Protein AF-0000000075628952 (afdb_homodimer)

Secondary structure (DSSP, 8-state):
----------HHHHHHHHHHHTT--EEEE--TTTT--EEEEEEGGG--HHHHHHIIIIIBS--EEEEEHHHHHHHT---HHHHHHTSTTTHHHHT---TTSPPP-EEEEEEETTSSSS-SHHHHHHHHHHHHHHHHHHHTT-HHHHHHHHHHHEEEEEEEEEEEE--TTT--SHHHHHHHHHHHTT--S-EEEEEBB-SSSBPPHHHHHHHHHHHT--EEEHHHHHHHHHHSGGGG--/----------HHHHHHHHHHHTT--EEEE--TTTT--EEEEEEGGG--HHHHHHIIIIIBS--EEEEEHHHHHHHT---HHHHHHTSTTTHHHHT---TT-PPP-EEEEEEETTSSSS-SHHHHHHHHHHHHHHHHHHHTT-HHHHHHHHHHHEEEEEEEEEEEE--TTT--SHHHHHHHHHHHTT--S-EEEEEBB-SSSBPPHHHHHHHHHHHT--EEEHHHHHHHHHHSGGGG--

Organism: Aeropyrum pernix (strain ATCC 700893 / DSM 11879 / JCM 9820 / NBRC 100138 / K1) (NCBI:txid272557)

Sequence (476 aa):
MEGRYKPSLEGSIARAVDSLRNGMPVMIYDGDRREGEVDLVYYAGSVTWREVYTLRTLAGGLICFVTSERVGRLLGLPFAQELLLSQESLAPLASKTPGYGDPPAFSIWVNHVSVKTGISDEDRGITISGLHRVVEKAYSGLVGEARRMLREEFMSPGHVPILLARSLDRRRGHTELTVALGRLAGLPPSFVIAEMLGERWSLGLREAEAIARERRIPLLRGEEIVEACSRGEVCRGGMEGRYKPSLEGSIARAVDSLRNGMPVMIYDGDRREGEVDLVYYAGSVTWREVYTLRTLAGGLICFVTSERVGRLLGLPFAQELLLSQESLAPLASKTPGYGDPPAFSIWVNHVSVKTGISDEDRGITISGLHRVVEKAYSGLVGEARRMLREEFMSPGHVPILLARSLDRRRGHTELTVALGRLAGLPPSFVIAEMLGERWSLGLREAEAIARERRIPLLRGEEIVEACSRGEVCRGG

Foldseek 3Di:
DPPPCLPPDDD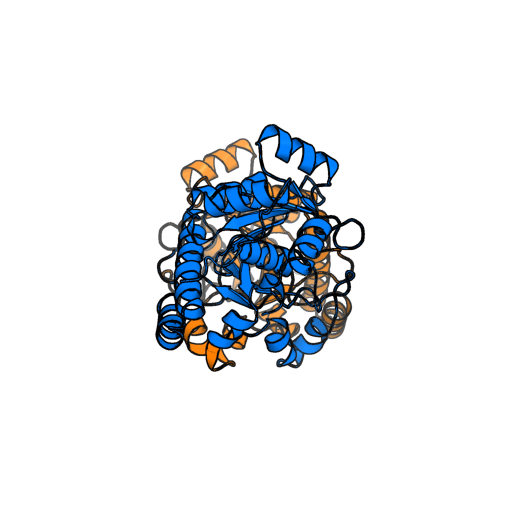LLNVQLVQQVVFHWAKEQADDLAPLFIKIKHFLQNFALVVLVCCCPQANFAKAKFAAPVLCVLLVWDAVLVVQCVDPVRVVVSVDDDPRGAHFQWTAAKWFPPADQQAHSHRVSVRLNLLSVLQVCSVVPVSVVSNVSCVVTMDPDHRYIYGHADACVRDQDPSNLQQLSCQSSVHHGIMIMGIHPDPPGGDHPVVVVVVCVVVVHRYYYSVVSVVVSVVDPRRPPD/DPPPCLPPDDDLLNVQLVQQVVFHWAKEQADDLAPLFIKIKHFLQNFALVVLVCCCPQANFQKAKFAAPVLCVLQVWDAVLVVQCVDPVRVVVSVDDDPRGAHFQWTAAKWFPPADQQAHSHRVSVRLNLLSVLQVCSVVPVSVVSNVSCVVTMDPDHRYTYGHADACVRPQDPSNLQQLSCQSSVHHGIMIMGIHPDPPGGDHPVVVVVVCVVVVHRYYYSVVSVVVSVVDPRRPPD

Radius of gyration: 22.41 Å; Cα contacts (8 Å, |Δi|>4): 1053; chains: 2; bounding box: 40×82×51 Å

InterPro domains:
  IPR000422 3,4-dihydroxy-2-butanone 4-phosphate synthase, RibB [PF00926] (15-227)
  IPR017945 DHBP synthase RibB-like alpha/beta domain superfamily [SSF55821] (12-227)

Structure (mmCIF, N/CA/C/O backbone):
data_AF-0000000075628952-model_v1
#
loop_
_entity.id
_entity.type
_entity.pdbx_description
1 polymer '3,4-dihydroxy-2-butanone 4-phosphate synthase'
#
loop_
_atom_site.group_PDB
_atom_site.id
_atom_site.type_symbol
_atom_site.label_atom_id
_atom_site.label_alt_id
_atom_site.label_comp_id
_atom_site.label_asym_id
_atom_site.label_entity_id
_atom_site.label_seq_id
_atom_site.pdbx_PDB_ins_code
_atom_site.Cartn_x
_atom_site.Cartn_y
_atom_site.Cartn_z
_atom_site.occupancy
_atom_site.B_iso_or_equiv
_atom_site.auth_seq_id
_atom_site.auth_comp_id
_atom_site.auth_asym_id
_atom_site.auth_atom_id
_atom_site.pdbx_PDB_model_num
ATOM 1 N N . MET A 1 1 ? 12.172 -44.406 -15.75 1 25 1 MET A N 1
ATOM 2 C CA . MET A 1 1 ? 12.266 -42.969 -15.867 1 25 1 MET A CA 1
ATOM 3 C C . MET A 1 1 ? 10.992 -42.375 -16.469 1 25 1 MET A C 1
ATOM 5 O O . MET A 1 1 ? 10.898 -42.219 -17.688 1 25 1 MET A O 1
ATOM 9 N N . GLU A 1 2 ? 9.781 -42.844 -16.062 1 29.91 2 GLU A N 1
ATOM 10 C CA . GLU A 1 2 ? 8.422 -42.781 -16.594 1 29.91 2 GLU A CA 1
ATOM 11 C C . GLU A 1 2 ? 7.941 -41.344 -16.734 1 29.91 2 GLU A C 1
ATOM 13 O O . GLU A 1 2 ? 8.094 -40.531 -15.82 1 29.91 2 GLU A O 1
ATOM 18 N N . GLY A 1 3 ? 8.008 -40.812 -17.922 1 31.83 3 GLY A N 1
ATOM 19 C CA . GLY A 1 3 ? 7.758 -39.469 -18.359 1 31.83 3 GLY A CA 1
ATOM 20 C C . GLY A 1 3 ? 6.496 -38.875 -17.75 1 31.83 3 GLY A C 1
ATOM 21 O O . GLY A 1 3 ? 5.398 -39.375 -17.969 1 31.83 3 GLY A O 1
ATOM 22 N N . ARG A 1 4 ? 6.531 -38.375 -16.562 1 35.91 4 ARG A N 1
ATOM 23 C CA . ARG A 1 4 ? 5.367 -37.875 -15.844 1 35.91 4 ARG A CA 1
ATOM 24 C C . ARG A 1 4 ? 4.453 -37.094 -16.797 1 35.91 4 ARG A C 1
ATOM 26 O O . ARG A 1 4 ? 4.914 -36.219 -17.531 1 35.91 4 ARG A O 1
ATOM 33 N N . TYR A 1 5 ? 3.412 -37.625 -17.297 1 32.59 5 TYR A N 1
ATOM 34 C CA . TYR A 1 5 ? 2.318 -37.094 -18.109 1 32.59 5 TYR A CA 1
ATOM 35 C C . TYR A 1 5 ? 1.89 -35.719 -17.656 1 32.59 5 TYR A C 1
ATOM 37 O O . TYR A 1 5 ? 1.389 -35.562 -16.531 1 32.59 5 TYR A O 1
ATOM 45 N N . LYS A 1 6 ? 2.695 -34.625 -17.844 1 43.56 6 LYS A N 1
ATOM 46 C CA . LYS A 1 6 ? 2.201 -33.25 -17.672 1 43.56 6 LYS A CA 1
ATOM 47 C C . LYS A 1 6 ? 0.907 -33.031 -18.438 1 43.56 6 LYS A C 1
ATOM 49 O O . LYS A 1 6 ? 0.882 -33.156 -19.672 1 43.56 6 LYS A O 1
ATOM 54 N N . PRO A 1 7 ? -0.324 -33.188 -17.953 1 45.66 7 PRO A N 1
ATOM 55 C CA . PRO A 1 7 ? -1.544 -33 -18.734 1 45.66 7 PRO A CA 1
ATOM 56 C C . PRO A 1 7 ? -1.45 -31.781 -19.672 1 45.66 7 PRO A C 1
ATOM 58 O O . PRO A 1 7 ? -0.767 -30.812 -19.375 1 45.66 7 PRO A O 1
ATOM 61 N N . SER A 1 8 ? -1.549 -32.031 -21 1 53.97 8 SER A N 1
ATOM 62 C CA . SER A 1 8 ? -1.49 -31.062 -22.109 1 53.97 8 SER A CA 1
ATOM 63 C C . SER A 1 8 ? -2.43 -29.891 -21.859 1 53.97 8 SER A C 1
ATOM 65 O O . SER A 1 8 ? -3.648 -30.062 -21.781 1 53.97 8 SER A O 1
ATOM 67 N N . LEU A 1 9 ? -2.045 -28.891 -21 1 64.06 9 LEU A N 1
ATOM 68 C CA . LEU A 1 9 ? -2.84 -27.672 -20.938 1 64.06 9 LEU A CA 1
ATOM 69 C C . LEU A 1 9 ? -3.229 -27.188 -22.328 1 64.06 9 LEU A C 1
ATOM 71 O O . LEU A 1 9 ? -2.439 -27.297 -23.266 1 64.06 9 LEU A O 1
ATOM 75 N N . GLU A 1 10 ? -4.59 -27.156 -22.641 1 71.81 10 GLU A N 1
ATOM 76 C CA . GLU A 1 10 ? -5.027 -26.656 -23.938 1 71.81 10 GLU A CA 1
ATOM 77 C C . GLU A 1 10 ? -5.777 -25.344 -23.797 1 71.81 10 GLU A C 1
ATOM 79 O O . GLU A 1 10 ? -6.109 -24.922 -22.688 1 71.81 10 GLU A O 1
ATOM 84 N N . GLY A 1 11 ? -5.75 -24.531 -24.75 1 85.75 11 GLY A N 1
ATOM 85 C CA . GLY A 1 11 ? -6.598 -23.344 -24.812 1 85.75 11 GLY A CA 1
ATOM 86 C C . GLY A 1 11 ? -6.055 -22.172 -24.031 1 85.75 11 GLY A C 1
ATOM 87 O O . GLY A 1 11 ? -4.863 -21.859 -24.109 1 85.75 11 GLY A O 1
ATOM 88 N N . SER A 1 12 ? -6.84 -21.516 -23.438 1 90.62 12 SER A N 1
ATOM 89 C CA . SER A 1 12 ? -6.555 -20.281 -22.734 1 90.62 12 SER A CA 1
ATOM 90 C C . SER A 1 12 ? -5.586 -20.5 -21.578 1 90.62 12 SER A C 1
ATOM 92 O O . SER A 1 12 ? -4.695 -19.672 -21.328 1 90.62 12 SER A O 1
ATOM 94 N N . ILE A 1 13 ? -5.648 -21.672 -20.969 1 95.19 13 ILE A N 1
ATOM 95 C CA . ILE A 1 13 ? -4.777 -21.984 -19.844 1 95.19 13 ILE A CA 1
ATOM 96 C C . ILE A 1 13 ? -3.346 -22.188 -20.344 1 95.19 13 ILE A C 1
ATOM 98 O O . ILE A 1 13 ? -2.395 -21.688 -19.734 1 95.19 13 ILE A O 1
ATOM 102 N N . ALA A 1 14 ? -3.215 -22.922 -21.422 1 95.5 14 ALA A N 1
ATOM 103 C CA . ALA A 1 14 ? -1.889 -23.172 -21.984 1 95.5 14 ALA A CA 1
ATOM 104 C C . ALA A 1 14 ? -1.191 -21.859 -22.359 1 95.5 14 ALA A C 1
ATOM 106 O O . ALA A 1 14 ? 0.005 -21.703 -22.109 1 95.5 14 ALA A O 1
ATOM 107 N N . ARG A 1 15 ? -1.918 -21 -22.953 1 96.19 15 ARG A N 1
ATOM 108 C CA . ARG A 1 15 ? -1.373 -19.703 -23.328 1 96.19 15 ARG A CA 1
ATOM 109 C C . ARG A 1 15 ? -0.93 -18.906 -22.109 1 96.19 15 ARG A C 1
ATOM 111 O O . ARG A 1 15 ? 0.118 -18.266 -22.125 1 96.19 15 ARG A O 1
ATOM 118 N N . ALA A 1 16 ? -1.704 -18.922 -21.109 1 97.88 16 ALA A N 1
ATOM 119 C CA . ALA A 1 16 ? -1.392 -18.219 -19.875 1 97.88 16 ALA A CA 1
ATOM 120 C C . ALA A 1 16 ? -0.152 -18.797 -19.203 1 97.88 16 ALA A C 1
ATOM 122 O O . ALA A 1 16 ? 0.715 -18.047 -18.734 1 97.88 16 ALA A O 1
ATOM 123 N N . VAL A 1 17 ? -0.07 -20.094 -19.156 1 97.06 17 VAL A N 1
ATOM 124 C CA . VAL A 1 17 ? 1.068 -20.781 -18.562 1 97.06 17 VAL A CA 1
ATOM 125 C C . VAL A 1 17 ? 2.344 -20.422 -19.328 1 97.06 17 VAL A C 1
ATOM 127 O O . VAL A 1 17 ? 3.373 -20.125 -18.719 1 97.06 17 VAL A O 1
ATOM 130 N N . ASP A 1 18 ? 2.229 -20.453 -20.625 1 97.25 18 ASP A N 1
ATOM 131 C CA . ASP A 1 18 ? 3.371 -20.094 -21.469 1 97.25 18 ASP A CA 1
ATOM 132 C C . ASP A 1 18 ? 3.795 -18.641 -21.219 1 97.25 18 ASP A C 1
ATOM 134 O O . ASP A 1 18 ? 4.988 -18.328 -21.188 1 97.25 18 ASP A O 1
ATOM 138 N N . SER A 1 19 ? 2.881 -17.797 -21.078 1 98 19 SER A N 1
ATOM 139 C CA . SER A 1 19 ? 3.16 -16.391 -20.797 1 98 19 SER A CA 1
ATOM 140 C C . SER A 1 19 ? 3.939 -16.234 -19.5 1 98 19 SER A C 1
ATOM 142 O O . SER A 1 19 ? 5 -15.602 -19.484 1 98 19 SER A O 1
ATOM 144 N N . LEU A 1 20 ? 3.488 -16.844 -18.438 1 98 20 LEU A N 1
ATOM 145 C CA . LEU A 1 20 ? 4.152 -16.734 -17.141 1 98 20 LEU A CA 1
ATOM 146 C C . LEU A 1 20 ? 5.562 -17.328 -17.203 1 98 20 LEU A C 1
ATOM 148 O O . LEU A 1 20 ? 6.504 -16.734 -16.672 1 98 20 LEU A O 1
ATOM 152 N N . ARG A 1 21 ? 5.707 -18.422 -17.891 1 97.56 21 ARG A N 1
ATOM 153 C CA . ARG A 1 21 ? 7.008 -19.078 -18 1 97.56 21 ARG A CA 1
ATOM 154 C C . ARG A 1 21 ? 8.008 -18.188 -18.734 1 97.56 21 ARG A C 1
ATOM 156 O O . ARG A 1 21 ? 9.211 -18.266 -18.484 1 97.56 21 ARG A O 1
ATOM 163 N N . ASN A 1 22 ? 7.461 -17.375 -19.609 1 97.5 22 ASN A N 1
ATOM 164 C CA . ASN A 1 22 ? 8.328 -16.531 -20.422 1 97.5 22 ASN A CA 1
ATOM 165 C C . ASN A 1 22 ? 8.461 -15.125 -19.828 1 97.5 22 ASN A C 1
ATOM 167 O O . ASN A 1 22 ? 8.961 -14.211 -20.5 1 97.5 22 ASN A O 1
ATOM 171 N N . GLY A 1 23 ? 7.953 -14.891 -18.641 1 97.19 23 GLY A N 1
ATOM 172 C CA . GLY A 1 23 ? 8.109 -13.617 -17.938 1 97.19 23 GLY A CA 1
ATOM 173 C C . GLY A 1 23 ? 7.113 -12.57 -18.406 1 97.19 23 GLY A C 1
ATOM 174 O O . GLY A 1 23 ? 7.301 -11.375 -18.141 1 97.19 23 GLY A O 1
ATOM 175 N N . MET A 1 24 ? 6.117 -13.023 -19.125 1 98.38 24 MET A N 1
ATOM 176 C CA . MET A 1 24 ? 5.078 -12.125 -19.625 1 98.38 24 MET A CA 1
ATOM 177 C C . MET A 1 24 ? 3.848 -12.164 -18.719 1 98.38 24 MET A C 1
ATOM 179 O O . MET A 1 24 ? 3.67 -13.109 -17.938 1 98.38 24 MET A O 1
ATOM 183 N N . PRO A 1 25 ? 3.004 -11.164 -18.766 1 98.75 25 PRO A N 1
ATOM 184 C CA . PRO A 1 25 ? 1.896 -11.07 -17.812 1 98.75 25 PRO A CA 1
ATOM 185 C C . PRO A 1 25 ? 0.682 -11.898 -18.234 1 98.75 25 PRO A C 1
ATOM 187 O O . PRO A 1 25 ? 0.562 -12.258 -19.406 1 98.75 25 PRO A O 1
ATOM 190 N N . VAL A 1 26 ? -0.126 -12.156 -17.281 1 98.75 26 VAL A N 1
ATOM 191 C CA . VAL A 1 26 ? -1.459 -12.734 -17.422 1 98.75 26 VAL A CA 1
ATOM 192 C C . VAL A 1 26 ? -2.473 -11.898 -16.641 1 98.75 26 VAL A C 1
ATOM 194 O O . VAL A 1 26 ? -2.143 -11.312 -15.609 1 98.75 26 VAL A O 1
ATOM 197 N N . MET A 1 27 ? -3.666 -11.789 -17.203 1 98.62 27 MET A N 1
ATOM 198 C CA . MET A 1 27 ? -4.777 -11.18 -16.484 1 98.62 27 MET A CA 1
ATOM 199 C C . MET A 1 27 ? -5.734 -12.242 -15.953 1 98.62 27 MET A C 1
ATOM 201 O O . MET A 1 27 ? -6.031 -13.219 -16.656 1 98.62 27 MET A O 1
ATOM 205 N N . ILE A 1 28 ? -6.18 -12.086 -14.734 1 98 28 ILE A N 1
ATOM 206 C CA . ILE A 1 28 ? -7.133 -13.008 -14.141 1 98 28 ILE A CA 1
ATOM 207 C C . ILE A 1 28 ? -8.375 -12.25 -13.68 1 98 28 ILE A C 1
ATOM 209 O O . ILE A 1 28 ? -8.273 -11.312 -12.883 1 98 28 ILE A O 1
ATOM 213 N N . TYR A 1 29 ? -9.469 -12.602 -14.188 1 96.31 29 TYR A N 1
ATOM 214 C CA . TYR A 1 29 ? -10.773 -12.141 -13.719 1 96.31 29 TYR A CA 1
ATOM 215 C C . TYR A 1 29 ? -11.359 -13.109 -12.695 1 96.31 29 TYR A C 1
ATOM 217 O O . TYR A 1 29 ? -11.57 -14.281 -13 1 96.31 29 TYR A O 1
ATOM 225 N N . ASP A 1 30 ? -11.656 -12.633 -11.5 1 88.88 30 ASP A N 1
ATOM 226 C CA . ASP A 1 30 ? -11.992 -13.547 -10.414 1 88.88 30 ASP A CA 1
ATOM 227 C C . ASP A 1 30 ? -13.477 -13.914 -10.438 1 88.88 30 ASP A C 1
ATOM 229 O O . ASP A 1 30 ? -13.93 -14.758 -9.664 1 88.88 30 ASP A O 1
ATOM 233 N N . GLY A 1 31 ? -14.258 -13.227 -11.25 1 82.44 31 GLY A N 1
ATOM 234 C CA . GLY A 1 31 ? -15.633 -13.672 -11.422 1 82.44 31 GLY A CA 1
ATOM 235 C C . GLY A 1 31 ? -16.656 -12.625 -11.016 1 82.44 31 GLY A C 1
ATOM 236 O O . GLY A 1 31 ? -16.359 -11.75 -10.211 1 82.44 31 GLY A O 1
ATOM 237 N N . ASP A 1 32 ? -17.797 -12.844 -11.5 1 75.06 32 ASP A N 1
ATOM 238 C CA . ASP A 1 32 ? -18.891 -11.891 -11.297 1 75.06 32 ASP A CA 1
ATOM 239 C C . ASP A 1 32 ? -19.406 -11.945 -9.859 1 75.06 32 ASP A C 1
ATOM 241 O O . ASP A 1 32 ? -19.969 -10.961 -9.367 1 75.06 32 ASP A O 1
ATOM 245 N N . ARG A 1 33 ? -19.25 -13.023 -9.25 1 69.75 33 ARG A N 1
ATOM 246 C CA . ARG A 1 33 ? -19.859 -13.211 -7.941 1 69.75 33 ARG A CA 1
ATOM 247 C C . ARG A 1 33 ? -18.859 -12.953 -6.824 1 69.75 33 ARG A C 1
ATOM 249 O O . ARG A 1 33 ? -19.156 -13.164 -5.648 1 69.75 33 ARG A O 1
ATOM 256 N N . ARG A 1 34 ? -17.828 -12.484 -7.125 1 74.56 34 ARG A N 1
ATOM 257 C CA . ARG A 1 34 ? -16.812 -12.203 -6.109 1 74.56 34 ARG A CA 1
ATOM 258 C C . ARG A 1 34 ? -16.469 -10.719 -6.086 1 74.56 34 ARG A C 1
ATOM 260 O O . ARG A 1 34 ? -17.328 -9.875 -5.828 1 74.56 34 ARG A O 1
ATOM 267 N N . GLU A 1 35 ? -15.172 -10.422 -6.484 1 75.56 35 GLU A N 1
ATOM 268 C CA . GLU A 1 35 ? -14.844 -9 -6.52 1 75.56 35 GLU A CA 1
ATOM 269 C C . GLU A 1 35 ? -15.25 -8.367 -7.852 1 75.56 35 GLU A C 1
ATOM 271 O O . GLU A 1 35 ? -15.484 -7.16 -7.926 1 75.56 35 GLU A O 1
ATOM 276 N N . GLY A 1 36 ? -15.438 -9.234 -8.938 1 84.06 36 GLY A N 1
ATOM 277 C CA . GLY A 1 36 ? -15.711 -8.711 -10.266 1 84.06 36 GLY A CA 1
ATOM 278 C C . GLY A 1 36 ? -14.602 -7.812 -10.789 1 84.06 36 GLY A C 1
ATOM 279 O O . GLY A 1 36 ? -14.875 -6.766 -11.383 1 84.06 36 GLY A O 1
ATOM 280 N N . GLU A 1 37 ? -13.336 -8.188 -10.453 1 90.12 37 GLU A N 1
ATOM 281 C CA . GLU A 1 37 ? -12.148 -7.395 -10.758 1 90.12 37 GLU A CA 1
ATOM 282 C C . GLU A 1 37 ? -11.117 -8.219 -11.516 1 90.12 37 GLU A C 1
ATOM 284 O O . GLU A 1 37 ? -11.227 -9.445 -11.602 1 90.12 37 GLU A O 1
ATOM 289 N N . VAL A 1 38 ? -10.195 -7.523 -12.156 1 97.31 38 VAL A N 1
ATOM 290 C CA . VAL A 1 38 ? -9.117 -8.141 -12.906 1 97.31 38 VAL A CA 1
ATOM 291 C C . VAL A 1 38 ? -7.77 -7.758 -12.297 1 97.31 38 VAL A C 1
ATOM 293 O O . VAL A 1 38 ? -7.539 -6.586 -11.984 1 97.31 38 VAL A O 1
ATOM 296 N N . ASP A 1 39 ? -6.957 -8.758 -12.055 1 98.44 39 ASP A N 1
ATOM 297 C CA . ASP A 1 39 ? -5.586 -8.484 -11.641 1 98.44 39 ASP A CA 1
ATOM 298 C C . ASP A 1 39 ? -4.602 -8.766 -12.773 1 98.44 39 ASP A C 1
ATOM 300 O O . ASP A 1 39 ? -4.793 -9.703 -13.547 1 98.44 39 ASP A O 1
ATOM 304 N N . LEU A 1 40 ? -3.598 -7.906 -12.844 1 98.81 40 LEU A N 1
ATOM 305 C CA . LEU A 1 40 ? -2.422 -8.172 -13.664 1 98.81 40 LEU A CA 1
ATOM 306 C C . LEU A 1 40 ? -1.383 -8.969 -12.883 1 98.81 40 LEU A C 1
ATOM 308 O O . LEU A 1 40 ? -1.058 -8.625 -11.742 1 98.81 40 LEU A O 1
ATOM 312 N N . VAL A 1 41 ? -0.855 -10.102 -13.5 1 98.88 41 VAL A N 1
ATOM 313 C CA . VAL A 1 41 ? -0.021 -11.055 -12.789 1 98.88 41 VAL A CA 1
ATOM 314 C C . VAL A 1 41 ? 1.297 -11.25 -13.531 1 98.88 41 VAL A C 1
ATOM 316 O O . VAL A 1 41 ? 1.307 -11.422 -14.75 1 98.88 41 VAL A O 1
ATOM 319 N N . TYR A 1 42 ? 2.381 -11.18 -12.836 1 98.94 42 TYR A N 1
ATOM 320 C CA . TYR A 1 42 ? 3.689 -11.594 -13.328 1 98.94 42 TYR A CA 1
ATOM 321 C C . TYR A 1 42 ? 4.281 -12.68 -12.438 1 98.94 42 TYR A C 1
ATOM 323 O O . TYR A 1 42 ? 3.998 -12.734 -11.234 1 98.94 42 TYR A O 1
ATOM 331 N N . TYR A 1 43 ? 5.086 -13.602 -13.086 1 98.88 43 TYR A N 1
ATOM 332 C CA . TYR A 1 43 ? 6.012 -14.406 -12.297 1 98.88 43 TYR A CA 1
ATOM 333 C C . TYR A 1 43 ? 7.109 -13.539 -11.688 1 98.88 43 TYR A C 1
ATOM 335 O O . TYR A 1 43 ? 7.742 -12.75 -12.391 1 98.88 43 TYR A O 1
ATOM 343 N N . ALA A 1 44 ? 7.32 -13.656 -10.398 1 98.88 44 ALA A N 1
ATOM 344 C CA . ALA A 1 44 ? 8.219 -12.742 -9.695 1 98.88 44 ALA A CA 1
ATOM 345 C C . ALA A 1 44 ? 9.664 -12.938 -10.148 1 98.88 44 ALA A C 1
ATOM 347 O O . ALA A 1 44 ? 10.477 -12.016 -10.078 1 98.88 44 ALA A O 1
ATOM 348 N N . GLY A 1 45 ? 10.008 -14.086 -10.594 1 98.31 45 GLY A N 1
ATOM 349 C CA . GLY A 1 45 ? 11.367 -14.391 -11.031 1 98.31 45 GLY A CA 1
ATOM 350 C C . GLY A 1 45 ? 11.797 -13.562 -12.234 1 98.31 45 GLY A C 1
ATOM 351 O O . GLY A 1 45 ? 12.992 -13.469 -12.523 1 98.31 45 GLY A O 1
ATOM 352 N N . SER A 1 46 ? 10.859 -12.945 -12.906 1 97.56 46 SER A N 1
ATOM 353 C CA . SER A 1 46 ? 11.164 -12.172 -14.102 1 97.56 46 SER A CA 1
ATOM 354 C C . SER A 1 46 ? 10.992 -10.68 -13.859 1 97.56 46 SER A C 1
ATOM 356 O O . SER A 1 46 ? 11.133 -9.867 -14.781 1 97.56 46 SER A O 1
ATOM 358 N N . VAL A 1 47 ? 10.734 -10.289 -12.648 1 98.38 47 VAL A N 1
ATOM 359 C CA . VAL A 1 47 ? 10.305 -8.922 -12.375 1 98.38 47 VAL A CA 1
ATOM 360 C C . VAL A 1 47 ? 11.523 -8.031 -12.141 1 98.38 47 VAL A C 1
ATOM 362 O O . VAL A 1 47 ? 12.414 -8.383 -11.367 1 98.38 47 VAL A O 1
ATOM 365 N N . THR A 1 48 ? 11.625 -6.996 -12.82 1 98.5 48 THR A N 1
ATOM 366 C CA . THR A 1 48 ? 12.5 -5.852 -12.617 1 98.5 48 THR A CA 1
ATOM 367 C C . THR A 1 48 ? 11.688 -4.574 -12.438 1 98.5 48 THR A C 1
ATOM 369 O O . THR A 1 48 ? 10.469 -4.625 -12.266 1 98.5 48 THR A O 1
ATOM 372 N N . TRP A 1 49 ? 12.391 -3.43 -12.492 1 98.75 49 TRP A N 1
ATOM 373 C CA . TRP A 1 49 ? 11.695 -2.154 -12.367 1 98.75 49 TRP A CA 1
ATOM 374 C C . TRP A 1 49 ? 10.703 -1.955 -13.508 1 98.75 49 TRP A C 1
ATOM 376 O O . TRP A 1 49 ? 9.695 -1.266 -13.344 1 98.75 49 TRP A O 1
ATOM 386 N N . ARG A 1 50 ? 10.945 -2.641 -14.648 1 98.75 50 ARG A N 1
ATOM 387 C CA . ARG A 1 50 ? 10.109 -2.465 -15.828 1 98.75 50 ARG A CA 1
ATOM 388 C C . ARG A 1 50 ? 8.711 -3.045 -15.609 1 98.75 50 ARG A C 1
ATOM 390 O O . ARG A 1 50 ? 7.711 -2.404 -15.93 1 98.75 50 ARG A O 1
ATOM 397 N N . GLU A 1 51 ? 8.656 -4.289 -15.078 1 98.81 51 GLU A N 1
ATOM 398 C CA . GLU A 1 51 ? 7.363 -4.898 -14.789 1 98.81 51 GLU A CA 1
ATOM 399 C C . GLU A 1 51 ? 6.645 -4.152 -13.672 1 98.81 51 GLU A C 1
ATOM 401 O O . GLU A 1 51 ? 5.418 -4.016 -13.695 1 98.81 51 GLU A O 1
ATOM 406 N N . VAL A 1 52 ? 7.43 -3.662 -12.672 1 98.94 52 VAL A N 1
ATOM 407 C CA . VAL A 1 52 ? 6.836 -2.885 -11.586 1 98.94 52 VAL A CA 1
ATOM 408 C C . VAL A 1 52 ? 6.227 -1.601 -12.148 1 98.94 52 VAL A C 1
ATOM 410 O O . VAL A 1 52 ? 5.125 -1.205 -11.758 1 98.94 52 VAL A O 1
ATOM 413 N N . TYR A 1 53 ? 6.941 -0.969 -13.102 1 98.81 53 TYR A N 1
ATOM 414 C CA . TYR A 1 53 ? 6.41 0.227 -13.75 1 98.81 53 TYR A CA 1
ATOM 415 C C . TYR A 1 53 ? 5.117 -0.083 -14.492 1 98.81 53 TYR A C 1
ATOM 417 O O . TYR A 1 53 ? 4.172 0.709 -14.461 1 98.81 53 TYR A O 1
ATOM 425 N N . THR A 1 54 ? 5.059 -1.225 -15.133 1 98.69 54 THR A N 1
ATOM 426 C CA . THR A 1 54 ? 3.852 -1.646 -15.836 1 98.69 54 THR A CA 1
ATOM 427 C C . THR A 1 54 ? 2.713 -1.897 -14.859 1 98.69 54 THR A C 1
ATOM 429 O O . THR A 1 54 ? 1.58 -1.471 -15.086 1 98.69 54 THR A O 1
ATOM 432 N N . LEU A 1 55 ? 3.006 -2.561 -13.781 1 98.88 55 LEU A N 1
ATOM 433 C CA . LEU A 1 55 ? 2 -2.803 -12.75 1 98.88 55 LEU A CA 1
ATOM 434 C C . LEU A 1 55 ? 1.462 -1.488 -12.195 1 98.88 55 LEU A C 1
ATOM 436 O O . LEU A 1 55 ? 0.253 -1.339 -12 1 98.88 55 LEU A O 1
ATOM 440 N N . ARG A 1 56 ? 2.35 -0.576 -11.969 1 98.5 56 ARG A N 1
ATOM 441 C CA . ARG A 1 56 ? 1.988 0.709 -11.375 1 98.5 56 ARG A CA 1
ATOM 442 C C . ARG A 1 56 ? 1.125 1.528 -12.328 1 98.5 56 ARG A C 1
ATOM 444 O O . ARG A 1 56 ? 0.165 2.174 -11.906 1 98.5 56 ARG A O 1
ATOM 451 N N . THR A 1 57 ? 1.44 1.473 -13.648 1 98 57 THR A N 1
ATOM 452 C CA . THR A 1 57 ? 0.835 2.422 -14.57 1 98 57 THR A CA 1
ATOM 453 C C . THR A 1 57 ? -0.318 1.774 -15.336 1 98 57 THR A C 1
ATOM 455 O O . THR A 1 57 ? -1.319 2.43 -15.633 1 98 57 THR A O 1
ATOM 458 N N . LEU A 1 58 ? -0.161 0.504 -15.688 1 97.88 58 LEU A N 1
ATOM 459 C CA . LEU A 1 58 ? -1.212 -0.173 -16.438 1 97.88 58 LEU A CA 1
ATOM 460 C C . LEU A 1 58 ? -2.277 -0.73 -15.5 1 97.88 58 LEU A C 1
ATOM 462 O O . LEU A 1 58 ? -3.473 -0.644 -15.789 1 97.88 58 LEU A O 1
ATOM 466 N N . ALA A 1 59 ? -1.873 -1.333 -14.375 1 98.38 59 ALA A N 1
ATOM 467 C CA . ALA A 1 59 ? -2.85 -1.852 -13.422 1 98.38 59 ALA A CA 1
ATOM 468 C C . ALA A 1 59 ? -3.336 -0.751 -12.484 1 98.38 59 ALA A C 1
ATOM 470 O O . ALA A 1 59 ? -4.461 -0.262 -12.617 1 98.38 59 ALA A O 1
ATOM 471 N N . GLY A 1 60 ? -2.338 -0.249 -11.711 1 97.94 60 GLY A N 1
ATOM 472 C CA . GLY A 1 60 ? -2.666 0.934 -10.93 1 97.94 60 GLY A CA 1
ATOM 473 C C . GLY A 1 60 ? -3.059 0.615 -9.5 1 97.94 60 GLY A C 1
ATOM 474 O O . GLY A 1 60 ? -3.184 1.518 -8.672 1 97.94 60 GLY A O 1
ATOM 475 N N . GLY A 1 61 ? -3.275 -0.644 -9.18 1 98.38 61 GLY A N 1
ATOM 476 C CA . GLY A 1 61 ? -3.621 -1.03 -7.82 1 98.38 61 GLY A CA 1
ATOM 477 C C . GLY A 1 61 ? -2.41 -1.248 -6.934 1 98.38 61 GLY A C 1
ATOM 478 O O . GLY A 1 61 ? -1.309 -0.799 -7.258 1 98.38 61 GLY A O 1
ATOM 479 N N . LEU A 1 62 ? -2.658 -1.824 -5.789 1 98.75 62 LEU A N 1
ATOM 480 C CA . LEU A 1 62 ? -1.58 -2.16 -4.867 1 98.75 62 LEU A CA 1
ATOM 481 C C . LEU A 1 62 ? -0.738 -3.311 -5.406 1 98.75 62 LEU A C 1
ATOM 483 O O . LEU A 1 62 ? -1.271 -4.367 -5.746 1 98.75 62 LEU A O 1
ATOM 487 N N . ILE A 1 63 ? 0.524 -3.08 -5.559 1 98.94 63 ILE A N 1
ATOM 488 C CA . ILE A 1 63 ? 1.429 -4.121 -6.031 1 98.94 63 ILE A CA 1
ATOM 489 C C . ILE A 1 63 ? 1.776 -5.062 -4.879 1 98.94 63 ILE A C 1
ATOM 491 O O . ILE A 1 63 ? 2.393 -4.648 -3.896 1 98.94 63 ILE A O 1
ATOM 495 N N . CYS A 1 64 ? 1.418 -6.316 -5.035 1 98.94 64 CYS A N 1
ATOM 496 C CA . CYS A 1 64 ? 1.565 -7.285 -3.957 1 98.94 64 CYS A CA 1
ATOM 497 C C . CYS A 1 64 ? 2.402 -8.477 -4.406 1 98.94 64 CYS A C 1
ATOM 499 O O . CYS A 1 64 ? 2.256 -8.953 -5.531 1 98.94 64 CYS A O 1
ATOM 501 N N . PHE A 1 65 ? 3.291 -8.945 -3.549 1 99 65 PHE A N 1
ATOM 502 C CA . PHE A 1 65 ? 3.984 -10.211 -3.744 1 99 65 PHE A CA 1
ATOM 503 C C . PHE A 1 65 ? 3.137 -11.375 -3.246 1 99 65 PHE A C 1
ATOM 505 O O . PHE A 1 65 ? 2.602 -11.336 -2.137 1 99 65 PHE A O 1
ATOM 512 N N . VAL A 1 66 ? 3.055 -12.422 -4.047 1 98.94 66 VAL A N 1
ATOM 513 C CA . VAL A 1 66 ? 2.178 -13.547 -3.732 1 98.94 66 VAL A CA 1
ATOM 514 C C . VAL A 1 66 ? 3.008 -14.812 -3.547 1 98.94 66 VAL A C 1
ATOM 516 O O . VAL A 1 66 ? 3.832 -15.156 -4.398 1 98.94 66 VAL A O 1
ATOM 519 N N . THR A 1 67 ? 2.77 -15.469 -2.486 1 98.88 67 THR A N 1
ATOM 520 C CA . THR A 1 67 ? 3.273 -16.812 -2.26 1 98.88 67 THR A CA 1
ATOM 521 C C . THR A 1 67 ? 2.211 -17.688 -1.593 1 98.88 67 THR A C 1
ATOM 523 O O . THR A 1 67 ? 1.03 -17.328 -1.579 1 98.88 67 THR A O 1
ATOM 526 N N . SER A 1 68 ? 2.559 -18.875 -1.151 1 98.69 68 SER A N 1
ATOM 527 C CA . SER A 1 68 ? 1.583 -19.781 -0.56 1 98.69 68 SER A CA 1
ATOM 528 C C . SER A 1 68 ? 1.628 -19.719 0.963 1 98.69 68 SER A C 1
ATOM 530 O O . SER A 1 68 ? 2.656 -19.375 1.547 1 98.69 68 SER A O 1
ATOM 532 N N . GLU A 1 69 ? 0.533 -20.047 1.522 1 98.25 69 GLU A N 1
ATOM 533 C CA . GLU A 1 69 ? 0.467 -20.172 2.975 1 98.25 69 GLU A CA 1
ATOM 534 C C . GLU A 1 69 ? 1.516 -21.156 3.488 1 98.25 69 GLU A C 1
ATOM 536 O O . GLU A 1 69 ? 2.096 -20.953 4.559 1 98.25 69 GLU A O 1
ATOM 541 N N . ARG A 1 70 ? 1.741 -22.234 2.762 1 97.88 70 ARG A N 1
ATOM 542 C CA . ARG A 1 70 ? 2.756 -23.203 3.133 1 97.88 70 ARG A CA 1
ATOM 543 C C . ARG A 1 70 ? 4.137 -22.562 3.215 1 97.88 70 ARG A C 1
ATOM 545 O O . ARG A 1 70 ? 4.852 -22.734 4.203 1 97.88 70 ARG A O 1
ATOM 552 N N . VAL A 1 71 ? 4.484 -21.828 2.188 1 98.62 71 VAL A N 1
ATOM 553 C CA . VAL A 1 71 ? 5.777 -21.156 2.186 1 98.62 71 VAL A CA 1
ATOM 554 C C . VAL A 1 71 ? 5.824 -20.125 3.316 1 98.62 71 VAL A C 1
ATOM 556 O O . VAL A 1 71 ? 6.844 -19.984 3.992 1 98.62 71 VAL A O 1
ATOM 559 N N . GLY A 1 72 ? 4.738 -19.391 3.51 1 98.56 72 GLY A N 1
ATOM 560 C CA . GLY A 1 72 ? 4.656 -18.469 4.629 1 98.56 72 GLY A CA 1
ATOM 561 C C . GLY A 1 72 ? 4.957 -19.125 5.965 1 98.56 72 GLY A C 1
ATOM 562 O O . GLY A 1 72 ? 5.719 -18.578 6.77 1 98.56 72 GLY A O 1
ATOM 563 N N . ARG A 1 73 ? 4.418 -20.281 6.156 1 97.81 73 ARG A N 1
ATOM 564 C CA . ARG A 1 73 ? 4.648 -21.016 7.395 1 97.81 73 ARG A CA 1
ATOM 565 C C . ARG A 1 73 ? 6.117 -21.406 7.531 1 97.81 73 ARG A C 1
ATOM 567 O O . ARG A 1 73 ? 6.695 -21.281 8.617 1 97.81 73 ARG A O 1
ATOM 574 N N . LEU A 1 74 ? 6.668 -21.875 6.438 1 98.31 74 LEU A N 1
ATOM 575 C CA . LEU A 1 74 ? 8.078 -22.25 6.465 1 98.31 74 LEU A CA 1
ATOM 576 C C . LEU A 1 74 ? 8.953 -21.062 6.832 1 98.31 74 LEU A C 1
ATOM 578 O O . LEU A 1 74 ? 9.992 -21.234 7.48 1 98.31 74 LEU A O 1
ATOM 582 N N . LEU A 1 75 ? 8.523 -19.891 6.48 1 98.5 75 LEU A N 1
ATOM 583 C CA . LEU A 1 75 ? 9.336 -18.688 6.66 1 98.5 75 LEU A CA 1
ATOM 584 C C . LEU A 1 75 ? 8.969 -17.969 7.957 1 98.5 75 LEU A C 1
ATOM 586 O O . LEU A 1 75 ? 9.586 -16.969 8.32 1 98.5 75 LEU A O 1
ATOM 590 N N . GLY A 1 76 ? 7.91 -18.422 8.625 1 97.56 76 GLY A N 1
ATOM 591 C CA . GLY A 1 76 ? 7.465 -17.781 9.859 1 97.56 76 GLY A CA 1
ATOM 592 C C . GLY A 1 76 ? 6.66 -16.516 9.617 1 97.56 76 GLY A C 1
ATOM 593 O O . GLY A 1 76 ? 6.699 -15.586 10.422 1 97.56 76 GLY A O 1
ATOM 594 N N . LEU A 1 77 ? 5.988 -16.469 8.531 1 98.44 77 LEU A N 1
ATOM 595 C CA . LEU A 1 77 ? 5.164 -15.312 8.18 1 98.44 77 LEU A CA 1
ATOM 596 C C . LEU A 1 77 ? 3.699 -15.57 8.523 1 98.44 77 LEU A C 1
ATOM 598 O O . LEU A 1 77 ? 3.057 -16.438 7.926 1 98.44 77 LEU A O 1
ATOM 602 N N . PRO A 1 78 ? 3.146 -14.844 9.453 1 97.62 78 PRO A N 1
ATOM 603 C CA . PRO A 1 78 ? 1.722 -14.984 9.766 1 97.62 78 PRO A CA 1
ATOM 604 C C . PRO A 1 78 ? 0.832 -14.164 8.828 1 97.62 78 PRO A C 1
ATOM 606 O O . PRO A 1 78 ? 1.321 -13.273 8.133 1 97.62 78 PRO A O 1
ATOM 609 N N . PHE A 1 79 ? -0.455 -14.555 8.859 1 97.31 79 PHE A N 1
ATOM 610 C CA . PHE A 1 79 ? -1.409 -13.602 8.32 1 97.31 79 PHE A CA 1
ATOM 611 C C . PHE A 1 79 ? -1.452 -12.328 9.164 1 97.31 79 PHE A C 1
ATOM 613 O O . PHE A 1 79 ? -1.401 -12.398 10.391 1 97.31 79 PHE A O 1
ATOM 620 N N . ALA A 1 80 ? -1.538 -11.18 8.5 1 97.69 80 ALA A N 1
ATOM 621 C CA . ALA A 1 80 ? -1.626 -9.906 9.203 1 97.69 80 ALA A CA 1
ATOM 622 C C . ALA A 1 80 ? -2.795 -9.898 10.18 1 97.69 80 ALA A C 1
ATOM 624 O O . ALA A 1 80 ? -2.697 -9.336 11.273 1 97.69 80 ALA A O 1
ATOM 625 N N . GLN A 1 81 ? -3.857 -10.508 9.789 1 96.31 81 GLN A N 1
ATOM 626 C CA . GLN A 1 81 ? -5.043 -10.562 10.633 1 96.31 81 GLN A CA 1
ATOM 627 C C . GLN A 1 81 ? -4.719 -11.172 11.992 1 96.31 81 GLN A C 1
ATOM 629 O O . GLN A 1 81 ? -5.215 -10.711 13.023 1 96.31 81 GLN A O 1
ATOM 634 N N . GLU A 1 82 ? -3.904 -12.188 11.977 1 95.12 82 GLU A N 1
ATOM 635 C CA . GLU A 1 82 ? -3.516 -12.844 13.227 1 95.12 82 GLU A CA 1
ATOM 636 C C . GLU A 1 82 ? -2.715 -11.898 14.117 1 95.12 82 GLU A C 1
ATOM 638 O O . GLU A 1 82 ? -2.914 -11.867 15.336 1 95.12 82 GLU A O 1
ATOM 643 N N . LEU A 1 83 ? -1.851 -11.203 13.508 1 95.19 83 LEU A N 1
ATOM 644 C CA . LEU A 1 83 ? -1.052 -10.234 14.25 1 95.19 83 LEU A CA 1
ATOM 645 C C . LEU A 1 83 ? -1.938 -9.164 14.875 1 95.19 83 LEU A C 1
ATOM 647 O O . LEU A 1 83 ? -1.759 -8.812 16.047 1 95.19 83 LEU A O 1
ATOM 651 N N . LEU A 1 84 ? -2.863 -8.68 14.141 1 96.88 84 LEU A N 1
ATOM 652 C CA . LEU A 1 84 ? -3.75 -7.605 14.586 1 96.88 84 LEU A CA 1
ATOM 653 C C . LEU A 1 84 ? -4.699 -8.102 15.672 1 96.88 84 LEU A C 1
ATOM 655 O O . LEU A 1 84 ? -4.996 -7.367 16.625 1 96.88 84 LEU A O 1
ATOM 659 N N . LEU A 1 85 ? -5.152 -9.336 15.602 1 95.62 85 LEU A N 1
ATOM 660 C CA . LEU A 1 85 ? -6.07 -9.93 16.562 1 95.62 85 LEU A CA 1
ATOM 661 C C . LEU A 1 85 ? -5.41 -10.062 17.938 1 95.62 85 LEU A C 1
ATOM 663 O O . LEU A 1 85 ? -6.09 -10.055 18.969 1 95.62 85 LEU A O 1
ATOM 667 N N . SER A 1 86 ? -4.105 -10.164 17.906 1 93.5 86 SER A N 1
ATOM 668 C CA . SER A 1 86 ? -3.387 -10.367 19.156 1 93.5 86 SER A CA 1
ATOM 669 C C . SER A 1 86 ? -3.281 -9.07 19.953 1 93.5 86 SER A C 1
ATOM 671 O O . SER A 1 86 ? -2.912 -9.086 21.125 1 93.5 86 SER A O 1
ATOM 673 N N . GLN A 1 87 ? -3.588 -7.938 19.328 1 93.94 87 GLN A N 1
ATOM 674 C CA . GLN A 1 87 ? -3.605 -6.637 20 1 93.94 87 GLN A CA 1
ATOM 675 C C . GLN A 1 87 ? -5.027 -6.238 20.391 1 93.94 87 GLN A C 1
ATOM 677 O O . GLN A 1 87 ? -5.875 -6.016 19.531 1 93.94 87 GLN A O 1
ATOM 682 N N . GLU A 1 88 ? -5.262 -6.027 21.625 1 93.56 88 GLU A N 1
ATOM 683 C CA . GLU A 1 88 ? -6.602 -5.781 22.141 1 93.56 88 GLU A CA 1
ATOM 684 C C . GLU A 1 88 ? -7.246 -4.578 21.453 1 93.56 88 GLU A C 1
ATOM 686 O O . GLU A 1 88 ? -8.422 -4.633 21.078 1 93.56 88 GLU A O 1
ATOM 691 N N . SER A 1 89 ? -6.477 -3.551 21.328 1 92.62 89 SER A N 1
ATOM 692 C CA . SER A 1 89 ? -7.02 -2.307 20.781 1 92.62 89 SER A CA 1
ATOM 693 C C . SER A 1 89 ? -7.367 -2.447 19.312 1 92.62 89 SER A C 1
ATOM 695 O O . SER A 1 89 ? -8.164 -1.671 18.766 1 92.62 89 SER A O 1
ATOM 697 N N . LEU A 1 90 ? -6.793 -3.463 18.609 1 97.12 90 LEU A N 1
ATOM 698 C CA . LEU A 1 90 ? -6.961 -3.604 17.172 1 97.12 90 LEU A CA 1
ATOM 699 C C . LEU A 1 90 ? -7.887 -4.773 16.844 1 97.12 90 LEU A C 1
ATOM 701 O O . LEU A 1 90 ? -8.367 -4.891 15.719 1 97.12 90 LEU A O 1
ATOM 705 N N . ALA A 1 91 ? -8.203 -5.613 17.828 1 97.31 91 ALA A N 1
ATOM 706 C CA . ALA A 1 91 ? -8.961 -6.848 17.641 1 97.31 91 ALA A CA 1
ATOM 707 C C . ALA A 1 91 ? -10.305 -6.57 16.984 1 97.31 91 ALA A C 1
ATOM 709 O O . ALA A 1 91 ? -10.727 -7.301 16.078 1 97.31 91 ALA A O 1
ATOM 710 N N . PRO A 1 92 ? -10.984 -5.5 17.391 1 97.06 92 PRO A N 1
ATOM 711 C CA . PRO A 1 92 ? -12.281 -5.238 16.766 1 97.06 92 PRO A CA 1
ATOM 712 C C . PRO A 1 92 ? -12.172 -4.938 15.266 1 97.06 92 PRO A C 1
ATOM 714 O O . PRO A 1 92 ? -13.078 -5.262 14.5 1 97.06 92 PRO A O 1
ATOM 717 N N . LEU A 1 93 ? -11.109 -4.309 14.844 1 97.62 93 LEU A N 1
ATOM 718 C CA . LEU A 1 93 ? -10.891 -4.008 13.438 1 97.62 93 LEU A CA 1
ATOM 719 C C . LEU A 1 93 ? -10.57 -5.273 12.648 1 97.62 93 LEU A C 1
ATOM 721 O O . LEU A 1 93 ? -11.023 -5.438 11.516 1 97.62 93 LEU A O 1
ATOM 725 N N . ALA A 1 94 ? -9.844 -6.176 13.266 1 97.06 94 ALA A N 1
ATOM 726 C CA . ALA A 1 94 ? -9.289 -7.348 12.586 1 97.06 94 ALA A CA 1
ATOM 727 C C . ALA A 1 94 ? -10.297 -8.5 12.578 1 97.06 94 ALA A C 1
ATOM 729 O O . ALA A 1 94 ? -10.102 -9.492 11.867 1 97.06 94 ALA A O 1
ATOM 730 N N . SER A 1 95 ? -11.391 -8.406 13.305 1 95.44 95 SER A N 1
ATOM 731 C CA . SER A 1 95 ? -12.367 -9.477 13.438 1 95.44 95 SER A CA 1
ATOM 732 C C . SER A 1 95 ? -13.438 -9.391 12.359 1 95.44 95 SER A C 1
ATOM 734 O O . SER A 1 95 ? -14.305 -10.258 12.266 1 95.44 95 SER A O 1
ATOM 736 N N . LYS A 1 96 ? -13.352 -8.438 11.586 1 93.56 96 LYS A N 1
ATOM 737 C CA . LYS A 1 96 ? -14.367 -8.242 10.562 1 93.56 96 LYS A CA 1
ATOM 738 C C . LYS A 1 96 ? -13.953 -8.898 9.25 1 93.56 96 LYS A C 1
ATOM 740 O O . LYS A 1 96 ? -12.766 -9.016 8.953 1 93.56 96 LYS A O 1
ATOM 745 N N . THR A 1 97 ? -14.984 -9.258 8.523 1 85.38 97 THR A N 1
ATOM 746 C CA . THR A 1 97 ? -14.758 -9.852 7.211 1 85.38 97 THR A CA 1
ATOM 747 C C . THR A 1 97 ? -15.258 -8.93 6.105 1 85.38 97 THR A C 1
ATOM 749 O O . THR A 1 97 ? -16.344 -8.344 6.215 1 85.38 97 THR A O 1
ATOM 752 N N . PRO A 1 98 ? -14.422 -8.828 5.117 1 82.88 98 PRO A N 1
ATOM 753 C CA . PRO A 1 98 ? -14.875 -8.016 3.984 1 82.88 98 PRO A CA 1
ATOM 754 C C . PRO A 1 98 ? -16.188 -8.523 3.393 1 82.88 98 PRO A C 1
ATOM 756 O O . PRO A 1 98 ? -16.609 -9.648 3.668 1 82.88 98 PRO A O 1
ATOM 759 N N . GLY A 1 99 ? -16.812 -7.668 2.688 1 77.62 99 GLY A N 1
ATOM 760 C CA . GLY A 1 9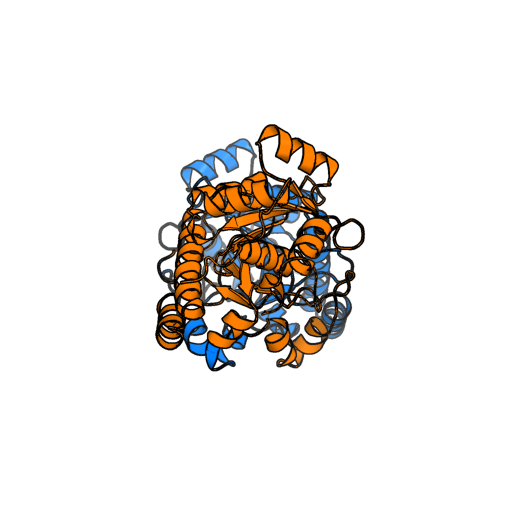9 ? -18.125 -7.957 2.107 1 77.62 99 GLY A CA 1
ATOM 761 C C . GLY A 1 99 ? -18.109 -9.188 1.215 1 77.62 99 GLY A C 1
ATOM 762 O O . GLY A 1 99 ? -19.141 -9.859 1.072 1 77.62 99 GLY A O 1
ATOM 763 N N . TYR A 1 100 ? -16.984 -9.445 0.656 1 73.75 100 TYR A N 1
ATOM 764 C CA . TYR A 1 100 ? -16.922 -10.586 -0.247 1 73.75 100 TYR A CA 1
ATOM 765 C C . TYR A 1 100 ? -16.734 -11.883 0.529 1 73.75 100 TYR A C 1
ATOM 767 O O . TYR A 1 100 ? -16.703 -12.969 -0.059 1 73.75 100 TYR A O 1
ATOM 775 N N . GLY A 1 101 ? -16.547 -11.828 1.84 1 79.25 101 GLY A N 1
ATOM 776 C CA . GLY A 1 101 ? -16.719 -12.977 2.719 1 79.25 101 GLY A CA 1
ATOM 777 C C . GLY A 1 101 ? -15.406 -13.664 3.057 1 79.25 101 GLY A C 1
ATOM 778 O O . GLY A 1 101 ? -15.352 -14.469 3.988 1 79.25 101 GLY A O 1
ATOM 779 N N . ASP A 1 102 ? -14.32 -13.469 2.301 1 84.81 102 ASP A N 1
ATOM 780 C CA . ASP A 1 102 ? -13.047 -14.141 2.523 1 84.81 102 ASP A CA 1
ATOM 781 C C . ASP A 1 102 ? -12.148 -13.32 3.441 1 84.81 102 ASP A C 1
ATOM 783 O O . ASP A 1 102 ? -12.141 -12.086 3.371 1 84.81 102 ASP A O 1
ATOM 787 N N . PRO A 1 103 ? -11.453 -14.062 4.281 1 88.31 103 PRO A N 1
ATOM 788 C CA . PRO A 1 103 ? -10.453 -13.32 5.059 1 88.31 103 PRO A CA 1
ATOM 789 C C . PRO A 1 103 ? -9.344 -12.742 4.191 1 88.31 103 PRO A C 1
ATOM 791 O O . PRO A 1 103 ? -9 -13.312 3.152 1 88.31 103 PRO A O 1
ATOM 794 N N . PRO A 1 104 ? -8.773 -11.695 4.625 1 91.88 104 PRO A N 1
ATOM 795 C CA . PRO A 1 104 ? -7.695 -11.094 3.838 1 91.88 104 PRO A CA 1
ATOM 796 C C . PRO A 1 104 ? -6.457 -11.977 3.75 1 91.88 104 PRO A C 1
ATOM 798 O O . PRO A 1 104 ? -6.188 -12.766 4.66 1 91.88 104 PRO A O 1
ATOM 801 N N . ALA A 1 105 ? -5.73 -11.812 2.701 1 96.5 105 ALA A N 1
ATOM 802 C CA . ALA A 1 105 ? -4.578 -12.68 2.438 1 96.5 105 ALA A CA 1
ATOM 803 C C . ALA A 1 105 ? -3.277 -12 2.854 1 96.5 105 ALA A C 1
ATOM 805 O O . ALA A 1 105 ? -2.203 -12.594 2.768 1 96.5 105 ALA A O 1
ATOM 806 N N . PHE A 1 106 ? -3.316 -10.805 3.41 1 98.44 106 PHE A N 1
ATOM 807 C CA . PHE A 1 106 ? -2.119 -10.047 3.75 1 98.44 106 PHE A CA 1
ATOM 808 C C . PHE A 1 106 ? -1.334 -10.742 4.855 1 98.44 106 PHE A C 1
ATOM 810 O O . PHE A 1 106 ? -1.918 -11.25 5.816 1 98.44 106 PHE A O 1
ATOM 817 N N . SER A 1 107 ? -0.092 -10.75 4.703 1 98.62 107 SER A N 1
ATOM 818 C CA . SER A 1 107 ? 0.823 -11.07 5.793 1 98.62 107 SER A CA 1
ATOM 819 C C . SER A 1 107 ? 1.493 -9.812 6.336 1 98.62 107 SER A C 1
ATOM 821 O O . SER A 1 107 ? 0.855 -9.008 7.02 1 98.62 107 SER A O 1
ATOM 823 N N . ILE A 1 108 ? 2.752 -9.57 5.895 1 98.69 108 ILE A N 1
ATOM 824 C CA . ILE A 1 108 ? 3.467 -8.375 6.324 1 98.69 108 ILE A CA 1
ATOM 825 C C . ILE A 1 108 ? 3.916 -7.57 5.105 1 98.69 108 ILE A C 1
ATOM 827 O O . ILE A 1 108 ? 3.805 -8.039 3.971 1 98.69 108 ILE A O 1
ATOM 831 N N . TRP A 1 109 ? 4.309 -6.367 5.328 1 98.75 109 TRP A N 1
ATOM 832 C CA . TRP A 1 109 ? 4.848 -5.461 4.316 1 98.75 109 TRP A CA 1
ATOM 833 C C . TRP A 1 109 ? 6.359 -5.312 4.469 1 98.75 109 TRP A C 1
ATOM 835 O O . TRP A 1 109 ? 6.855 -5.047 5.566 1 98.75 109 TRP A O 1
ATOM 845 N N . VAL A 1 110 ? 7.117 -5.395 3.34 1 98.75 110 VAL A N 1
ATOM 846 C CA . VAL A 1 110 ? 8.562 -5.445 3.518 1 98.75 110 VAL A CA 1
ATOM 847 C C . VAL A 1 110 ? 9.242 -4.531 2.5 1 98.75 110 VAL A C 1
ATOM 849 O O . VAL A 1 110 ? 8.633 -4.148 1.499 1 98.75 110 VAL A O 1
ATOM 852 N N . ASN A 1 111 ? 10.422 -4.145 2.785 1 98.25 111 ASN A N 1
ATOM 853 C CA . ASN A 1 111 ? 11.438 -3.607 1.885 1 98.25 111 ASN A CA 1
ATOM 854 C C . ASN A 1 111 ? 12.719 -4.434 1.933 1 98.25 111 ASN A C 1
ATOM 856 O O . ASN A 1 111 ? 13.078 -4.969 2.982 1 98.25 111 ASN A O 1
ATOM 860 N N . HIS A 1 112 ? 13.359 -4.559 0.779 1 98.56 112 HIS A N 1
ATOM 861 C CA . HIS A 1 112 ? 14.75 -4.98 0.853 1 98.56 112 HIS A CA 1
ATOM 862 C C . HIS A 1 112 ? 15.609 -3.941 1.571 1 98.56 112 HIS A C 1
ATOM 864 O O . HIS A 1 112 ? 15.406 -2.738 1.396 1 98.56 112 HIS A O 1
ATOM 870 N N . VAL A 1 113 ? 16.594 -4.352 2.291 1 97.31 113 VAL A N 1
ATOM 871 C CA . VAL A 1 113 ? 17.359 -3.457 3.146 1 97.31 113 VAL A CA 1
ATOM 872 C C . VAL A 1 113 ? 18.203 -2.52 2.285 1 97.31 113 VAL A C 1
ATOM 874 O O . VAL A 1 113 ? 18.609 -1.441 2.734 1 97.31 113 VAL A O 1
ATOM 877 N N . SER A 1 114 ? 18.453 -2.881 1.063 1 96.69 114 SER A N 1
ATOM 878 C CA . SER A 1 114 ? 19.375 -2.121 0.225 1 96.69 114 SER A CA 1
ATOM 879 C C . SER A 1 114 ? 18.656 -0.974 -0.481 1 96.69 114 SER A C 1
ATOM 881 O O . SER A 1 114 ? 19.297 -0.146 -1.136 1 96.69 114 SER A O 1
ATOM 883 N N . VAL A 1 115 ? 17.344 -0.917 -0.353 1 95.94 115 VAL A N 1
ATOM 884 C CA . VAL A 1 115 ? 16.609 0.073 -1.141 1 95.94 115 VAL A CA 1
ATOM 885 C C . VAL A 1 115 ? 16.562 1.399 -0.386 1 95.94 115 VAL A C 1
ATOM 887 O O . VAL A 1 115 ? 16.922 1.465 0.792 1 95.94 115 VAL A O 1
ATOM 890 N N . LYS A 1 116 ? 16.203 2.404 -1.045 1 90.69 116 LYS A N 1
ATOM 891 C CA . LYS A 1 116 ? 16.078 3.723 -0.429 1 90.69 116 LYS A CA 1
ATOM 892 C C . LYS A 1 116 ? 14.781 3.834 0.365 1 90.69 116 LYS A C 1
ATOM 894 O O . LYS A 1 116 ? 14.656 3.26 1.448 1 90.69 116 LYS A O 1
ATOM 899 N N . THR A 1 117 ? 13.68 4.344 -0.195 1 90.38 117 THR A N 1
ATOM 900 C CA . THR A 1 117 ? 12.43 4.488 0.544 1 90.38 117 THR A CA 1
ATOM 901 C C . THR A 1 117 ? 11.539 3.27 0.339 1 90.38 117 THR A C 1
ATOM 903 O O . THR A 1 117 ? 10.625 3.025 1.126 1 90.38 117 THR A O 1
ATOM 906 N N . GLY A 1 118 ? 11.797 2.602 -0.769 1 96.12 118 GLY A N 1
ATOM 907 C CA . GLY A 1 118 ? 11.109 1.334 -0.964 1 96.12 118 GLY A CA 1
ATOM 908 C C . GLY A 1 118 ? 9.953 1.426 -1.941 1 96.12 118 GLY A C 1
ATOM 909 O O . GLY A 1 118 ? 9.391 0.405 -2.342 1 96.12 118 GLY A O 1
ATOM 910 N N . ILE A 1 119 ? 9.586 2.643 -2.406 1 97.75 119 ILE A N 1
ATOM 911 C CA . ILE A 1 119 ? 8.32 2.766 -3.121 1 97.75 119 ILE A CA 1
ATOM 912 C C . ILE A 1 119 ? 8.586 2.928 -4.617 1 97.75 119 ILE A C 1
ATOM 914 O O . ILE A 1 119 ? 7.691 2.715 -5.438 1 97.75 119 ILE A O 1
ATOM 918 N N . SER A 1 120 ? 9.836 3.305 -5.086 1 98 120 SER A N 1
ATOM 919 C CA . SER A 1 120 ? 10.102 3.484 -6.508 1 98 120 SER A CA 1
ATOM 920 C C . SER A 1 120 ? 9.992 2.164 -7.262 1 98 120 SER A C 1
ATOM 922 O O . SER A 1 120 ? 10.031 1.091 -6.656 1 98 120 SER A O 1
ATOM 924 N N . ASP A 1 121 ? 9.875 2.238 -8.609 1 98.75 121 ASP A N 1
ATOM 925 C CA . ASP A 1 121 ? 9.844 1.016 -9.414 1 98.75 121 ASP A CA 1
ATOM 926 C C . ASP A 1 121 ? 11.094 0.17 -9.172 1 98.75 121 ASP A C 1
ATOM 928 O O . ASP A 1 121 ? 11 -1.052 -9.023 1 98.75 121 ASP A O 1
ATOM 932 N N . GLU A 1 122 ? 12.195 0.811 -9.094 1 98.69 122 GLU A N 1
ATOM 933 C CA . GLU A 1 122 ? 13.461 0.119 -8.859 1 98.69 122 GLU A CA 1
ATOM 934 C C . GLU A 1 122 ? 13.484 -0.537 -7.48 1 98.69 122 GLU A C 1
ATOM 936 O O . GLU A 1 122 ? 13.859 -1.705 -7.352 1 98.69 122 GLU A O 1
ATOM 941 N N . ASP A 1 123 ? 13.156 0.228 -6.457 1 98.19 123 ASP A N 1
ATOM 942 C CA . ASP A 1 123 ? 13.172 -0.288 -5.094 1 98.19 123 ASP A CA 1
ATOM 943 C C . ASP A 1 123 ? 12.234 -1.487 -4.953 1 98.19 123 ASP A C 1
ATOM 945 O O . ASP A 1 123 ? 12.609 -2.506 -4.367 1 98.19 123 ASP A O 1
ATOM 949 N N . ARG A 1 124 ? 11.023 -1.395 -5.508 1 98.88 124 ARG A N 1
ATOM 950 C CA . ARG A 1 124 ? 10.078 -2.502 -5.418 1 98.88 124 ARG A CA 1
ATOM 951 C C . ARG A 1 124 ? 10.547 -3.691 -6.25 1 98.88 124 ARG A C 1
ATOM 953 O O . ARG A 1 124 ? 10.336 -4.844 -5.863 1 98.88 124 ARG A O 1
ATOM 960 N N . GLY A 1 125 ? 11.164 -3.385 -7.41 1 98.94 125 GLY A N 1
ATOM 961 C CA . GLY A 1 125 ? 11.734 -4.469 -8.195 1 98.94 125 GLY A CA 1
ATOM 962 C C . GLY A 1 125 ? 12.773 -5.27 -7.438 1 98.94 125 GLY A C 1
ATOM 963 O O . GLY A 1 125 ? 12.758 -6.504 -7.461 1 98.94 125 GLY A O 1
ATOM 964 N N . ILE A 1 126 ? 13.633 -4.578 -6.723 1 98.88 126 ILE A N 1
ATOM 965 C CA . ILE A 1 126 ? 14.68 -5.207 -5.922 1 98.88 126 ILE A CA 1
ATOM 966 C C . ILE A 1 126 ? 14.055 -6.027 -4.801 1 98.88 126 ILE A C 1
ATOM 968 O O . ILE A 1 126 ? 14.445 -7.168 -4.559 1 98.88 126 ILE A O 1
ATOM 972 N N . THR A 1 127 ? 13.078 -5.473 -4.152 1 98.94 127 THR A N 1
ATOM 973 C CA . THR A 1 127 ? 12.398 -6.156 -3.059 1 98.94 127 THR A CA 1
ATOM 974 C C . THR A 1 127 ? 11.719 -7.426 -3.559 1 98.94 127 THR A C 1
ATOM 976 O O . THR A 1 127 ? 11.867 -8.492 -2.963 1 98.94 127 THR A O 1
ATOM 979 N N . ILE A 1 128 ? 11.062 -7.316 -4.695 1 98.94 128 ILE A N 1
ATOM 980 C CA . ILE A 1 128 ? 10.305 -8.43 -5.258 1 98.94 128 ILE A CA 1
ATOM 981 C C . ILE A 1 128 ? 11.266 -9.523 -5.715 1 98.94 128 ILE A C 1
ATOM 983 O O . ILE A 1 128 ? 11.047 -10.703 -5.438 1 98.94 128 ILE A O 1
ATOM 987 N N . SER A 1 129 ? 12.312 -9.133 -6.402 1 98.81 129 SER A N 1
ATOM 988 C CA . SER A 1 129 ? 13.305 -10.109 -6.855 1 98.81 129 SER A CA 1
ATOM 989 C C . SER A 1 129 ? 13.961 -10.82 -5.676 1 98.81 129 SER A C 1
ATOM 991 O O . SER A 1 129 ? 14.227 -12.016 -5.742 1 98.81 129 SER A O 1
ATOM 993 N N . GLY A 1 130 ? 14.234 -10.094 -4.637 1 98.88 130 GLY A N 1
ATOM 994 C CA . GLY A 1 130 ? 14.766 -10.703 -3.428 1 98.88 130 GLY A CA 1
ATOM 995 C C . GLY A 1 130 ? 13.805 -11.695 -2.791 1 98.88 130 GLY A C 1
ATOM 996 O O . GLY A 1 130 ? 14.211 -12.781 -2.381 1 98.88 130 GLY A O 1
ATOM 997 N N . LEU A 1 131 ? 12.547 -11.328 -2.682 1 98.94 131 LEU A N 1
ATOM 998 C CA . LEU A 1 131 ? 11.531 -12.219 -2.133 1 98.94 131 LEU A CA 1
ATOM 999 C C . LEU A 1 131 ? 11.438 -13.5 -2.953 1 98.94 131 LEU A C 1
ATOM 1001 O O . LEU A 1 131 ? 11.266 -14.586 -2.396 1 98.94 131 LEU A O 1
ATOM 1005 N N . HIS A 1 132 ? 11.531 -13.344 -4.285 1 98.94 132 HIS A N 1
ATOM 1006 C CA . HIS A 1 132 ? 11.516 -14.516 -5.152 1 98.94 132 HIS A CA 1
ATOM 1007 C C . HIS A 1 132 ? 12.617 -15.5 -4.77 1 98.94 132 HIS A C 1
ATOM 1009 O O . HIS A 1 132 ? 12.375 -16.703 -4.684 1 98.94 132 HIS A O 1
ATOM 1015 N N . ARG A 1 133 ? 13.828 -14.984 -4.559 1 98.88 133 ARG A N 1
ATOM 1016 C CA . ARG A 1 133 ? 14.945 -15.852 -4.199 1 98.88 133 ARG A CA 1
ATOM 1017 C C . ARG A 1 133 ? 14.688 -16.547 -2.871 1 98.88 133 ARG A C 1
ATOM 1019 O O . ARG A 1 133 ? 15.016 -17.734 -2.715 1 98.88 133 ARG A O 1
ATOM 1026 N N . VAL A 1 134 ? 14.125 -15.859 -1.932 1 98.94 134 VAL A N 1
ATOM 1027 C CA . VAL A 1 134 ? 13.789 -16.438 -0.632 1 98.94 134 VAL A CA 1
ATOM 1028 C C . VAL A 1 134 ? 12.773 -17.562 -0.81 1 98.94 134 VAL A C 1
ATOM 1030 O O . VAL A 1 134 ? 12.945 -18.656 -0.261 1 98.94 134 VAL A O 1
ATOM 1033 N N . VAL A 1 135 ? 11.758 -17.312 -1.59 1 98.88 135 VAL A N 1
ATOM 1034 C CA . VAL A 1 135 ? 10.68 -18.281 -1.777 1 98.88 135 VAL A CA 1
ATOM 1035 C C . VAL A 1 135 ? 11.203 -19.5 -2.527 1 98.88 135 VAL A C 1
ATOM 1037 O O . VAL A 1 135 ? 10.836 -20.641 -2.211 1 98.88 135 VAL A O 1
ATOM 1040 N N . GLU A 1 136 ? 12.047 -19.266 -3.506 1 98.62 136 GLU A N 1
ATOM 1041 C CA . GLU A 1 136 ? 12.625 -20.391 -4.25 1 98.62 136 GLU A CA 1
ATOM 1042 C C . GLU A 1 136 ? 13.406 -21.312 -3.332 1 98.62 136 GLU A C 1
ATOM 1044 O O . GLU A 1 136 ? 13.312 -22.547 -3.453 1 98.62 136 GLU A O 1
ATOM 1049 N N . LYS A 1 137 ? 14.172 -20.734 -2.451 1 98.75 137 LYS A N 1
ATOM 1050 C CA . LYS A 1 137 ? 14.953 -21.531 -1.505 1 98.75 137 LYS A CA 1
ATOM 1051 C C . LYS A 1 137 ? 14.039 -22.297 -0.561 1 98.75 137 LYS A C 1
ATOM 1053 O O . LYS A 1 137 ? 14.258 -23.484 -0.306 1 98.75 137 LYS A O 1
ATOM 1058 N N . ALA A 1 138 ? 13.039 -21.641 -0.007 1 98.69 138 ALA A N 1
ATOM 1059 C CA . ALA A 1 138 ? 12.102 -22.312 0.894 1 98.69 138 ALA A CA 1
ATOM 1060 C C . ALA A 1 138 ? 11.367 -23.438 0.177 1 98.69 138 ALA A C 1
ATOM 1062 O O . ALA A 1 138 ? 11.211 -24.531 0.726 1 98.69 138 ALA A O 1
ATOM 1063 N N . TYR A 1 139 ? 10.961 -23.141 -1.017 1 97.62 139 TYR A N 1
ATOM 1064 C CA . TYR A 1 139 ? 10.18 -24.078 -1.812 1 97.62 139 TYR A CA 1
ATOM 1065 C C . TYR A 1 139 ? 11.023 -25.297 -2.182 1 97.62 139 TYR A C 1
ATOM 1067 O O . TYR A 1 139 ? 10.5 -26.406 -2.285 1 97.62 139 TYR A O 1
ATOM 1075 N N . SER A 1 140 ? 12.328 -25.156 -2.314 1 97.44 140 SER A N 1
ATOM 1076 C CA . SER A 1 140 ? 13.234 -26.234 -2.684 1 97.44 140 SER A CA 1
ATOM 1077 C C . SER A 1 140 ? 13.719 -27 -1.455 1 97.44 140 SER A C 1
ATOM 1079 O O . SER A 1 140 ? 14.578 -27.875 -1.559 1 97.44 140 SER A O 1
ATOM 1081 N N . GLY A 1 141 ? 13.281 -26.609 -0.345 1 97.88 141 GLY A N 1
ATOM 1082 C CA . GLY A 1 141 ? 13.586 -27.359 0.864 1 97.88 141 GLY A CA 1
ATOM 1083 C C . GLY A 1 141 ? 14.727 -26.75 1.66 1 97.88 141 GLY A C 1
ATOM 1084 O O . GLY A 1 141 ? 15.086 -27.266 2.723 1 97.88 141 GLY A O 1
ATOM 1085 N N . LEU A 1 142 ? 15.32 -25.719 1.164 1 98.56 142 LEU A N 1
ATOM 1086 C CA . LEU A 1 142 ? 16.391 -25.031 1.879 1 98.56 142 LEU A CA 1
ATOM 1087 C C . LEU A 1 142 ? 15.836 -23.984 2.83 1 98.56 142 LEU A C 1
ATOM 1089 O O . LEU A 1 142 ? 16.219 -22.812 2.756 1 98.56 142 LEU A O 1
ATOM 1093 N N . VAL A 1 143 ? 15.062 -24.422 3.785 1 98.56 143 VAL A N 1
ATOM 1094 C CA . VAL A 1 143 ? 14.242 -23.562 4.637 1 98.56 143 VAL A CA 1
ATOM 1095 C C . VAL A 1 143 ? 15.133 -22.719 5.539 1 98.56 143 VAL A C 1
ATOM 1097 O O . VAL A 1 143 ? 14.891 -21.516 5.715 1 98.56 143 VAL A O 1
ATOM 1100 N N . GLY A 1 144 ? 16.109 -23.312 6.129 1 98.38 144 GLY A N 1
ATOM 1101 C CA . GLY A 1 144 ? 17.031 -22.578 6.977 1 98.38 144 GLY A CA 1
ATOM 1102 C C . GLY A 1 144 ? 17.688 -21.406 6.266 1 98.38 144 GLY A C 1
ATOM 1103 O O . GLY A 1 144 ? 17.781 -20.312 6.816 1 98.38 144 GLY A O 1
ATOM 1104 N N . GLU A 1 145 ? 18.172 -21.656 5.086 1 98.62 145 GLU A N 1
ATOM 1105 C CA . GLU A 1 145 ? 18.797 -20.625 4.277 1 98.62 145 GLU A CA 1
ATOM 1106 C C . GLU A 1 145 ? 17.797 -19.531 3.893 1 98.62 145 GLU A C 1
ATOM 1108 O O . GLU A 1 145 ? 18.125 -18.344 3.9 1 98.62 145 GLU A O 1
ATOM 1113 N N . ALA A 1 146 ? 16.609 -19.969 3.543 1 98.81 146 ALA A N 1
ATOM 1114 C CA . ALA A 1 146 ? 15.555 -19.031 3.184 1 98.81 146 ALA A CA 1
ATOM 1115 C C . ALA A 1 146 ? 15.234 -18.094 4.348 1 98.81 146 ALA A C 1
ATOM 1117 O O . ALA A 1 146 ? 15.125 -16.875 4.164 1 98.81 146 ALA A O 1
ATOM 1118 N N . ARG A 1 147 ? 15.141 -18.641 5.535 1 98.56 147 ARG A N 1
ATOM 1119 C CA . ARG A 1 147 ? 14.844 -17.859 6.723 1 98.56 147 ARG A CA 1
ATOM 1120 C C . ARG A 1 147 ? 15.969 -16.859 7.008 1 98.56 147 ARG A C 1
ATOM 1122 O O . ARG A 1 147 ? 15.703 -15.703 7.363 1 98.56 147 ARG A O 1
ATOM 1129 N N . ARG A 1 148 ? 17.172 -17.328 6.855 1 98.5 148 ARG A N 1
ATOM 1130 C CA . ARG A 1 148 ? 18.312 -16.453 7.078 1 98.5 148 ARG A CA 1
ATOM 1131 C C . ARG A 1 148 ? 18.328 -15.297 6.082 1 98.5 148 ARG A C 1
ATOM 1133 O O . ARG A 1 148 ? 18.562 -14.141 6.453 1 98.5 148 ARG A O 1
ATOM 1140 N N . MET A 1 149 ? 18.094 -15.633 4.859 1 98.69 149 MET A N 1
ATOM 1141 C CA . MET A 1 149 ? 18.078 -14.617 3.807 1 98.69 149 MET A CA 1
ATOM 1142 C C . MET A 1 149 ? 16.984 -13.594 4.062 1 98.69 149 MET A C 1
ATOM 1144 O O . MET A 1 149 ? 17.203 -12.391 3.916 1 98.69 149 MET A O 1
ATOM 1148 N N . LEU A 1 150 ? 15.805 -14.078 4.438 1 98.75 150 LEU A N 1
ATOM 1149 C CA . LEU A 1 150 ? 14.711 -13.164 4.766 1 98.75 150 LEU A CA 1
ATOM 1150 C C . LEU A 1 150 ? 15.109 -12.234 5.902 1 98.75 150 LEU A C 1
ATOM 1152 O O . LEU A 1 150 ? 14.938 -11.016 5.801 1 98.75 150 LEU A O 1
ATOM 1156 N N . ARG A 1 151 ? 15.656 -12.758 6.934 1 97.75 151 ARG A N 1
ATOM 1157 C CA . ARG A 1 151 ? 16.031 -12.008 8.125 1 97.75 151 ARG A CA 1
ATOM 1158 C C . ARG A 1 151 ? 17.125 -10.984 7.805 1 97.75 151 ARG A C 1
ATOM 1160 O O . ARG A 1 151 ? 17.109 -9.875 8.336 1 97.75 151 ARG A O 1
ATOM 1167 N N . GLU A 1 152 ? 17.969 -11.305 6.996 1 98.12 152 GLU A N 1
ATOM 1168 C CA . GLU A 1 152 ? 19.141 -10.461 6.746 1 98.12 152 GLU A CA 1
ATOM 1169 C C . GLU A 1 152 ? 18.844 -9.422 5.664 1 98.12 152 GLU A C 1
ATOM 1171 O O . GLU A 1 152 ? 19.344 -8.297 5.723 1 98.12 152 GLU A O 1
ATOM 1176 N N . GLU A 1 153 ? 18.016 -9.766 4.738 1 98.44 153 GLU A N 1
ATOM 1177 C CA . GLU A 1 153 ? 17.938 -8.953 3.531 1 98.44 153 GLU A CA 1
ATOM 1178 C C . GLU A 1 153 ? 16.688 -8.094 3.518 1 98.44 153 GLU A C 1
ATOM 1180 O O . GLU A 1 153 ? 16.516 -7.238 2.643 1 98.44 153 GLU A O 1
ATOM 1185 N N . PHE A 1 154 ? 15.805 -8.297 4.465 1 98.62 154 PHE A N 1
ATOM 1186 C CA . PHE A 1 154 ? 14.547 -7.559 4.402 1 98.62 154 PHE A CA 1
ATOM 1187 C C . PHE A 1 154 ? 14.266 -6.855 5.727 1 98.62 154 PHE A C 1
ATOM 1189 O O . PHE A 1 154 ? 14.812 -7.238 6.766 1 98.62 154 PHE A O 1
ATOM 1196 N N . MET A 1 155 ? 13.477 -5.816 5.66 1 98.06 155 MET A N 1
ATOM 1197 C CA . MET A 1 155 ? 12.953 -5.109 6.824 1 98.06 155 MET A CA 1
ATOM 1198 C C . MET A 1 155 ? 11.445 -4.918 6.711 1 98.06 155 MET A C 1
ATOM 1200 O O . MET A 1 155 ? 10.883 -4.98 5.613 1 98.06 155 MET A O 1
ATOM 1204 N N . SER A 1 156 ? 10.82 -4.77 7.812 1 98.06 156 SER A N 1
ATOM 1205 C CA . SER A 1 156 ? 9.383 -4.555 7.949 1 98.06 156 SER A CA 1
ATOM 1206 C C . SER A 1 156 ? 9.07 -3.555 9.055 1 98.06 156 SER A C 1
ATOM 1208 O O . SER A 1 156 ? 9.734 -3.555 10.102 1 98.06 156 SER A O 1
ATOM 1210 N N . PRO A 1 157 ? 8.062 -2.645 8.852 1 97.5 157 PRO A N 1
ATOM 1211 C CA . PRO A 1 157 ? 7.148 -2.527 7.711 1 97.5 157 PRO A CA 1
ATOM 1212 C C . PRO A 1 157 ? 7.828 -1.942 6.477 1 97.5 157 PRO A C 1
ATOM 1214 O O . PRO A 1 157 ? 8.93 -1.397 6.574 1 97.5 157 PRO A O 1
ATOM 1217 N N . GLY A 1 158 ? 7.262 -2.166 5.332 1 97.62 158 GLY A N 1
ATOM 1218 C CA . GLY A 1 158 ? 7.77 -1.649 4.07 1 97.62 158 GLY A CA 1
ATOM 1219 C C . GLY A 1 158 ? 6.684 -1.426 3.035 1 97.62 158 GLY A C 1
ATOM 1220 O O . GLY A 1 158 ? 5.535 -1.156 3.385 1 97.62 158 GLY A O 1
ATOM 1221 N N . HIS A 1 159 ? 7.062 -1.514 1.772 1 98.62 159 HIS A N 1
ATOM 1222 C CA . HIS A 1 159 ? 6.168 -1.006 0.737 1 98.62 159 HIS A CA 1
ATOM 1223 C C . HIS A 1 159 ? 5.633 -2.139 -0.13 1 98.62 159 HIS A C 1
ATOM 1225 O O . HIS A 1 159 ? 4.766 -1.918 -0.982 1 98.62 159 HIS A O 1
ATOM 1231 N N . VAL A 1 160 ? 6.133 -3.342 0.1 1 98.88 160 VAL A N 1
ATOM 1232 C CA . VAL A 1 160 ? 5.637 -4.48 -0.662 1 98.88 160 VAL A CA 1
ATOM 1233 C C . VAL A 1 160 ? 4.898 -5.441 0.267 1 98.88 160 VAL A C 1
ATOM 1235 O O . VAL A 1 160 ? 5.52 -6.137 1.073 1 98.88 160 VAL A O 1
ATOM 1238 N N . PRO A 1 161 ? 3.594 -5.512 0.138 1 98.88 161 PRO A N 1
ATOM 1239 C CA . PRO A 1 161 ? 2.859 -6.516 0.911 1 98.88 161 PRO A CA 1
ATOM 1240 C C . PRO A 1 161 ? 3.074 -7.934 0.389 1 98.88 161 PRO A C 1
ATOM 1242 O O . PRO A 1 161 ? 3.135 -8.148 -0.824 1 98.88 161 PRO A O 1
ATOM 1245 N N . ILE A 1 162 ? 3.213 -8.844 1.321 1 98.94 162 ILE A N 1
ATOM 1246 C CA . ILE A 1 162 ? 3.227 -10.273 1.003 1 98.94 162 ILE A CA 1
ATOM 1247 C C . ILE A 1 162 ? 1.837 -10.859 1.227 1 98.94 162 ILE A C 1
ATOM 124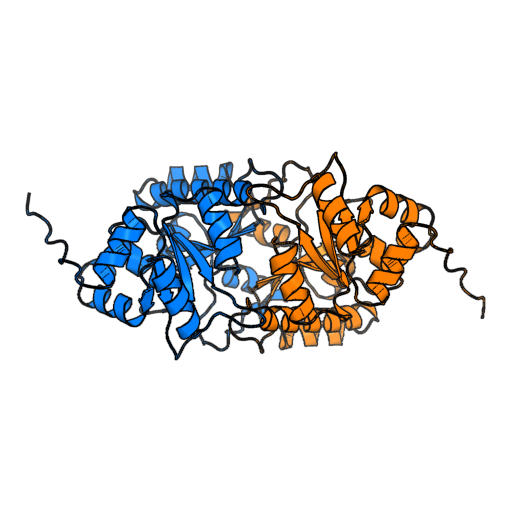9 O O . ILE A 1 162 ? 1.233 -10.664 2.283 1 98.94 162 ILE A O 1
ATOM 1253 N N . LEU A 1 163 ? 1.336 -11.508 0.234 1 98.88 163 LEU A N 1
ATOM 1254 C CA . LEU A 1 163 ? 0.069 -12.227 0.333 1 98.88 163 LEU A CA 1
ATOM 1255 C C . LEU A 1 163 ? 0.301 -13.734 0.408 1 98.88 163 LEU A C 1
ATOM 1257 O O . LEU A 1 163 ? 1.158 -14.266 -0.298 1 98.88 163 LEU A O 1
ATOM 1261 N N . LEU A 1 164 ? -0.486 -14.398 1.251 1 98.81 164 LEU A N 1
ATOM 1262 C CA . LEU A 1 164 ? -0.383 -15.836 1.423 1 98.81 164 LEU A CA 1
ATOM 1263 C C . LEU A 1 164 ? -1.624 -16.547 0.883 1 98.81 164 LEU A C 1
ATOM 1265 O O . LEU A 1 164 ? -2.736 -16.297 1.354 1 98.81 164 LEU A O 1
ATOM 1269 N N . ALA A 1 165 ? -1.415 -17.391 -0.07 1 98.56 165 ALA A N 1
ATOM 1270 C CA . ALA A 1 165 ? -2.514 -18.109 -0.7 1 98.56 165 ALA A CA 1
ATOM 1271 C C . ALA A 1 165 ? -2.928 -19.328 0.14 1 98.56 165 ALA A C 1
ATOM 1273 O O . ALA A 1 165 ? -2.104 -20.188 0.445 1 98.56 165 ALA A O 1
ATOM 1274 N N . ARG A 1 166 ? -4.145 -19.328 0.434 1 96.69 166 ARG A N 1
ATOM 1275 C CA . ARG A 1 166 ? -4.75 -20.562 0.951 1 96.69 166 ARG A CA 1
ATOM 1276 C C . ARG A 1 166 ? -5.086 -21.516 -0.181 1 96.69 166 ARG A C 1
ATOM 1278 O O . ARG A 1 166 ? -4.816 -21.234 -1.349 1 96.69 166 ARG A O 1
ATOM 1285 N N . SER A 1 167 ? -5.582 -22.688 0.147 1 93.62 167 SER A N 1
ATOM 1286 C CA . SER A 1 167 ? -6.039 -23.594 -0.896 1 93.62 167 SER A CA 1
ATOM 1287 C C . SER A 1 167 ? -7.297 -23.062 -1.58 1 93.62 167 SER A C 1
ATOM 1289 O O . SER A 1 167 ? -8.031 -22.266 -1.005 1 93.62 167 SER A O 1
ATOM 1291 N N . LEU A 1 168 ? -7.551 -23.516 -2.787 1 93.44 168 LEU A N 1
ATOM 1292 C CA . LEU A 1 168 ? -8.711 -23.078 -3.557 1 93.44 168 LEU A CA 1
ATOM 1293 C C . LEU A 1 168 ? -10.008 -23.484 -2.869 1 93.44 168 LEU A C 1
ATOM 1295 O O . LEU A 1 168 ? -11.062 -22.891 -3.115 1 93.44 168 LEU A O 1
ATOM 1299 N N . ASP A 1 169 ? -9.93 -24.453 -1.98 1 91.75 169 ASP A N 1
ATOM 1300 C CA . ASP A 1 169 ? -11.117 -24.875 -1.256 1 91.75 169 ASP A CA 1
ATOM 1301 C C . ASP A 1 169 ? -11.477 -23.906 -0.142 1 91.75 169 ASP A C 1
ATOM 1303 O O . ASP A 1 169 ? -12.633 -23.812 0.274 1 91.75 169 ASP A O 1
ATOM 1307 N N . ARG A 1 170 ? -10.5 -23.188 0.271 1 91.56 170 ARG A N 1
ATOM 1308 C CA . ARG A 1 170 ? -10.695 -22.266 1.394 1 91.56 170 ARG A CA 1
ATOM 1309 C C . ARG A 1 170 ? -10.953 -20.844 0.903 1 91.56 170 ARG A C 1
ATOM 1311 O O . ARG A 1 170 ? -11.664 -20.078 1.562 1 91.56 170 ARG A O 1
ATOM 1318 N N . ARG A 1 171 ? -10.398 -20.531 -0.181 1 90.5 171 ARG A N 1
ATOM 1319 C CA . ARG A 1 171 ? -10.484 -19.188 -0.723 1 90.5 171 ARG A CA 1
ATOM 1320 C C . ARG A 1 171 ? -10.172 -19.172 -2.217 1 90.5 171 ARG A C 1
ATOM 1322 O O . ARG A 1 171 ? -9.25 -19.859 -2.668 1 90.5 171 ARG A O 1
ATOM 1329 N N . ARG A 1 172 ? -10.938 -18.438 -2.965 1 91.44 172 ARG A N 1
ATOM 1330 C CA . ARG A 1 172 ? -10.734 -18.391 -4.41 1 91.44 172 ARG A CA 1
ATOM 1331 C C . ARG A 1 172 ? -10.523 -16.953 -4.883 1 91.44 172 ARG A C 1
ATOM 1333 O O . ARG A 1 172 ? -11.125 -16.516 -5.871 1 91.44 172 ARG A O 1
ATOM 1340 N N . GLY A 1 173 ? -9.727 -16.203 -4.109 1 94.12 173 GLY A N 1
ATOM 1341 C CA . GLY A 1 173 ? -9.336 -14.875 -4.543 1 94.12 173 GLY A CA 1
ATOM 1342 C C . GLY A 1 173 ? -8.172 -14.883 -5.512 1 94.12 173 GLY A C 1
ATOM 1343 O O . GLY A 1 173 ? -7.66 -15.945 -5.871 1 94.12 173 GLY A O 1
ATOM 1344 N N . HIS A 1 174 ? -7.777 -13.727 -5.949 1 96.75 174 HIS A N 1
ATOM 1345 C CA . HIS A 1 174 ? -6.691 -13.602 -6.914 1 96.75 174 HIS A CA 1
ATOM 1346 C C . HIS A 1 174 ? -5.414 -14.242 -6.387 1 96.75 174 HIS A C 1
ATOM 1348 O O . HIS A 1 174 ? -4.648 -14.828 -7.156 1 96.75 174 HIS A O 1
ATOM 1354 N N . THR A 1 175 ? -5.195 -14.094 -5.098 1 97.88 175 THR A N 1
ATOM 1355 C CA . THR A 1 175 ? -4.012 -14.672 -4.477 1 97.88 175 THR A CA 1
ATOM 1356 C C . THR A 1 175 ? -3.965 -16.188 -4.707 1 97.88 175 THR A C 1
ATOM 1358 O O . THR A 1 175 ? -2.971 -16.703 -5.211 1 97.88 175 THR A O 1
ATOM 1361 N N . GLU A 1 176 ? -5.055 -16.875 -4.449 1 96.88 176 GLU A N 1
ATOM 1362 C CA . GLU A 1 176 ? -5.145 -18.328 -4.578 1 96.88 176 GLU A CA 1
ATOM 1363 C C . GLU A 1 176 ? -5.152 -18.75 -6.047 1 96.88 176 GLU A C 1
ATOM 1365 O O . GLU A 1 176 ? -4.504 -19.719 -6.422 1 96.88 176 GLU A O 1
ATOM 1370 N N . LEU A 1 177 ? -5.879 -17.969 -6.84 1 96.88 177 LEU A N 1
ATOM 1371 C CA . LEU A 1 177 ? -5.961 -18.281 -8.266 1 96.88 177 LEU A CA 1
ATOM 1372 C C . LEU A 1 177 ? -4.59 -18.156 -8.922 1 96.88 177 LEU A C 1
ATOM 1374 O O . LEU A 1 177 ? -4.234 -18.984 -9.773 1 96.88 177 LEU A O 1
ATOM 1378 N N . THR A 1 178 ? -3.818 -17.188 -8.539 1 98.31 178 THR A N 1
ATOM 1379 C CA . THR A 1 178 ? -2.484 -16.969 -9.086 1 98.31 178 THR A CA 1
ATOM 1380 C C . THR A 1 178 ? -1.561 -18.141 -8.742 1 98.31 178 THR A C 1
ATOM 1382 O O . THR A 1 178 ? -0.859 -18.656 -9.617 1 98.31 178 THR A O 1
ATOM 1385 N N . VAL A 1 179 ? -1.558 -18.562 -7.5 1 98.38 179 VAL A N 1
ATOM 1386 C CA . VAL A 1 179 ? -0.702 -19.656 -7.074 1 98.38 179 VAL A CA 1
ATOM 1387 C C . VAL A 1 179 ? -1.131 -20.953 -7.77 1 98.38 179 VAL A C 1
ATOM 1389 O O . VAL A 1 179 ? -0.289 -21.766 -8.172 1 98.38 179 VAL A O 1
ATOM 1392 N N . ALA A 1 180 ? -2.441 -21.141 -7.93 1 96.94 180 ALA A N 1
ATOM 1393 C CA . ALA A 1 180 ? -2.951 -22.312 -8.641 1 96.94 180 ALA A CA 1
ATOM 1394 C C . ALA A 1 180 ? -2.465 -22.328 -10.094 1 96.94 180 ALA A C 1
ATOM 1396 O O . ALA A 1 180 ? -2.021 -23.375 -10.586 1 96.94 180 ALA A O 1
ATOM 1397 N N . LEU A 1 181 ? -2.559 -21.188 -10.727 1 96.94 181 LEU A N 1
ATOM 1398 C CA . LEU A 1 181 ? -2.072 -21.078 -12.094 1 96.94 181 LEU A CA 1
ATOM 1399 C C . LEU A 1 181 ? -0.576 -21.359 -12.164 1 96.94 181 LEU A C 1
ATOM 1401 O O . LEU A 1 181 ? -0.108 -22.016 -13.109 1 96.94 181 LEU A O 1
ATOM 1405 N N . GLY A 1 182 ? 0.196 -20.859 -11.242 1 96.88 182 GLY A N 1
ATOM 1406 C CA . GLY A 1 182 ? 1.621 -21.141 -11.156 1 96.88 182 GLY A CA 1
ATOM 1407 C C . GLY A 1 182 ? 1.935 -22.625 -11.039 1 96.88 182 GLY A C 1
ATOM 1408 O O . GLY A 1 182 ? 2.893 -23.109 -11.641 1 96.88 182 GLY A O 1
ATOM 1409 N N . ARG A 1 183 ? 1.146 -23.25 -10.258 1 95.25 183 ARG A N 1
ATOM 1410 C CA . ARG A 1 183 ? 1.319 -24.703 -10.117 1 95.25 183 ARG A CA 1
ATOM 1411 C C . ARG A 1 183 ? 1.141 -25.406 -11.453 1 95.25 183 ARG A C 1
ATOM 1413 O O . ARG A 1 183 ? 1.918 -26.297 -11.797 1 95.25 183 ARG A O 1
ATOM 1420 N N . LEU A 1 184 ? 0.097 -25 -12.148 1 93.81 184 LEU A N 1
ATOM 1421 C CA . LEU A 1 184 ? -0.132 -25.547 -13.477 1 93.81 184 LEU A CA 1
ATOM 1422 C C . LEU A 1 184 ? 1.056 -25.281 -14.391 1 93.81 184 LEU A C 1
ATOM 1424 O O . LEU A 1 184 ? 1.352 -26.062 -15.289 1 93.81 184 LEU A O 1
ATOM 1428 N N . ALA A 1 185 ? 1.732 -24.203 -14.125 1 94.75 185 ALA A N 1
ATOM 1429 C CA . ALA A 1 185 ? 2.865 -23.781 -14.953 1 94.75 185 ALA A CA 1
ATOM 1430 C C . ALA A 1 185 ? 4.156 -24.438 -14.484 1 94.75 185 ALA A C 1
ATOM 1432 O O . ALA A 1 185 ? 5.207 -24.297 -15.109 1 94.75 185 ALA A O 1
ATOM 1433 N N . GLY A 1 186 ? 4.109 -25.156 -13.336 1 94.5 186 GLY A N 1
ATOM 1434 C CA . GLY A 1 186 ? 5.305 -25.766 -12.781 1 94.5 186 GLY A CA 1
ATOM 1435 C C . GLY A 1 186 ? 6.262 -24.766 -12.172 1 94.5 186 GLY A C 1
ATOM 1436 O O . GLY A 1 186 ? 7.477 -24.969 -12.172 1 94.5 186 GLY A O 1
ATOM 1437 N N . LEU A 1 187 ? 5.73 -23.703 -11.75 1 96.69 187 LEU A N 1
ATOM 1438 C CA . LEU A 1 187 ? 6.535 -22.625 -11.164 1 96.69 187 LEU A CA 1
ATOM 1439 C C . LEU A 1 187 ? 6.391 -22.609 -9.641 1 96.69 187 LEU A C 1
ATOM 1441 O O . LEU A 1 187 ? 5.324 -22.938 -9.117 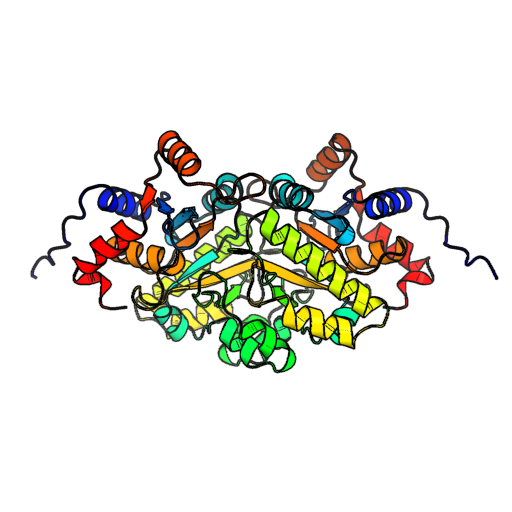1 96.69 187 LEU A O 1
ATOM 1445 N N . PRO A 1 188 ? 7.496 -22.266 -8.891 1 97.75 188 PRO A N 1
ATOM 1446 C CA . PRO A 1 188 ? 7.305 -22.016 -7.461 1 97.75 188 PRO A CA 1
ATOM 1447 C C . PRO A 1 188 ? 6.277 -20.922 -7.188 1 97.75 188 PRO A C 1
ATOM 1449 O O . PRO A 1 188 ? 6.004 -20.094 -8.055 1 97.75 188 PRO A O 1
ATOM 1452 N N . PRO A 1 189 ? 5.66 -20.938 -6.062 1 98.75 189 PRO A N 1
ATOM 1453 C CA . PRO A 1 189 ? 4.637 -19.938 -5.738 1 98.75 189 PRO A CA 1
ATOM 1454 C C . PRO A 1 189 ? 5.227 -18.562 -5.449 1 98.75 189 PRO A C 1
ATOM 1456 O O . PRO A 1 189 ? 5.281 -18.125 -4.293 1 98.75 189 PRO A O 1
ATOM 1459 N N . SER A 1 190 ? 5.641 -17.859 -6.418 1 98.88 190 SER A N 1
ATOM 1460 C CA . SER A 1 190 ? 6.297 -16.562 -6.363 1 98.88 190 SER A CA 1
ATOM 1461 C C . SER A 1 190 ? 5.824 -15.656 -7.496 1 98.88 190 SER A C 1
ATOM 1463 O O . SER A 1 190 ? 6.336 -15.734 -8.617 1 98.88 190 SER A O 1
ATOM 1465 N N . PHE A 1 191 ? 4.887 -14.766 -7.18 1 98.94 191 PHE A N 1
ATOM 1466 C CA . PHE A 1 191 ? 4.242 -13.93 -8.188 1 98.94 191 PHE A CA 1
ATOM 1467 C C . PHE A 1 191 ? 4.062 -12.508 -7.672 1 98.94 191 PHE A C 1
ATOM 1469 O O . PHE A 1 191 ? 4.246 -12.242 -6.48 1 98.94 191 PHE A O 1
ATOM 1476 N N . VAL A 1 192 ? 3.824 -11.625 -8.523 1 98.94 192 VAL A N 1
ATOM 1477 C CA . VAL A 1 192 ? 3.414 -10.266 -8.18 1 98.94 192 VAL A CA 1
ATOM 1478 C C . VAL A 1 192 ? 2.117 -9.922 -8.906 1 98.94 192 VAL A C 1
ATOM 1480 O O . VAL A 1 192 ? 1.943 -10.266 -10.078 1 98.94 192 VAL A O 1
ATOM 1483 N N . ILE A 1 193 ? 1.181 -9.273 -8.156 1 98.94 193 ILE A N 1
ATOM 1484 C CA . ILE A 1 193 ? -0.117 -8.945 -8.734 1 98.94 193 ILE A CA 1
ATOM 1485 C C . ILE A 1 193 ? -0.48 -7.504 -8.406 1 98.94 193 ILE A C 1
ATOM 1487 O O . ILE A 1 193 ? 0.026 -6.934 -7.438 1 98.94 193 ILE A O 1
ATOM 1491 N N . ALA A 1 194 ? -1.31 -6.957 -9.18 1 98.81 194 ALA A N 1
ATOM 1492 C CA . ALA A 1 194 ? -1.988 -5.695 -8.883 1 98.81 194 ALA A CA 1
ATOM 1493 C C . ALA A 1 194 ? -3.35 -5.633 -9.578 1 98.81 194 ALA A C 1
ATOM 1495 O O . ALA A 1 194 ? -3.48 -6.02 -10.742 1 98.81 194 ALA A O 1
ATOM 1496 N N . GLU A 1 195 ? -4.309 -5.176 -8.844 1 98.19 195 GLU A N 1
ATOM 1497 C CA . GLU A 1 195 ? -5.629 -4.973 -9.43 1 98.19 195 GLU A CA 1
ATOM 1498 C C . GLU A 1 195 ? -5.594 -3.9 -10.516 1 98.19 195 GLU A C 1
ATOM 1500 O O . GLU A 1 195 ? -4.922 -2.877 -10.359 1 98.19 195 GLU A O 1
ATOM 1505 N N . MET A 1 196 ? -6.258 -4.141 -11.578 1 98.31 196 MET A N 1
ATOM 1506 C CA . MET A 1 196 ? -6.371 -3.148 -12.641 1 98.31 196 MET A CA 1
ATOM 1507 C C . MET A 1 196 ? -7.48 -2.148 -12.328 1 98.31 196 MET A C 1
ATOM 1509 O O . MET A 1 196 ? -8.633 -2.535 -12.109 1 98.31 196 MET A O 1
ATOM 1513 N N . LEU A 1 197 ? -7.094 -0.926 -12.375 1 98.25 197 LEU A N 1
ATOM 1514 C CA . LEU A 1 197 ? -8.016 0.134 -11.977 1 98.25 197 LEU A CA 1
ATOM 1515 C C . LEU A 1 197 ? -8.312 1.065 -13.141 1 98.25 197 LEU A C 1
ATOM 1517 O O . LEU A 1 197 ? -7.426 1.364 -13.945 1 98.25 197 LEU A O 1
ATOM 1521 N N . GLY A 1 198 ? -9.594 1.454 -13.266 1 96.75 198 GLY A N 1
ATOM 1522 C CA . GLY A 1 198 ? -9.953 2.619 -14.062 1 96.75 198 GLY A CA 1
ATOM 1523 C C . GLY A 1 198 ? -10.023 3.896 -13.242 1 96.75 198 GLY A C 1
ATOM 1524 O O . GLY A 1 198 ? -9.492 3.957 -12.133 1 96.75 198 GLY A O 1
ATOM 1525 N N . GLU A 1 199 ? -10.609 4.902 -13.922 1 97.06 199 GLU A N 1
ATOM 1526 C CA . GLU A 1 199 ? -10.906 6.113 -13.164 1 97.06 199 GLU A CA 1
ATOM 1527 C C . GLU A 1 199 ? -12.078 5.895 -12.211 1 97.06 199 GLU A C 1
ATOM 1529 O O . GLU A 1 199 ? -13.141 5.418 -12.625 1 97.06 199 GLU A O 1
ATOM 1534 N N . ARG A 1 200 ? -11.844 6.129 -10.938 1 97.69 200 ARG A N 1
ATOM 1535 C CA . ARG A 1 200 ? -12.844 6.082 -9.867 1 97.69 200 ARG A CA 1
ATOM 1536 C C . ARG A 1 200 ? -13.078 4.652 -9.406 1 97.69 200 ARG A C 1
ATOM 1538 O O . ARG A 1 200 ? -13.055 4.375 -8.203 1 97.69 200 ARG A O 1
ATOM 1545 N N . TRP A 1 201 ? -13.227 3.717 -10.359 1 96.62 201 TRP A N 1
ATOM 1546 C CA . TRP A 1 201 ? -13.57 2.342 -10.023 1 96.62 201 TRP A CA 1
ATOM 1547 C C . TRP A 1 201 ? -12.562 1.363 -10.609 1 96.62 201 TRP A C 1
ATOM 1549 O O . TRP A 1 201 ? -11.773 1.727 -11.484 1 96.62 201 TRP A O 1
ATOM 1559 N N . SER A 1 202 ? -12.609 0.127 -10.133 1 95.25 202 SER A N 1
ATOM 1560 C CA . SER A 1 202 ? -11.836 -0.95 -10.742 1 95.25 202 SER A CA 1
ATOM 1561 C C . SER A 1 202 ? -12.234 -1.16 -12.195 1 95.25 202 SER A C 1
ATOM 1563 O O . SER A 1 202 ? -13.375 -0.893 -12.578 1 95.25 202 SER A O 1
ATOM 1565 N N . LEU A 1 203 ? -11.297 -1.595 -12.875 1 93.94 203 LEU A N 1
ATOM 1566 C CA . LEU A 1 203 ? -11.539 -1.859 -14.289 1 93.94 203 LEU A CA 1
ATOM 1567 C C . LEU A 1 203 ? -12.57 -2.969 -14.469 1 93.94 203 LEU A C 1
ATOM 1569 O O . LEU A 1 203 ? -12.477 -4.016 -13.82 1 93.94 203 LEU A O 1
ATOM 1573 N N . GLY A 1 204 ? -13.547 -2.756 -15.352 1 88.31 204 GLY A N 1
ATOM 1574 C CA . GLY A 1 204 ? -14.516 -3.797 -15.664 1 88.31 204 GLY A CA 1
ATOM 1575 C C . GLY A 1 204 ? -13.977 -4.836 -16.625 1 88.31 204 GLY A C 1
ATOM 1576 O O . GLY A 1 204 ? -12.922 -4.641 -17.234 1 88.31 204 GLY A O 1
ATOM 1577 N N . LEU A 1 205 ? -14.719 -5.867 -16.766 1 93 205 LEU A N 1
ATOM 1578 C CA . LEU A 1 205 ? -14.297 -6.977 -17.609 1 93 205 LEU A CA 1
ATOM 1579 C C . LEU A 1 205 ? -14.18 -6.535 -19.062 1 93 205 LEU A C 1
ATOM 1581 O O . LEU A 1 205 ? -13.234 -6.906 -19.766 1 93 205 LEU A O 1
ATOM 1585 N N . ARG A 1 206 ? -15.102 -5.762 -19.531 1 93.88 206 ARG A N 1
ATOM 1586 C CA . ARG A 1 206 ? -15.102 -5.332 -20.922 1 93.88 206 ARG A CA 1
ATOM 1587 C C . ARG A 1 206 ? -13.852 -4.516 -21.25 1 93.88 206 ARG A C 1
ATOM 1589 O O . ARG A 1 206 ? -13.211 -4.734 -22.266 1 93.88 206 ARG A O 1
ATOM 1596 N N . GLU A 1 207 ? -13.57 -3.594 -20.438 1 95.62 207 GLU A N 1
ATOM 1597 C CA . GLU A 1 207 ? -12.383 -2.771 -20.641 1 95.62 207 GLU A CA 1
ATOM 1598 C C . GLU A 1 207 ? -11.109 -3.602 -20.516 1 95.62 207 GLU A C 1
ATOM 1600 O O . GLU A 1 207 ? -10.148 -3.379 -21.25 1 95.62 207 GLU A O 1
ATOM 1605 N N . ALA A 1 208 ? -11.07 -4.523 -19.578 1 96.62 208 ALA A N 1
ATOM 1606 C CA . ALA A 1 208 ? -9.922 -5.406 -19.406 1 96.62 208 ALA A CA 1
ATOM 1607 C C . ALA A 1 208 ? -9.703 -6.262 -20.656 1 96.62 208 ALA A C 1
ATOM 1609 O O . ALA A 1 208 ? -8.562 -6.496 -21.062 1 96.62 208 ALA A O 1
ATOM 1610 N N . GLU A 1 209 ? -10.805 -6.707 -21.203 1 96.69 209 GLU A N 1
ATOM 1611 C CA . GLU A 1 209 ? -10.719 -7.496 -22.422 1 96.69 209 GLU A CA 1
ATOM 1612 C C . GLU A 1 209 ? -10.125 -6.676 -23.562 1 96.69 209 GLU A C 1
ATOM 1614 O O . GLU A 1 209 ? -9.352 -7.195 -24.375 1 96.69 209 GLU A O 1
ATOM 1619 N N . ALA A 1 210 ? -10.5 -5.461 -23.656 1 97.5 210 ALA A N 1
ATOM 1620 C CA . ALA A 1 210 ? -9.961 -4.578 -24.703 1 97.5 210 ALA A CA 1
ATOM 1621 C C . ALA A 1 210 ? -8.453 -4.41 -24.531 1 97.5 210 ALA A C 1
ATOM 1623 O O . ALA A 1 210 ? -7.703 -4.484 -25.516 1 97.5 210 ALA A O 1
ATOM 1624 N N . ILE A 1 211 ? -8.008 -4.25 -23.328 1 97.88 211 ILE A N 1
ATOM 1625 C CA . ILE A 1 211 ? -6.59 -4.109 -23.047 1 97.88 211 ILE A CA 1
ATOM 1626 C C . ILE A 1 211 ? -5.863 -5.41 -23.375 1 97.88 211 ILE A C 1
ATOM 1628 O O . ILE A 1 211 ? -4.789 -5.395 -23.969 1 97.88 211 ILE A O 1
ATOM 1632 N N . ALA A 1 212 ? -6.449 -6.496 -22.922 1 97.75 212 ALA A N 1
ATOM 1633 C CA . ALA A 1 212 ? -5.879 -7.816 -23.188 1 97.75 212 ALA A CA 1
ATOM 1634 C C . ALA A 1 212 ? -5.645 -8.039 -24.672 1 97.75 212 ALA A C 1
ATOM 1636 O O . ALA A 1 212 ? -4.59 -8.531 -25.078 1 97.75 2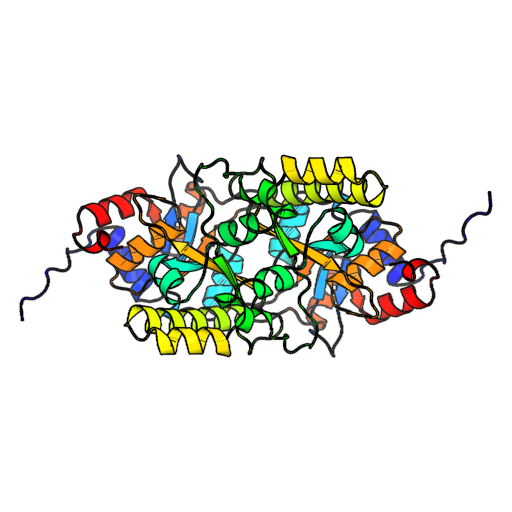12 ALA A O 1
ATOM 1637 N N . ARG A 1 213 ? -6.625 -7.66 -25.438 1 97.12 213 ARG A N 1
ATOM 1638 C CA . ARG A 1 213 ? -6.527 -7.812 -26.891 1 97.12 213 ARG A CA 1
ATOM 1639 C C . ARG A 1 213 ? -5.457 -6.891 -27.469 1 97.12 213 ARG A C 1
ATOM 1641 O O . ARG A 1 213 ? -4.617 -7.328 -28.266 1 97.12 213 ARG A O 1
ATOM 1648 N N . GLU A 1 214 ? -5.5 -5.668 -27.078 1 97.81 214 GLU A N 1
ATOM 1649 C CA . GLU A 1 214 ? -4.582 -4.66 -27.609 1 97.81 214 GLU A CA 1
ATOM 1650 C C . GLU A 1 214 ? -3.133 -5.012 -27.281 1 97.81 214 GLU A C 1
ATOM 1652 O O . GLU A 1 214 ? -2.244 -4.836 -28.109 1 97.81 214 GLU A O 1
ATOM 1657 N N . ARG A 1 215 ? -2.912 -5.562 -26.125 1 97.81 215 ARG A N 1
ATOM 1658 C CA . ARG A 1 215 ? -1.548 -5.793 -25.656 1 97.81 215 ARG A CA 1
ATOM 1659 C C . ARG A 1 215 ? -1.171 -7.266 -25.781 1 97.81 215 ARG A C 1
ATOM 1661 O O . ARG A 1 215 ? -0.056 -7.656 -25.422 1 97.81 215 ARG A O 1
ATOM 1668 N N . ARG A 1 216 ? -2.096 -8.117 -26.188 1 97.12 216 ARG A N 1
ATOM 1669 C CA . ARG A 1 216 ? -1.89 -9.547 -26.375 1 97.12 216 ARG A CA 1
ATOM 1670 C C . ARG A 1 216 ? -1.535 -10.227 -25.062 1 97.12 216 ARG A C 1
ATOM 1672 O O . ARG A 1 216 ? -0.576 -11 -24.984 1 97.12 216 ARG A O 1
ATOM 1679 N N . ILE A 1 217 ? -2.254 -9.898 -24.031 1 98.44 217 ILE A N 1
ATOM 1680 C CA . ILE A 1 217 ? -2.113 -10.516 -22.703 1 98.44 217 ILE A CA 1
ATOM 1681 C C . ILE A 1 217 ? -3.219 -11.547 -22.5 1 98.44 217 ILE A C 1
ATOM 1683 O O . ILE A 1 217 ? -4.402 -11.227 -22.609 1 98.44 217 ILE A O 1
ATOM 1687 N N . PRO A 1 218 ? -2.826 -12.789 -22.203 1 98.31 218 PRO A N 1
ATOM 1688 C CA . PRO A 1 218 ? -3.889 -13.75 -21.906 1 98.31 218 PRO A CA 1
ATOM 1689 C C . PRO A 1 218 ? -4.746 -13.32 -20.719 1 98.31 218 PRO A C 1
ATOM 1691 O O . PRO A 1 218 ? -4.219 -12.844 -19.703 1 98.31 218 PRO A O 1
ATOM 1694 N N . LEU A 1 219 ? -6.066 -13.453 -20.906 1 97.94 219 LEU A N 1
ATOM 1695 C CA . LEU A 1 219 ? -7.027 -13.18 -19.844 1 97.94 219 LEU A CA 1
ATOM 1696 C C . LEU A 1 219 ? -7.816 -14.43 -19.5 1 97.94 219 LEU A C 1
ATOM 1698 O O . LEU A 1 219 ? -8.469 -15.023 -20.359 1 97.94 219 LEU A O 1
ATOM 1702 N N . LEU A 1 220 ? -7.684 -14.828 -18.219 1 96.94 220 LEU A N 1
ATOM 1703 C CA . LEU A 1 220 ? -8.383 -16.016 -17.734 1 96.94 220 LEU A CA 1
ATOM 1704 C C . LEU A 1 220 ? -9.492 -15.625 -16.766 1 96.94 220 LEU A C 1
ATOM 1706 O O . LEU A 1 220 ? -9.359 -14.656 -16.016 1 96.94 220 LEU A O 1
ATOM 1710 N N . ARG A 1 221 ? -10.516 -16.438 -16.781 1 94.56 221 ARG A N 1
ATOM 1711 C CA . ARG A 1 221 ? -11.492 -16.391 -15.695 1 94.56 221 ARG A CA 1
ATOM 1712 C C . ARG A 1 221 ? -11.109 -17.359 -14.57 1 94.56 221 ARG A C 1
ATOM 1714 O O . ARG A 1 221 ? -10.602 -18.453 -14.828 1 94.56 221 ARG A O 1
ATOM 1721 N N . GLY A 1 222 ? -11.375 -16.938 -13.375 1 94.31 222 GLY A N 1
ATOM 1722 C CA . GLY A 1 222 ? -11.055 -17.781 -12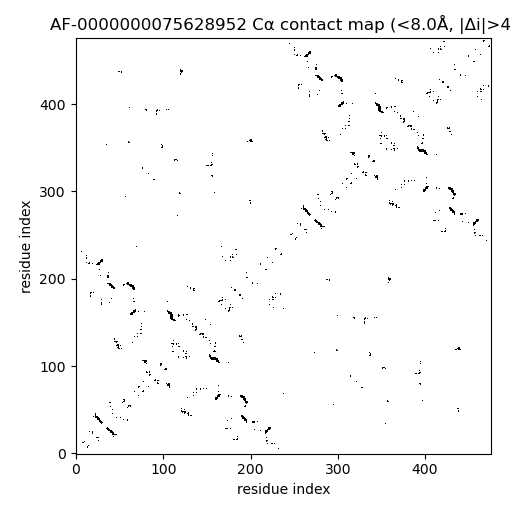.227 1 94.31 222 GLY A CA 1
ATOM 1723 C C . GLY A 1 222 ? -11.578 -19.188 -12.352 1 94.31 222 GLY A C 1
ATOM 1724 O O . GLY A 1 222 ? -10.898 -20.141 -11.977 1 94.31 222 GLY A O 1
ATOM 1725 N N . GLU A 1 223 ? -12.703 -19.359 -12.914 1 92.25 223 GLU A N 1
ATOM 1726 C CA . GLU A 1 223 ? -13.336 -20.672 -13.062 1 92.25 223 GLU A CA 1
ATOM 1727 C C . GLU A 1 223 ? -12.5 -21.594 -13.953 1 92.25 223 GLU A C 1
ATOM 1729 O O . GLU A 1 223 ? -12.469 -22.797 -13.742 1 92.25 223 GLU A O 1
ATOM 1734 N N . GLU A 1 224 ? -11.867 -21 -14.953 1 92.56 224 GLU A N 1
ATOM 1735 C CA . GLU A 1 224 ? -11.008 -21.781 -15.836 1 92.56 224 GLU A CA 1
ATOM 1736 C C . GLU A 1 224 ? -9.82 -22.375 -15.086 1 92.56 224 GLU A C 1
ATOM 1738 O O . GLU A 1 224 ? -9.43 -23.516 -15.328 1 92.56 224 GLU A O 1
ATOM 1743 N N . ILE A 1 225 ? -9.344 -21.594 -14.195 1 94.88 225 ILE A N 1
ATOM 1744 C CA . ILE A 1 225 ? -8.195 -22.031 -13.414 1 94.88 225 ILE A CA 1
ATOM 1745 C C . ILE A 1 225 ? -8.617 -23.141 -12.445 1 94.88 225 ILE A C 1
ATOM 1747 O O . ILE A 1 225 ? -7.945 -24.172 -12.336 1 94.88 225 ILE A O 1
ATOM 1751 N N . VAL A 1 226 ? -9.734 -22.922 -11.797 1 93.25 226 VAL A N 1
ATOM 1752 C CA . VAL A 1 226 ? -10.25 -23.906 -10.852 1 93.25 226 VAL A CA 1
ATOM 1753 C C . VAL A 1 226 ? -10.523 -25.219 -11.562 1 93.25 226 VAL A C 1
ATOM 1755 O O . VAL A 1 226 ? -10.164 -26.297 -11.07 1 93.25 226 VAL A O 1
ATOM 1758 N N . GLU A 1 227 ? -11.078 -25.156 -12.695 1 91.5 227 GLU A N 1
ATOM 1759 C CA . GLU A 1 227 ? -11.391 -26.344 -13.477 1 91.5 227 GLU A CA 1
ATOM 1760 C C . GLU A 1 227 ? -10.117 -27.078 -13.906 1 91.5 227 GLU A C 1
ATOM 1762 O O . GLU A 1 227 ? -10.047 -28.297 -13.836 1 91.5 227 GLU A O 1
ATOM 1767 N N . ALA A 1 228 ? -9.203 -26.297 -14.375 1 92.12 228 ALA A N 1
ATOM 1768 C CA . ALA A 1 228 ? -7.945 -26.891 -14.805 1 92.12 228 ALA A CA 1
ATOM 1769 C C . ALA A 1 228 ? -7.254 -27.609 -13.648 1 92.12 228 ALA A C 1
ATOM 1771 O O . ALA A 1 228 ? -6.652 -28.672 -13.828 1 92.12 228 ALA A O 1
ATOM 1772 N N . CYS A 1 229 ? -7.316 -27.062 -12.5 1 90.06 229 CYS A N 1
ATOM 1773 C CA . CYS A 1 229 ? -6.695 -27.641 -11.312 1 90.06 229 CYS A CA 1
ATOM 1774 C C . CYS A 1 229 ? -7.43 -28.891 -10.875 1 90.06 229 CYS A C 1
ATOM 1776 O O . CYS A 1 229 ? -6.816 -29.828 -10.352 1 90.06 229 CYS A O 1
ATOM 1778 N N . SER A 1 230 ? -8.695 -28.891 -10.961 1 84.75 230 SER A N 1
ATOM 1779 C CA . SER A 1 230 ? -9.492 -30.047 -10.578 1 84.75 230 SER A CA 1
ATOM 1780 C C . SER A 1 230 ? -9.195 -31.25 -11.469 1 84.75 230 SER A C 1
ATOM 1782 O O . SER A 1 230 ? -9.281 -32.406 -11.031 1 84.75 230 SER A O 1
ATOM 1784 N N . ARG A 1 231 ? -8.961 -31 -12.656 1 74.38 231 ARG A N 1
ATOM 1785 C CA . ARG A 1 231 ? -8.664 -32.062 -13.602 1 74.38 231 ARG A CA 1
ATOM 1786 C C . ARG A 1 231 ? -7.25 -32.594 -13.406 1 74.38 231 ARG A C 1
ATOM 1788 O O . ARG A 1 231 ? -6.961 -33.75 -13.742 1 74.38 231 ARG A O 1
ATOM 1795 N N . GLY A 1 232 ? -6.41 -31.625 -12.992 1 60.84 232 GLY A N 1
ATOM 1796 C CA . GLY A 1 232 ? -5.012 -32 -12.883 1 60.84 232 GLY A CA 1
ATOM 1797 C C . GLY A 1 232 ? -4.641 -32.531 -11.508 1 60.84 232 GLY A C 1
ATOM 1798 O O . GLY A 1 232 ? -5.242 -32.156 -10.508 1 60.84 232 GLY A O 1
ATOM 1799 N N . GLU A 1 233 ? -4.133 -33.688 -11.258 1 50.5 233 GLU A N 1
ATOM 1800 C CA . GLU A 1 233 ? -3.576 -34.25 -10.016 1 50.5 233 GLU A CA 1
ATOM 1801 C C . GLU A 1 233 ? -2.686 -33.219 -9.328 1 50.5 233 GLU A C 1
ATOM 1803 O O . GLU A 1 233 ? -2.453 -33.281 -8.117 1 50.5 233 GLU A O 1
ATOM 1808 N N . VAL A 1 234 ? -2.277 -32.188 -10.102 1 48.59 234 VAL A N 1
ATOM 1809 C CA . VAL A 1 234 ? -1.154 -31.375 -9.633 1 48.59 234 VAL A CA 1
ATOM 1810 C C . VAL A 1 234 ? -1.641 -30.359 -8.609 1 48.59 234 VAL A C 1
ATOM 1812 O O . VAL A 1 234 ? -0.85 -29.828 -7.82 1 48.59 234 VAL A O 1
ATOM 1815 N N . CYS A 1 235 ? -2.928 -29.875 -8.617 1 56.41 235 CYS A N 1
ATOM 1816 C CA . CYS A 1 235 ? -3.301 -28.766 -7.75 1 56.41 235 CYS A CA 1
ATOM 1817 C C . CYS A 1 235 ? -3.713 -29.266 -6.371 1 56.41 235 CYS A C 1
ATOM 1819 O O . CYS A 1 235 ? -4.102 -28.469 -5.512 1 56.41 235 CYS A O 1
ATOM 1821 N N . ARG A 1 236 ? -3.818 -30.547 -6.168 1 46.75 236 ARG A N 1
ATOM 1822 C CA . ARG A 1 236 ? -4.316 -31.047 -4.891 1 46.75 236 ARG A CA 1
ATOM 1823 C C . ARG A 1 236 ? -3.326 -30.75 -3.768 1 46.75 236 ARG A C 1
ATOM 1825 O O . ARG A 1 236 ? -3.693 -30.766 -2.59 1 46.75 236 ARG A O 1
ATOM 1832 N N . GLY A 1 237 ? -1.963 -30.828 -4.004 1 41.72 237 GLY A N 1
ATOM 1833 C CA . GLY A 1 237 ? -1.076 -30.859 -2.854 1 41.72 237 GLY A CA 1
ATOM 1834 C C . GLY A 1 237 ? -0.731 -29.484 -2.336 1 41.72 237 GLY A C 1
ATOM 1835 O O . GLY A 1 237 ? 0.063 -28.766 -2.949 1 41.72 237 GLY A O 1
ATOM 1836 N N . GLY A 1 238 ? -1.712 -28.594 -2.15 1 37.53 238 GLY A N 1
ATOM 1837 C CA . GLY A 1 238 ? -1.273 -27.438 -1.381 1 37.53 238 GLY A CA 1
ATOM 1838 C C . GLY A 1 238 ? -0.625 -27.812 -0.062 1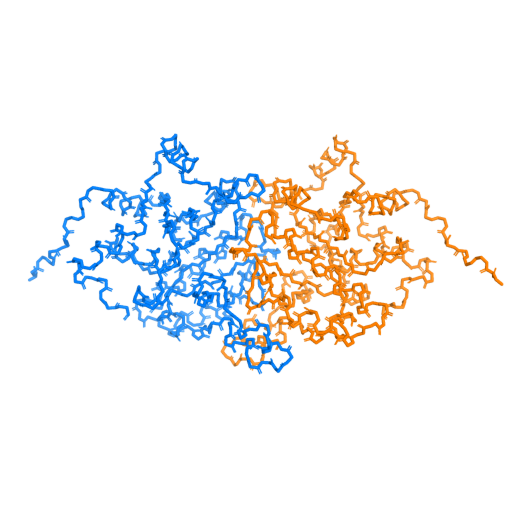 37.53 238 GLY A C 1
ATOM 1839 O O . GLY A 1 238 ? -0.883 -28.891 0.48 1 37.53 238 GLY A O 1
ATOM 1840 N N . MET B 1 1 ? -10.797 39.281 24.844 1 25.45 1 MET B N 1
ATOM 1841 C CA . MET B 1 1 ? -11.18 38.625 23.594 1 25.45 1 MET B CA 1
ATOM 1842 C C . MET B 1 1 ? -10.094 38.781 22.547 1 25.45 1 MET B C 1
ATOM 1844 O O . MET B 1 1 ? -10.188 39.625 21.672 1 25.45 1 MET B O 1
ATOM 1848 N N . GLU B 1 2 ? -8.758 38.812 22.938 1 29.94 2 GLU B N 1
ATOM 1849 C CA . GLU B 1 2 ? -7.461 39.25 22.422 1 29.94 2 GLU B CA 1
ATOM 1850 C C . GLU B 1 2 ? -7.09 38.438 21.172 1 29.94 2 GLU B C 1
ATOM 1852 O O . GLU B 1 2 ? -7.184 37.219 21.156 1 29.94 2 GLU B O 1
ATOM 1857 N N . GLY B 1 3 ? -7.336 39 20.031 1 31.95 3 GLY B N 1
ATOM 1858 C CA . GLY B 1 3 ? -7.199 38.469 18.688 1 31.95 3 GLY B CA 1
ATOM 1859 C C . GLY B 1 3 ? -5.902 37.719 18.469 1 31.95 3 GLY B C 1
ATOM 1860 O O . GLY B 1 3 ? -4.816 38.281 18.609 1 31.95 3 GLY B O 1
ATOM 1861 N N . ARG B 1 4 ? -5.82 36.5 18.875 1 35.97 4 ARG B N 1
ATOM 1862 C CA . ARG B 1 4 ? -4.605 35.688 18.797 1 35.97 4 ARG B CA 1
ATOM 1863 C C . ARG B 1 4 ? -3.838 35.969 17.516 1 35.97 4 ARG B C 1
ATOM 1865 O O . ARG B 1 4 ? -4.414 35.938 16.422 1 35.97 4 ARG B O 1
ATOM 1872 N N . TYR B 1 5 ? -2.846 36.781 17.484 1 32.84 5 TYR B N 1
ATOM 1873 C CA . TYR B 1 5 ? -1.868 37.125 16.453 1 32.84 5 TYR B CA 1
ATOM 1874 C C . TYR B 1 5 ? -1.462 35.875 15.656 1 32.84 5 TYR B C 1
ATOM 1876 O O . TYR B 1 5 ? -0.848 34.969 16.188 1 32.84 5 TYR B O 1
ATOM 1884 N N . LYS B 1 6 ? -2.346 35.312 14.781 1 43.22 6 LYS B N 1
ATOM 1885 C CA . LYS B 1 6 ? -1.908 34.312 13.82 1 43.22 6 LYS B CA 1
ATOM 1886 C C . LYS B 1 6 ? -0.712 34.812 13.016 1 43.22 6 LYS B C 1
ATOM 1888 O O . LYS B 1 6 ? -0.805 35.812 12.312 1 43.22 6 LYS B O 1
ATOM 1893 N N . PRO B 1 7 ? 0.568 34.594 13.328 1 45.25 7 PRO B N 1
ATOM 1894 C CA . PRO B 1 7 ? 1.696 35.125 12.555 1 45.25 7 PRO B CA 1
ATOM 1895 C C . PRO B 1 7 ? 1.46 35.031 11.047 1 45.25 7 PRO B C 1
ATOM 1897 O O . PRO B 1 7 ? 0.77 34.156 10.57 1 45.25 7 PRO B O 1
ATOM 1900 N N . SER B 1 8 ? 1.451 36.219 10.367 1 53.53 8 SER B N 1
ATOM 1901 C CA . SER B 1 8 ? 1.244 36.406 8.938 1 53.53 8 SER B CA 1
ATOM 1902 C C . SER B 1 8 ? 2.152 35.5 8.109 1 53.53 8 SER B C 1
ATOM 1904 O O . SER B 1 8 ? 3.377 35.625 8.18 1 53.53 8 SER B O 1
ATOM 1906 N N . LEU B 1 9 ? 1.812 34.188 7.949 1 64.06 9 LEU B N 1
ATOM 1907 C CA . LEU B 1 9 ? 2.557 33.375 6.992 1 64.06 9 LEU B CA 1
ATOM 1908 C C . LEU B 1 9 ? 2.787 34.156 5.695 1 64.06 9 LEU B C 1
ATOM 1910 O O . LEU B 1 9 ? 1.913 34.906 5.246 1 64.06 9 LEU B O 1
ATOM 1914 N N . GLU B 1 10 ? 4.113 34.438 5.34 1 71.31 10 GLU B N 1
ATOM 1915 C CA . GLU B 1 10 ? 4.398 35.125 4.082 1 71.31 10 GLU B CA 1
ATOM 1916 C C . GLU B 1 10 ? 5.098 34.219 3.092 1 71.31 10 GLU B C 1
ATOM 1918 O O . GLU B 1 10 ? 5.52 33.094 3.457 1 71.31 10 GLU B O 1
ATOM 1923 N N . GLY B 1 11 ? 4.926 34.406 1.864 1 85.56 11 GLY B N 1
ATOM 1924 C CA . GLY B 1 11 ? 5.703 33.719 0.833 1 85.56 11 GLY B CA 1
ATOM 1925 C C . GLY B 1 11 ? 5.188 32.344 0.504 1 85.56 11 GLY B C 1
ATOM 1926 O O . GLY B 1 11 ? 3.98 32.156 0.339 1 85.56 11 GLY B O 1
ATOM 1927 N N . SER B 1 12 ? 5.992 31.5 0.325 1 90.44 12 SER B N 1
ATOM 1928 C CA . SER B 1 12 ? 5.723 30.141 -0.142 1 90.44 12 SER B CA 1
ATOM 1929 C C . SER B 1 12 ? 4.883 29.359 0.868 1 90.44 12 SER B C 1
ATOM 1931 O O . SER B 1 12 ? 3.982 28.609 0.487 1 90.44 12 SER B O 1
ATOM 1933 N N . ILE B 1 13 ? 5.055 29.656 2.141 1 95.12 13 ILE B N 1
ATOM 1934 C CA . ILE B 1 13 ? 4.309 28.969 3.189 1 95.12 13 ILE B CA 1
ATOM 1935 C C . ILE B 1 13 ? 2.85 29.406 3.164 1 95.12 13 ILE B C 1
ATOM 1937 O O . ILE B 1 13 ? 1.94 28.578 3.266 1 95.12 13 ILE B O 1
ATOM 1941 N N . ALA B 1 14 ? 2.648 30.719 3.039 1 95.44 14 ALA B N 1
ATOM 1942 C CA . ALA B 1 14 ? 1.287 31.25 3.002 1 95.44 14 ALA B CA 1
ATOM 1943 C C . ALA B 1 14 ? 0.496 30.641 1.844 1 95.44 14 ALA B C 1
ATOM 1945 O O . ALA B 1 14 ? -0.677 30.297 1.999 1 95.44 14 ALA B O 1
ATOM 1946 N N . ARG B 1 15 ? 1.12 30.562 0.744 1 96.12 15 ARG B N 1
ATOM 1947 C CA . ARG B 1 15 ? 0.48 29.984 -0.435 1 96.12 15 ARG B CA 1
ATOM 1948 C C . ARG B 1 15 ? 0.124 28.531 -0.205 1 96.12 15 ARG B C 1
ATOM 1950 O O . ARG B 1 15 ? -0.95 28.078 -0.608 1 96.12 15 ARG B O 1
ATOM 1957 N N . ALA B 1 16 ? 0.993 27.812 0.368 1 97.88 16 ALA B N 1
ATOM 1958 C CA . ALA B 1 16 ? 0.771 26.391 0.648 1 97.88 16 ALA B CA 1
ATOM 1959 C C . ALA B 1 16 ? -0.368 26.203 1.646 1 97.88 16 ALA B C 1
ATOM 1961 O O . ALA B 1 16 ? -1.218 25.328 1.47 1 97.88 16 ALA B O 1
ATOM 1962 N N . VAL B 1 17 ? -0.386 27.016 2.668 1 97 17 VAL B N 1
ATOM 1963 C CA . VAL B 1 17 ? -1.426 26.953 3.689 1 97 17 VAL B CA 1
ATOM 1964 C C . VAL B 1 17 ? -2.785 27.25 3.059 1 97 17 VAL B C 1
ATOM 1966 O O . VAL B 1 17 ? -3.764 26.547 3.322 1 97 17 VAL B O 1
ATOM 1969 N N . ASP B 1 18 ? -2.799 28.25 2.223 1 97.25 18 ASP B N 1
ATOM 1970 C CA . ASP B 1 18 ? -4.035 28.609 1.527 1 97.25 18 ASP B CA 1
ATOM 1971 C C . ASP B 1 18 ? -4.496 27.453 0.627 1 97.25 18 ASP B C 1
ATOM 1973 O O . ASP B 1 18 ? -5.695 27.172 0.542 1 97.25 18 ASP B O 1
ATOM 1977 N N . SER B 1 19 ? -3.615 26.844 -0.01 1 98 19 SER B N 1
ATOM 1978 C CA . SER B 1 19 ? -3.93 25.703 -0.875 1 98 19 SER B CA 1
ATOM 1979 C C . SER B 1 19 ? -4.582 24.578 -0.089 1 98 19 SER B C 1
ATOM 1981 O O . SER B 1 19 ? -5.664 24.109 -0.45 1 98 19 SER B O 1
ATOM 1983 N N . LEU B 1 20 ? -3.996 24.188 1.013 1 97.94 20 LEU B N 1
ATOM 1984 C CA . LEU B 1 20 ? -4.531 23.109 1.832 1 97.94 20 LEU B CA 1
ATOM 1985 C C . LEU B 1 20 ? -5.914 23.469 2.371 1 97.94 20 LEU B C 1
ATOM 1987 O O . LEU B 1 20 ? -6.824 22.641 2.354 1 97.94 20 LEU B O 1
ATOM 1991 N N . ARG B 1 21 ? -6.07 24.688 2.785 1 97.5 21 ARG B N 1
ATOM 1992 C CA . ARG B 1 21 ? -7.34 25.141 3.346 1 97.5 21 ARG B CA 1
ATOM 1993 C C . ARG B 1 21 ? -8.453 25.078 2.299 1 97.5 21 ARG B C 1
ATOM 1995 O O . ARG B 1 21 ? -9.617 24.875 2.635 1 97.5 21 ARG B O 1
ATOM 2002 N N . ASN B 1 22 ? -8.039 25.234 1.059 1 97.5 22 ASN B N 1
ATOM 2003 C CA . ASN B 1 22 ? -9.016 25.266 -0.02 1 97.5 22 ASN B CA 1
ATOM 2004 C C . ASN B 1 22 ? -9.156 23.906 -0.7 1 97.5 22 ASN B C 1
ATOM 2006 O O . ASN B 1 22 ? -9.75 23.797 -1.773 1 97.5 22 ASN B O 1
ATOM 2010 N N . GLY B 1 23 ? -8.547 22.875 -0.159 1 97.12 23 GLY B N 1
ATOM 2011 C CA . GLY B 1 23 ? -8.688 21.516 -0.663 1 97.12 23 GLY B CA 1
ATOM 2012 C C . GLY B 1 23 ? -7.789 21.234 -1.854 1 97.12 23 GLY B C 1
ATOM 2013 O O . GLY B 1 23 ? -8 20.25 -2.574 1 97.12 23 GLY B O 1
ATOM 2014 N N . MET B 1 24 ? -6.852 22.125 -2.078 1 98.31 24 MET B N 1
ATOM 2015 C CA . MET B 1 24 ? -5.906 21.969 -3.18 1 98.31 24 MET B CA 1
ATOM 2016 C C . MET B 1 24 ? -4.594 21.359 -2.691 1 98.31 24 MET B C 1
ATOM 2018 O O . MET B 1 24 ? -4.301 21.391 -1.494 1 98.31 24 MET B O 1
ATOM 2022 N N . PRO B 1 25 ? -3.805 20.797 -3.561 1 98.75 25 PRO B N 1
ATOM 2023 C CA . PRO B 1 25 ? -2.613 20.062 -3.127 1 98.75 25 PRO B CA 1
ATOM 2024 C C . PRO B 1 25 ? -1.411 20.969 -2.893 1 98.75 25 PRO B C 1
ATOM 2026 O O . PRO B 1 25 ? -1.389 22.109 -3.377 1 98.75 25 PRO B O 1
ATOM 2029 N N . VAL B 1 26 ? -0.505 20.453 -2.156 1 98.75 26 VAL B N 1
ATOM 2030 C CA . VAL B 1 26 ? 0.832 21 -1.947 1 98.75 26 VAL B CA 1
ATOM 2031 C C . VAL B 1 26 ? 1.878 19.906 -2.182 1 98.75 26 VAL B C 1
ATOM 2033 O O . VAL B 1 26 ? 1.623 18.734 -1.929 1 98.75 26 VAL B O 1
ATOM 2036 N N . MET B 1 27 ? 3.004 20.312 -2.74 1 98.62 27 MET B N 1
ATOM 2037 C CA . MET B 1 27 ? 4.152 19.422 -2.852 1 98.62 27 MET B CA 1
ATOM 2038 C C . MET B 1 27 ? 5.207 19.75 -1.799 1 98.62 27 MET B C 1
ATOM 2040 O O . MET B 1 27 ? 5.477 20.922 -1.533 1 98.62 27 MET B O 1
ATOM 2044 N N . ILE B 1 28 ? 5.758 18.734 -1.188 1 98 28 ILE B N 1
ATOM 2045 C CA . ILE B 1 28 ? 6.809 18.938 -0.194 1 98 28 ILE B CA 1
ATOM 2046 C C . ILE B 1 28 ? 8.055 18.141 -0.601 1 98 28 ILE B C 1
ATOM 2048 O O . ILE B 1 28 ? 7.988 16.922 -0.795 1 98 28 ILE B O 1
ATOM 2052 N N . TYR B 1 29 ? 9.109 18.797 -0.767 1 96.25 29 TYR B N 1
ATOM 2053 C CA . TYR B 1 29 ? 10.43 18.219 -0.948 1 96.25 29 TYR B CA 1
ATOM 2054 C C . TYR B 1 29 ? 11.156 18.094 0.384 1 96.25 29 TYR B C 1
ATOM 2056 O O . TYR B 1 29 ? 11.391 19.094 1.062 1 96.25 29 TYR B O 1
ATOM 2064 N N . ASP B 1 30 ? 11.547 16.891 0.77 1 88.69 30 ASP B N 1
ATOM 2065 C CA . ASP B 1 30 ? 12.031 16.672 2.129 1 88.69 30 ASP B CA 1
ATOM 2066 C C . ASP B 1 30 ? 13.516 17 2.24 1 88.69 30 ASP B C 1
ATOM 2068 O O . ASP B 1 30 ? 14.086 16.984 3.336 1 88.69 30 ASP B O 1
ATOM 2072 N N . GLY B 1 31 ? 14.18 17.203 1.124 1 82.38 31 GLY B N 1
ATOM 2073 C CA . GLY B 1 31 ? 15.555 17.688 1.209 1 82.38 31 GLY B CA 1
ATOM 2074 C C . GLY B 1 31 ? 16.562 16.734 0.583 1 82.38 31 GLY B C 1
ATOM 2075 O O . GLY B 1 31 ? 16.312 15.539 0.473 1 82.38 31 GLY B O 1
ATOM 2076 N N . ASP B 1 32 ? 17.656 17.297 0.325 1 74.94 32 ASP B N 1
ATOM 2077 C CA . ASP B 1 32 ? 18.719 16.578 -0.371 1 74.94 32 ASP B CA 1
ATOM 2078 C C . ASP B 1 32 ? 19.375 15.539 0.544 1 74.94 32 ASP B C 1
ATOM 2080 O O . ASP B 1 32 ? 19.922 14.547 0.071 1 74.94 32 ASP B O 1
ATOM 2084 N N . ARG B 1 33 ? 19.328 15.789 1.779 1 69.56 33 ARG B N 1
ATOM 2085 C CA . ARG B 1 33 ? 20.078 14.938 2.707 1 69.56 33 ARG B CA 1
ATOM 2086 C C . ARG B 1 33 ? 19.156 13.883 3.334 1 69.56 33 ARG B C 1
ATOM 2088 O O . ARG B 1 33 ? 19.578 13.141 4.223 1 69.56 33 ARG B O 1
ATOM 2095 N N . ARG B 1 34 ? 18.078 13.766 2.873 1 74.69 34 ARG B N 1
ATOM 2096 C CA . ARG B 1 34 ? 17.156 12.766 3.404 1 74.69 34 ARG B CA 1
ATOM 2097 C C . ARG B 1 34 ? 16.75 11.773 2.324 1 74.69 34 ARG B C 1
ATOM 2099 O O . ARG B 1 34 ? 17.594 11.062 1.771 1 74.69 34 ARG B O 1
ATOM 2106 N N . GLU B 1 35 ? 15.43 11.82 1.965 1 75.44 35 GLU B N 1
ATOM 2107 C CA . GLU B 1 35 ? 15.031 10.906 0.896 1 75.44 35 GLU B CA 1
ATOM 2108 C C . GLU B 1 35 ? 15.273 11.523 -0.477 1 75.44 35 GLU B C 1
ATOM 2110 O O . GLU B 1 35 ? 15.438 10.812 -1.467 1 75.44 35 GLU B O 1
ATOM 2115 N N . GLY B 1 36 ? 15.398 12.922 -0.536 1 83.69 36 GLY B N 1
ATOM 2116 C CA . GLY B 1 36 ? 15.516 13.602 -1.819 1 83.69 36 GLY B CA 1
ATOM 2117 C C . GLY B 1 36 ? 14.328 13.367 -2.729 1 83.69 36 GLY B C 1
ATOM 2118 O O . GLY B 1 36 ? 14.492 13.141 -3.93 1 83.69 36 GLY B O 1
ATOM 2119 N N . GLU B 1 37 ? 13.117 13.289 -2.105 1 89.94 37 GLU B N 1
ATOM 2120 C CA . GLU B 1 37 ? 11.867 12.953 -2.787 1 89.94 37 GLU B CA 1
ATOM 2121 C C . GLU B 1 37 ? 10.805 14.016 -2.545 1 89.94 37 GLU B C 1
ATOM 2123 O O . GLU B 1 37 ? 10.961 14.875 -1.674 1 89.94 37 GLU B O 1
ATOM 2128 N N . VAL B 1 38 ? 9.797 14.016 -3.395 1 97.31 38 VAL B N 1
ATOM 2129 C CA . VAL B 1 38 ? 8.672 14.938 -3.295 1 97.31 38 VAL B CA 1
ATOM 2130 C C . VAL B 1 38 ? 7.383 14.156 -3.059 1 97.31 38 VAL B C 1
ATOM 2132 O O . VAL B 1 38 ? 7.129 13.148 -3.725 1 97.31 38 VAL B O 1
ATOM 2135 N N . ASP B 1 39 ? 6.648 14.586 -2.07 1 98.44 39 ASP B N 1
ATOM 2136 C CA . ASP B 1 39 ? 5.312 14.031 -1.874 1 98.44 39 ASP B CA 1
ATOM 2137 C C . ASP B 1 39 ? 4.234 15.031 -2.289 1 98.44 39 ASP B C 1
ATOM 2139 O O . ASP B 1 39 ? 4.391 16.234 -2.094 1 98.44 39 ASP B O 1
ATOM 2143 N N . LEU B 1 40 ? 3.188 14.477 -2.883 1 98.81 40 LEU B N 1
ATOM 2144 C CA . LEU B 1 40 ? 1.95 15.227 -3.092 1 98.81 40 LEU B CA 1
ATOM 2145 C C . LEU B 1 40 ? 1.03 15.102 -1.883 1 98.81 40 LEU B C 1
ATOM 2147 O O . LEU B 1 40 ? 0.802 13.992 -1.382 1 98.81 40 LEU B O 1
ATOM 2151 N N . VAL B 1 41 ? 0.498 16.281 -1.377 1 98.88 41 VAL B N 1
ATOM 2152 C CA . VAL B 1 41 ? -0.217 16.312 -0.106 1 98.88 41 VAL B CA 1
ATOM 2153 C C . VAL B 1 41 ? -1.591 16.953 -0.304 1 98.88 41 VAL B C 1
ATOM 2155 O O . VAL B 1 41 ? -1.714 17.984 -0.963 1 98.88 41 VAL B O 1
ATOM 2158 N N . TYR B 1 42 ? -2.602 16.312 0.197 1 98.94 42 TYR B N 1
ATOM 2159 C CA . TYR B 1 42 ? -3.932 16.906 0.331 1 98.94 42 TYR B CA 1
ATOM 2160 C C . TYR B 1 42 ? -4.383 16.906 1.787 1 98.94 42 TYR B C 1
ATOM 2162 O O . TYR B 1 42 ? -3.977 16.047 2.57 1 98.94 42 TYR B O 1
ATOM 2170 N N . TYR B 1 43 ? -5.199 17.953 2.152 1 98.88 43 TYR B N 1
ATOM 2171 C CA . TYR B 1 43 ? -6.004 17.844 3.363 1 98.88 43 TYR B CA 1
ATOM 2172 C C . TYR B 1 43 ? -7.074 16.766 3.201 1 98.88 43 TYR B C 1
ATOM 2174 O O . TYR B 1 43 ? -7.809 16.75 2.211 1 98.88 43 TYR B O 1
ATOM 2182 N N . ALA B 1 44 ? -7.156 15.852 4.133 1 98.88 44 ALA B N 1
ATOM 2183 C CA . ALA B 1 44 ? -8.023 14.688 3.979 1 98.88 44 ALA B CA 1
ATOM 2184 C C . ALA B 1 44 ? -9.492 15.094 3.977 1 98.88 44 ALA B C 1
ATOM 2186 O O . ALA B 1 44 ? -10.336 14.406 3.393 1 98.88 44 ALA B O 1
ATOM 2187 N N . GLY B 1 45 ? -9.828 16.156 4.605 1 98.31 45 GLY B N 1
ATOM 2188 C CA . GLY B 1 45 ? -11.203 16.625 4.684 1 98.31 45 GLY B CA 1
ATOM 2189 C C . GLY B 1 45 ? -11.789 16.969 3.33 1 98.31 45 GLY B C 1
ATOM 2190 O O . GLY B 1 45 ? -13.008 17.078 3.186 1 98.31 45 GLY B O 1
ATOM 2191 N N . SER B 1 46 ? -10.945 17.141 2.338 1 97.62 46 SER B N 1
ATOM 2192 C CA . SER B 1 46 ? -11.398 17.531 1.01 1 97.62 46 SER B CA 1
ATOM 2193 C C . SER B 1 46 ? -11.281 16.391 0.015 1 97.62 46 SER B C 1
ATOM 2195 O O . SER B 1 46 ? -11.547 16.547 -1.176 1 97.62 46 SER B O 1
ATOM 2197 N N . VAL B 1 47 ? -10.922 15.219 0.467 1 98.38 47 VAL B N 1
ATOM 2198 C CA . VAL B 1 47 ? -10.531 14.141 -0.44 1 98.38 47 VAL B CA 1
ATOM 2199 C C . VAL B 1 47 ? -11.766 13.336 -0.841 1 98.38 47 VAL B C 1
ATOM 2201 O O . VAL B 1 47 ? -12.555 12.93 0.015 1 98.38 47 VAL B O 1
ATOM 2204 N N . THR B 1 48 ? -11.969 13.188 -2.053 1 98.5 48 THR B N 1
ATOM 2205 C CA . THR B 1 48 ? -12.875 12.242 -2.699 1 98.5 48 THR B CA 1
ATOM 2206 C C . THR B 1 48 ? -12.117 11.312 -3.635 1 98.5 48 THR B C 1
ATOM 2208 O O . THR B 1 48 ? -10.883 11.273 -3.609 1 98.5 48 THR B O 1
ATOM 2211 N N . TRP B 1 49 ? -12.867 10.586 -4.469 1 98.75 49 TRP B N 1
ATOM 2212 C CA . TRP B 1 49 ? -12.227 9.688 -5.426 1 98.75 49 TRP B CA 1
ATOM 2213 C C . TRP B 1 49 ? -11.367 10.469 -6.406 1 98.75 49 TRP B C 1
ATOM 2215 O O . TRP B 1 49 ? -10.375 9.953 -6.93 1 98.75 49 TRP B O 1
ATOM 2225 N N . ARG B 1 50 ? -11.68 11.781 -6.609 1 98.75 50 ARG B N 1
ATOM 2226 C CA . ARG B 1 50 ? -10.969 12.602 -7.582 1 98.75 50 ARG B CA 1
ATOM 2227 C C . ARG B 1 50 ? -9.539 12.867 -7.137 1 98.75 50 ARG B C 1
ATOM 2229 O O . ARG B 1 50 ? -8.602 12.742 -7.926 1 98.75 50 ARG B O 1
ATOM 2236 N N . GLU B 1 51 ? -9.375 13.273 -5.859 1 98.81 51 GLU B N 1
ATOM 2237 C CA . GLU B 1 51 ? -8.031 13.508 -5.332 1 98.81 51 GLU B CA 1
ATOM 2238 C C . GLU B 1 51 ? -7.238 12.211 -5.254 1 98.81 51 GLU B C 1
ATOM 2240 O O . GLU B 1 51 ? -6.031 12.195 -5.5 1 98.81 51 GLU B O 1
ATOM 2245 N N . VAL B 1 52 ? -7.949 11.094 -4.906 1 98.94 52 VAL B N 1
ATOM 2246 C CA . VAL B 1 52 ? -7.285 9.797 -4.863 1 98.94 52 VAL B CA 1
ATOM 2247 C C . VAL B 1 52 ? -6.797 9.422 -6.258 1 98.94 52 VAL B C 1
ATOM 2249 O O . VAL B 1 52 ? -5.684 8.914 -6.418 1 98.94 52 VAL B O 1
ATOM 2252 N N . TYR B 1 53 ? -7.625 9.703 -7.277 1 98.81 53 TYR B N 1
ATOM 2253 C CA . TYR B 1 53 ? -7.219 9.445 -8.656 1 98.81 53 TYR B CA 1
ATOM 2254 C C . TYR B 1 53 ? -5.988 10.266 -9.023 1 98.81 53 TYR B C 1
ATOM 2256 O O . TYR B 1 53 ? -5.082 9.773 -9.695 1 98.81 53 TYR B O 1
ATOM 2264 N N . THR B 1 54 ? -5.941 11.5 -8.578 1 98.69 54 THR B N 1
ATOM 2265 C CA . THR B 1 54 ? -4.793 12.367 -8.828 1 98.69 54 THR B CA 1
ATOM 2266 C C . THR B 1 54 ? -3.551 11.836 -8.117 1 98.69 54 THR B C 1
ATOM 2268 O O . THR B 1 54 ? -2.467 11.781 -8.703 1 98.69 54 THR B O 1
ATOM 2271 N N . LEU B 1 55 ? -3.713 11.422 -6.895 1 98.88 55 LEU B N 1
ATOM 2272 C CA . LEU B 1 55 ? -2.6 10.844 -6.148 1 98.88 55 LEU B CA 1
ATOM 2273 C C . LEU B 1 55 ? -2.07 9.594 -6.844 1 98.88 55 LEU B C 1
ATOM 2275 O O . LEU B 1 55 ? -0.857 9.406 -6.953 1 98.88 55 LEU B O 1
ATOM 2279 N N . ARG B 1 56 ? -2.969 8.789 -7.305 1 98.5 56 ARG B N 1
ATOM 2280 C CA . ARG B 1 56 ? -2.611 7.527 -7.941 1 98.5 56 ARG B CA 1
ATOM 2281 C C . ARG B 1 56 ? -1.887 7.762 -9.266 1 98.5 56 ARG B C 1
ATOM 2283 O O . ARG B 1 56 ? -0.921 7.066 -9.578 1 98.5 56 ARG B O 1
ATOM 2290 N N . THR B 1 57 ? -2.324 8.781 -10.031 1 98.06 57 THR B N 1
ATOM 2291 C CA . THR B 1 57 ? -1.859 8.898 -11.406 1 98.06 57 THR B CA 1
ATOM 2292 C C . THR B 1 57 ? -0.757 9.953 -11.516 1 98.06 57 THR B C 1
ATOM 2294 O O . THR B 1 57 ? 0.178 9.797 -12.305 1 98.06 57 THR B O 1
ATOM 2297 N N . LEU B 1 58 ? -0.891 11.031 -10.758 1 97.88 58 LEU B N 1
ATOM 2298 C CA . LEU B 1 58 ? 0.113 12.086 -10.828 1 97.88 58 LEU B CA 1
ATOM 2299 C C . LEU B 1 58 ? 1.29 11.781 -9.906 1 97.88 58 LEU B C 1
ATOM 2301 O O . LEU B 1 58 ? 2.447 11.992 -10.281 1 97.88 58 LEU B O 1
ATOM 2305 N N . ALA B 1 59 ? 1.036 11.305 -8.688 1 98.38 59 ALA B N 1
ATOM 2306 C CA . ALA B 1 59 ? 2.125 10.961 -7.773 1 98.38 59 ALA B CA 1
ATOM 2307 C C . ALA B 1 59 ? 2.65 9.555 -8.055 1 98.38 59 ALA B C 1
ATOM 2309 O O . ALA B 1 59 ? 3.744 9.391 -8.602 1 98.38 59 ALA B O 1
ATOM 2310 N N . GLY B 1 60 ? 1.704 8.609 -7.859 1 97.94 60 GLY B N 1
ATOM 2311 C CA . GLY B 1 60 ? 2.051 7.262 -8.289 1 97.94 60 GLY B CA 1
ATOM 2312 C C . GLY B 1 60 ? 2.594 6.398 -7.164 1 97.94 60 GLY B C 1
ATOM 2313 O O . GLY B 1 60 ? 2.754 5.188 -7.328 1 97.94 60 GLY B O 1
ATOM 2314 N N . GLY B 1 61 ? 2.902 6.969 -6.02 1 98.38 61 GLY B N 1
ATOM 2315 C CA . GLY B 1 61 ? 3.398 6.199 -4.887 1 98.38 61 GLY B CA 1
ATOM 2316 C C . GLY B 1 61 ? 2.291 5.613 -4.031 1 98.38 61 GLY B C 1
ATOM 2317 O O . GLY B 1 61 ? 1.142 5.523 -4.473 1 98.38 61 GLY B O 1
ATOM 2318 N N . LEU B 1 62 ? 2.68 5.129 -2.887 1 98.75 62 LEU B N 1
ATOM 2319 C CA . LEU B 1 62 ? 1.715 4.598 -1.931 1 98.75 62 LEU B CA 1
ATOM 2320 C C . LEU B 1 62 ? 0.877 5.715 -1.321 1 98.75 62 LEU B C 1
ATOM 2322 O O . LEU B 1 62 ? 1.422 6.688 -0.791 1 98.75 62 LEU B O 1
ATOM 2326 N N . ILE B 1 63 ? -0.405 5.625 -1.463 1 98.94 63 ILE B N 1
ATOM 2327 C CA . ILE B 1 63 ? -1.3 6.621 -0.883 1 98.94 63 ILE B CA 1
ATOM 2328 C C . ILE B 1 63 ? -1.49 6.336 0.605 1 98.94 63 ILE B C 1
ATOM 2330 O O . ILE B 1 63 ? -2.023 5.289 0.982 1 98.94 63 ILE B O 1
ATOM 2334 N N . CYS B 1 64 ? -1.093 7.281 1.422 1 98.94 64 CYS B N 1
ATOM 2335 C CA . CYS B 1 64 ? -1.089 7.086 2.867 1 98.94 64 CYS B CA 1
ATOM 2336 C C . CYS B 1 64 ? -1.912 8.156 3.566 1 98.94 64 CYS B C 1
ATOM 2338 O O . CYS B 1 64 ? -1.858 9.328 3.191 1 98.94 64 CYS B O 1
ATOM 2340 N N . PHE B 1 65 ? -2.682 7.777 4.562 1 99 65 PHE B N 1
ATOM 2341 C CA . PHE B 1 65 ? -3.334 8.719 5.465 1 99 65 PHE B CA 1
ATOM 2342 C C . PHE B 1 65 ? -2.389 9.133 6.586 1 99 65 PHE B C 1
ATOM 2344 O O . PHE B 1 65 ? -1.753 8.281 7.219 1 99 65 PHE B O 1
ATOM 2351 N N . VAL B 1 66 ? -2.338 10.414 6.855 1 98.94 66 VAL B N 1
ATOM 2352 C CA . VAL B 1 66 ? -1.385 10.945 7.824 1 98.94 66 VAL B CA 1
ATOM 2353 C C . VAL B 1 66 ? -2.135 11.586 8.992 1 98.94 66 VAL B C 1
ATOM 2355 O O . VAL B 1 66 ? -3.027 12.414 8.781 1 98.94 66 VAL B O 1
ATOM 2358 N N . THR B 1 67 ? -1.762 11.219 10.148 1 98.94 67 THR B N 1
ATOM 2359 C CA . THR B 1 67 ? -2.178 11.898 11.367 1 98.94 67 THR B CA 1
ATOM 2360 C C . THR B 1 67 ? -1.018 12 12.352 1 98.94 67 THR B C 1
ATOM 2362 O O . THR B 1 67 ? 0.139 11.789 11.984 1 98.94 67 THR B O 1
ATOM 2365 N N . SER B 1 68 ? -1.271 12.43 13.562 1 98.69 68 SER B N 1
ATOM 2366 C CA . SER B 1 68 ? -0.2 12.609 14.539 1 98.69 68 SER B CA 1
ATOM 2367 C C . SER B 1 68 ? -0.096 11.414 15.477 1 98.69 68 SER B C 1
ATOM 2369 O O . SER B 1 68 ? -1.077 10.695 15.688 1 98.69 68 SER B O 1
ATOM 2371 N N . GLU B 1 69 ? 1.067 11.25 15.984 1 98.25 69 GLU B N 1
ATOM 2372 C CA . GLU B 1 69 ? 1.283 10.227 17 1 98.25 69 GLU B CA 1
ATOM 2373 C C . GLU B 1 69 ? 0.337 10.422 18.188 1 98.25 69 GLU B C 1
ATOM 2375 O O . GLU B 1 69 ? -0.144 9.453 18.766 1 98.25 69 GLU B O 1
ATOM 2380 N N . ARG B 1 70 ? 0.088 11.656 18.547 1 97.88 70 ARG B N 1
ATOM 2381 C CA . ARG B 1 70 ? -0.838 11.961 19.641 1 97.88 70 ARG B CA 1
ATOM 2382 C C . ARG B 1 70 ? -2.23 11.414 19.344 1 97.88 70 ARG B C 1
ATOM 2384 O O . ARG B 1 70 ? -2.834 10.742 20.172 1 97.88 70 ARG B O 1
ATOM 2391 N N . VAL B 1 71 ? -2.719 11.711 18.156 1 98.62 71 VAL B N 1
ATOM 2392 C CA . VAL B 1 71 ? -4.035 11.211 17.766 1 98.62 71 VAL B CA 1
ATOM 2393 C C . VAL B 1 71 ? -4.016 9.688 17.719 1 98.62 71 VAL B C 1
ATOM 2395 O O . VAL B 1 71 ? -4.969 9.031 18.156 1 98.62 71 VAL B O 1
ATOM 2398 N N . GLY B 1 72 ? -2.947 9.117 17.172 1 98.56 72 GLY B N 1
ATOM 2399 C CA . GLY B 1 72 ? -2.801 7.672 17.188 1 98.56 72 GLY B CA 1
ATOM 2400 C C . GLY B 1 72 ? -2.938 7.062 18.562 1 98.56 72 GLY B C 1
ATOM 2401 O O . GLY B 1 72 ? -3.637 6.062 18.75 1 98.56 72 GLY B O 1
ATOM 2402 N N . ARG B 1 73 ? -2.324 7.688 19.516 1 97.81 73 ARG B N 1
ATOM 2403 C CA . ARG B 1 73 ? -2.395 7.215 20.891 1 97.81 73 ARG B CA 1
ATOM 2404 C C . ARG B 1 73 ? -3.82 7.293 21.422 1 97.81 73 ARG B C 1
ATOM 2406 O O . ARG B 1 73 ? -4.293 6.367 22.078 1 97.81 73 ARG B O 1
ATOM 2413 N N . LEU B 1 74 ? -4.457 8.406 21.141 1 98.38 74 LEU B N 1
ATOM 2414 C CA . LEU B 1 74 ? -5.836 8.57 21.578 1 98.38 74 LEU B CA 1
ATOM 2415 C C . LEU B 1 74 ? -6.727 7.477 21 1 98.38 74 LEU B C 1
ATOM 2417 O O . LEU B 1 74 ? -7.688 7.043 21.641 1 98.38 74 LEU B O 1
ATOM 2421 N N . LEU B 1 75 ? -6.395 6.996 19.844 1 98.5 75 LEU B N 1
ATOM 2422 C CA . LEU B 1 75 ? -7.234 6.043 19.125 1 98.5 75 LEU B CA 1
ATOM 2423 C C . LEU B 1 75 ? -6.773 4.609 19.375 1 98.5 75 LEU B C 1
ATOM 2425 O O . LEU B 1 75 ? -7.402 3.658 18.906 1 98.5 75 LEU B O 1
ATOM 2429 N N . GLY B 1 76 ? -5.629 4.438 20.031 1 97.56 76 GLY B N 1
ATOM 2430 C CA . GLY B 1 76 ? -5.094 3.111 20.281 1 97.56 76 GLY B CA 1
ATOM 2431 C C . GLY B 1 76 ? -4.375 2.516 19.094 1 97.56 76 GLY B C 1
ATOM 2432 O O . GLY B 1 76 ? -4.379 1.298 18.906 1 97.56 76 GLY B O 1
ATOM 2433 N N . LEU B 1 77 ? -3.82 3.336 18.297 1 98.44 77 LEU B N 1
ATOM 2434 C CA . LEU B 1 77 ? -3.088 2.893 17.109 1 98.44 77 LEU B CA 1
ATOM 2435 C C . LEU B 1 77 ? -1.587 2.863 17.375 1 98.44 77 LEU B C 1
ATOM 2437 O O . LEU B 1 77 ? -0.969 3.908 17.594 1 98.44 77 LEU B O 1
ATOM 2441 N N . PRO B 1 78 ? -0.982 1.714 17.375 1 97.62 78 PRO B N 1
ATOM 2442 C CA . PRO B 1 78 ? 0.472 1.639 17.531 1 97.62 78 PRO B CA 1
ATOM 2443 C C . PRO B 1 78 ? 1.227 1.853 16.219 1 97.62 78 PRO B C 1
ATOM 2445 O O . PRO B 1 78 ? 0.63 1.787 15.148 1 97.62 78 PRO B O 1
ATOM 2448 N N . PHE B 1 79 ? 2.523 2.141 16.422 1 97.38 79 PHE B N 1
ATOM 2449 C CA . PHE B 1 79 ? 3.373 1.979 15.25 1 97.38 79 PHE B CA 1
ATOM 2450 C C . PHE B 1 79 ? 3.439 0.517 14.82 1 97.38 79 PHE B C 1
ATOM 2452 O O . PHE B 1 79 ? 3.516 -0.376 15.672 1 97.38 79 PHE B O 1
ATOM 2459 N N . ALA B 1 80 ? 3.412 0.278 13.508 1 97.69 80 ALA B N 1
ATOM 2460 C CA . ALA B 1 80 ? 3.512 -1.08 12.977 1 97.69 80 ALA B CA 1
ATOM 2461 C C . ALA B 1 80 ? 4.77 -1.775 13.492 1 97.69 80 ALA B C 1
ATOM 2463 O O . ALA B 1 80 ? 4.754 -2.977 13.766 1 97.69 80 ALA B O 1
ATOM 2464 N N . GLN B 1 81 ? 5.816 -1.027 13.594 1 96.31 81 GLN B N 1
ATOM 2465 C CA . GLN B 1 81 ? 7.082 -1.581 14.062 1 96.31 81 GLN B CA 1
ATOM 2466 C C . GLN B 1 81 ? 6.922 -2.23 15.438 1 96.31 81 GLN B C 1
ATOM 2468 O O . GLN B 1 81 ? 7.492 -3.293 15.695 1 96.31 81 GLN B O 1
ATOM 2473 N N . GLU B 1 82 ? 6.16 -1.593 16.281 1 95.19 82 GLU B N 1
ATOM 2474 C CA . GLU B 1 82 ? 5.926 -2.133 17.609 1 95.19 82 GLU B CA 1
ATOM 2475 C C . GLU B 1 82 ? 5.176 -3.461 17.547 1 95.19 82 GLU B C 1
ATOM 2477 O O . GLU B 1 82 ? 5.496 -4.395 18.281 1 95.19 82 GLU B O 1
ATOM 2482 N N . LEU B 1 83 ? 4.223 -3.494 16.719 1 95.25 83 LEU B N 1
ATOM 2483 C CA . LEU B 1 83 ? 3.459 -4.723 16.531 1 95.25 83 LEU B CA 1
ATOM 2484 C C . LEU B 1 83 ? 4.355 -5.852 16.031 1 95.25 83 LEU B C 1
ATOM 2486 O O . LEU B 1 83 ? 4.277 -6.977 16.531 1 95.25 83 LEU B O 1
ATOM 2490 N N . LEU B 1 84 ? 5.18 -5.57 15.102 1 96.88 84 LEU B N 1
ATOM 2491 C CA . LEU B 1 84 ? 6.055 -6.559 14.477 1 96.88 84 LEU B CA 1
ATOM 2492 C C . LEU B 1 84 ? 7.129 -7.023 15.461 1 96.88 84 LEU B C 1
ATOM 2494 O O . LEU B 1 84 ? 7.488 -8.203 15.484 1 96.88 84 LEU B O 1
ATOM 2498 N N . LEU B 1 85 ? 7.629 -6.137 16.312 1 95.62 85 LEU B N 1
ATOM 2499 C CA . LEU B 1 85 ? 8.664 -6.445 17.281 1 95.62 85 LEU B CA 1
ATOM 2500 C C . LEU B 1 85 ? 8.148 -7.43 18.328 1 95.62 85 LEU B C 1
ATOM 2502 O O . LEU B 1 85 ? 8.93 -8.188 18.922 1 95.62 85 LEU B O 1
ATOM 2506 N N . SER B 1 86 ? 6.855 -7.406 18.516 1 93.62 86 SER B N 1
ATOM 2507 C CA . SER B 1 86 ? 6.277 -8.258 19.547 1 93.62 86 SER B CA 1
ATOM 2508 C C . SER B 1 86 ? 6.188 -9.711 19.094 1 93.62 86 SER B C 1
ATOM 2510 O O . SER B 1 86 ? 5.938 -10.609 19.891 1 93.62 86 SER B O 1
ATOM 2512 N N . GLN B 1 87 ? 6.387 -9.961 17.797 1 93.94 87 GLN B N 1
ATOM 2513 C CA . GLN B 1 87 ? 6.41 -11.312 17.234 1 93.94 87 GLN B CA 1
ATOM 2514 C C . GLN B 1 87 ? 7.84 -11.805 17.047 1 93.94 87 GLN B C 1
ATOM 2516 O O . GLN B 1 87 ? 8.594 -11.25 16.234 1 93.94 87 GLN B O 1
ATOM 2521 N N . GLU B 1 88 ? 8.18 -12.859 17.656 1 93.62 88 GLU B N 1
ATOM 2522 C CA . GLU B 1 88 ? 9.555 -13.359 17.672 1 93.62 88 GLU B CA 1
ATOM 2523 C C . GLU B 1 88 ? 10.07 -13.586 16.25 1 93.62 88 GLU B C 1
ATOM 2525 O O . GLU B 1 88 ? 11.195 -13.203 15.922 1 93.62 88 GLU B O 1
ATOM 2530 N N . SER B 1 89 ? 9.242 -14.188 15.445 1 92.81 89 SER B N 1
ATOM 2531 C CA . SER B 1 89 ? 9.672 -14.555 14.102 1 92.81 89 SER B CA 1
ATOM 2532 C C . SER B 1 89 ? 9.875 -13.32 13.227 1 92.81 89 SER B C 1
ATOM 2534 O O . SER B 1 89 ? 10.578 -13.383 12.219 1 92.81 89 SER B O 1
ATOM 2536 N N . LEU B 1 90 ? 9.281 -12.164 13.617 1 97.25 90 LEU B N 1
ATOM 2537 C CA . LEU B 1 90 ? 9.312 -10.969 12.781 1 97.25 90 LEU B CA 1
ATOM 2538 C C . LEU B 1 90 ? 10.25 -9.922 13.367 1 97.25 90 LEU B C 1
ATOM 2540 O O . LEU B 1 90 ? 10.625 -8.969 12.688 1 97.25 90 LEU B O 1
ATOM 2544 N N . ALA B 1 91 ? 10.703 -10.117 14.609 1 97.38 91 ALA B N 1
ATOM 2545 C CA . ALA B 1 91 ? 11.492 -9.133 15.352 1 97.38 91 ALA B CA 1
ATOM 2546 C C . ALA B 1 91 ? 12.758 -8.758 14.586 1 97.38 91 ALA B C 1
ATOM 2548 O O . ALA B 1 91 ? 13.125 -7.578 14.523 1 97.38 91 ALA B O 1
ATOM 2549 N N . PRO B 1 92 ? 13.43 -9.719 13.961 1 97.12 92 PRO B N 1
ATOM 2550 C CA . PRO B 1 92 ? 14.648 -9.352 13.234 1 97.12 92 PRO B CA 1
ATOM 2551 C C . PRO B 1 92 ? 14.375 -8.414 12.062 1 97.12 92 PRO B C 1
ATOM 2553 O O . PRO B 1 92 ? 15.211 -7.578 11.719 1 97.12 92 PRO B O 1
ATOM 2556 N N . LEU B 1 93 ? 13.234 -8.555 11.414 1 97.69 93 LEU B N 1
ATOM 2557 C CA . LEU B 1 93 ? 12.867 -7.688 10.297 1 97.69 93 LEU B CA 1
ATOM 2558 C C . LEU B 1 93 ? 12.531 -6.285 10.789 1 97.69 93 LEU B C 1
ATOM 2560 O O . LEU B 1 93 ? 12.875 -5.297 10.141 1 97.69 93 LEU B O 1
ATOM 2564 N N . ALA B 1 94 ? 11.914 -6.203 11.953 1 97.06 94 ALA B N 1
ATOM 2565 C CA . ALA B 1 94 ? 11.352 -4.953 12.461 1 97.06 94 ALA B CA 1
ATOM 2566 C C . ALA B 1 94 ? 12.398 -4.156 13.234 1 97.06 94 ALA B C 1
ATOM 2568 O O . ALA B 1 94 ? 12.188 -2.982 13.547 1 97.06 94 ALA B O 1
ATOM 2569 N N . SER B 1 95 ? 13.562 -4.723 13.516 1 95.5 95 SER B N 1
ATOM 2570 C CA . SER B 1 95 ? 14.602 -4.09 14.32 1 95.5 95 SER B CA 1
ATOM 2571 C C . SER B 1 95 ? 15.547 -3.27 13.453 1 95.5 95 SER B C 1
ATOM 2573 O O . SER B 1 95 ? 16.438 -2.598 13.977 1 95.5 95 SER B O 1
ATOM 2575 N N . LYS B 1 96 ? 15.336 -3.314 12.242 1 93.56 96 LYS B N 1
ATOM 2576 C CA . LYS B 1 96 ? 16.234 -2.611 11.328 1 93.56 96 LYS B CA 1
ATOM 2577 C C . LYS B 1 96 ? 15.727 -1.203 11.031 1 93.56 96 LYS B C 1
ATOM 2579 O O . LYS B 1 96 ? 14.516 -0.956 11.062 1 93.56 96 LYS B O 1
ATOM 2584 N N . THR B 1 97 ? 16.688 -0.369 10.742 1 85.31 97 THR B N 1
ATOM 2585 C CA . THR B 1 97 ? 16.359 1.004 10.375 1 85.31 97 THR B CA 1
ATOM 2586 C C . THR B 1 97 ? 16.703 1.271 8.914 1 85.31 97 THR B C 1
ATOM 2588 O O . THR B 1 97 ? 17.766 0.859 8.438 1 85.31 97 THR B O 1
ATOM 2591 N N . PRO B 1 98 ? 15.773 1.923 8.281 1 82.56 98 PRO B N 1
ATOM 2592 C CA . PRO B 1 98 ? 16.078 2.287 6.898 1 82.56 98 PRO B CA 1
ATOM 2593 C C . PRO B 1 98 ? 17.359 3.121 6.773 1 82.56 98 PRO B C 1
ATOM 2595 O O . PRO B 1 98 ? 17.844 3.654 7.77 1 82.56 98 PRO B O 1
ATOM 2598 N N . GLY B 1 99 ? 17.875 3.129 5.617 1 77.31 99 GLY B N 1
ATOM 2599 C CA . GLY B 1 99 ? 19.125 3.818 5.34 1 77.31 99 GLY B CA 1
ATOM 2600 C C . GLY B 1 99 ? 19.078 5.293 5.703 1 77.31 99 GLY B C 1
ATOM 2601 O O . GLY B 1 99 ? 20.109 5.887 6.023 1 77.31 99 GLY B O 1
ATOM 2602 N N . TYR B 1 100 ? 17.906 5.824 5.652 1 73.38 100 TYR B N 1
ATOM 2603 C CA . TYR B 1 100 ? 17.812 7.25 5.945 1 73.38 100 TYR B CA 1
ATOM 2604 C C . TYR B 1 100 ? 17.75 7.492 7.449 1 73.38 100 TYR B C 1
ATOM 2606 O O . TYR B 1 100 ? 17.719 8.641 7.898 1 73.38 100 TYR B O 1
ATOM 2614 N N . GLY B 1 101 ? 17.703 6.453 8.266 1 79.06 101 GLY B N 1
ATOM 2615 C CA . GLY B 1 101 ? 18 6.535 9.688 1 79.06 101 GLY B CA 1
ATOM 2616 C C . GLY B 1 101 ? 16.766 6.664 10.562 1 79.06 101 GLY B C 1
ATOM 2617 O O . GLY B 1 101 ? 16.844 6.48 11.773 1 79.06 101 GLY B O 1
ATOM 2618 N N . ASP B 1 102 ? 15.609 7.059 10.031 1 84.88 102 ASP B N 1
ATOM 2619 C CA . ASP B 1 102 ? 14.398 7.27 10.812 1 84.88 102 ASP B CA 1
ATOM 2620 C C . ASP B 1 102 ? 13.547 6 10.859 1 84.88 102 ASP B C 1
ATOM 2622 O O . ASP B 1 102 ? 13.477 5.258 9.883 1 84.88 102 ASP B O 1
ATOM 2626 N N . PRO B 1 103 ? 12.969 5.809 12.039 1 88.5 103 PRO B N 1
ATOM 2627 C CA . PRO B 1 103 ? 12.016 4.695 12.07 1 88.5 103 PRO B CA 1
ATOM 2628 C C . PRO B 1 103 ? 10.805 4.93 11.18 1 88.5 103 PRO B C 1
ATOM 2630 O O . PRO B 1 103 ? 10.391 6.074 10.977 1 88.5 103 PRO B O 1
ATOM 2633 N N . PRO B 1 104 ? 10.227 3.889 10.719 1 92 104 PRO B N 1
ATOM 2634 C CA . PRO B 1 104 ? 9.055 4.047 9.852 1 92 104 PRO B CA 1
ATOM 2635 C C . PRO B 1 104 ? 7.855 4.633 10.586 1 92 104 PRO B C 1
ATOM 2637 O O . PRO B 1 104 ? 7.707 4.43 11.797 1 92 104 PRO B O 1
ATOM 2640 N N . ALA B 1 105 ? 7.031 5.305 9.867 1 96.56 105 ALA B N 1
ATOM 2641 C CA . ALA B 1 105 ? 5.898 6.012 10.461 1 96.56 105 ALA B CA 1
ATOM 2642 C C . ALA B 1 105 ? 4.617 5.191 10.336 1 96.56 105 ALA B C 1
ATOM 2644 O O . ALA B 1 105 ? 3.566 5.594 10.844 1 96.56 105 ALA B O 1
ATOM 2645 N N . PHE B 1 106 ? 4.652 3.99 9.781 1 98.38 106 PHE B N 1
ATOM 2646 C CA . PHE B 1 106 ? 3.463 3.184 9.539 1 98.38 106 PHE B CA 1
ATOM 2647 C C . PHE B 1 106 ? 2.824 2.756 10.859 1 98.38 106 PHE B C 1
ATOM 2649 O O . PHE B 1 106 ? 3.525 2.383 11.805 1 98.38 106 PHE B O 1
ATOM 2656 N N . SER B 1 107 ? 1.572 2.828 10.883 1 98.62 107 SER B N 1
ATOM 2657 C CA . SER B 1 107 ? 0.789 2.172 11.922 1 98.62 107 SER B CA 1
ATOM 2658 C C . SER B 1 107 ? 0.116 0.909 11.398 1 98.62 107 SER B C 1
ATOM 2660 O O . SER B 1 107 ? 0.776 -0.109 11.18 1 98.62 107 SER B O 1
ATOM 2662 N N . ILE B 1 108 ? -1.179 1.026 11.031 1 98.69 108 ILE B N 1
ATOM 2663 C CA . ILE B 1 108 ? -1.902 -0.111 10.477 1 98.69 108 ILE B CA 1
ATOM 2664 C C . ILE B 1 108 ? -2.51 0.276 9.125 1 98.69 108 ILE B C 1
ATOM 2666 O O . ILE B 1 108 ? -2.494 1.449 8.742 1 98.69 108 ILE B O 1
ATOM 2670 N N . TRP B 1 109 ? -2.93 -0.691 8.383 1 98.75 109 TRP B N 1
ATOM 2671 C CA . TRP B 1 109 ? -3.605 -0.537 7.102 1 98.75 109 TRP B CA 1
ATOM 2672 C C . TRP B 1 109 ? -5.098 -0.816 7.238 1 98.75 109 TRP B C 1
ATOM 2674 O O . TRP B 1 109 ? -5.496 -1.844 7.793 1 98.75 109 TRP B O 1
ATOM 2684 N N . VAL B 1 110 ? -5.965 0.06 6.66 1 98.75 110 VAL B N 1
ATOM 2685 C CA . VAL B 1 110 ? -7.383 -0.109 6.957 1 98.75 110 VAL B CA 1
ATOM 2686 C C . VAL B 1 110 ? -8.203 0.043 5.676 1 98.75 110 VAL B C 1
ATOM 2688 O O . VAL B 1 110 ? -7.711 0.586 4.68 1 98.75 110 VAL B O 1
ATOM 2691 N N . ASN B 1 111 ? -9.367 -0.478 5.68 1 98.31 111 ASN B N 1
ATOM 2692 C CA . ASN B 1 111 ? -10.492 -0.19 4.793 1 98.31 111 ASN B CA 1
ATOM 2693 C C . ASN B 1 111 ? -11.727 0.249 5.578 1 98.31 111 ASN B C 1
ATOM 2695 O O . ASN B 1 111 ? -11.953 -0.217 6.695 1 98.31 111 ASN B O 1
ATOM 2699 N N . HIS B 1 112 ? -12.461 1.181 5 1 98.56 112 HIS B N 1
ATOM 2700 C CA . HIS B 1 112 ? -13.82 1.337 5.504 1 98.56 112 HIS B CA 1
ATOM 2701 C C . HIS B 1 112 ? -14.648 0.079 5.262 1 98.56 112 HIS B C 1
ATOM 2703 O O . HIS B 1 112 ? -14.523 -0.556 4.211 1 98.56 112 HIS B O 1
ATOM 2709 N N . VAL B 1 113 ? -15.539 -0.254 6.129 1 97.38 113 VAL B N 1
ATOM 2710 C CA . VAL B 1 113 ? -16.266 -1.518 6.078 1 97.38 113 VAL B CA 1
ATOM 2711 C C . VAL B 1 113 ? -17.234 -1.511 4.891 1 97.38 113 VAL B C 1
ATOM 2713 O O . VAL B 1 113 ? -17.625 -2.568 4.402 1 97.38 113 VAL B O 1
ATOM 2716 N N . SER B 1 114 ? -17.578 -0.347 4.406 1 96.69 114 SER B N 1
ATOM 2717 C CA . SER B 1 114 ? -18.609 -0.244 3.379 1 96.69 114 SER B CA 1
ATOM 2718 C C . SER B 1 114 ? -18.031 -0.418 1.982 1 96.69 114 SER B C 1
ATOM 2720 O O . SER B 1 114 ? -18.766 -0.481 0.997 1 96.69 114 SER B O 1
ATOM 2722 N N . VAL B 1 115 ? -16.703 -0.5 1.89 1 96 115 VAL B N 1
ATOM 2723 C CA . VAL B 1 115 ? -16.109 -0.509 0.56 1 96 115 VAL B CA 1
ATOM 2724 C C . VAL B 1 115 ? -16.047 -1.939 0.028 1 96 115 VAL B C 1
ATOM 2726 O O . VAL B 1 115 ? -16.297 -2.895 0.769 1 96 115 VAL B O 1
ATOM 2729 N N . LYS B 1 116 ? -15.82 -2.074 -1.203 1 90.69 116 LYS B N 1
ATOM 2730 C CA . LYS B 1 116 ? -15.695 -3.391 -1.826 1 90.69 116 LYS B CA 1
ATOM 2731 C C . LYS B 1 116 ? -14.336 -4.016 -1.53 1 90.69 116 LYS B C 1
ATOM 2733 O O . LYS B 1 116 ? -14.094 -4.484 -0.416 1 90.69 116 LYS B O 1
ATOM 2738 N N . THR B 1 117 ? -13.312 -3.869 -2.379 1 90.5 117 THR B N 1
ATOM 2739 C CA . THR B 1 117 ? -12 -4.465 -2.139 1 90.5 117 THR B CA 1
ATOM 2740 C C . THR B 1 117 ? -11.086 -3.479 -1.426 1 90.5 117 THR B C 1
ATOM 2742 O O . THR B 1 117 ? -10.094 -3.881 -0.812 1 90.5 117 THR B O 1
ATOM 2745 N N . GLY B 1 118 ? -11.406 -2.227 -1.606 1 96.19 118 GLY B N 1
ATOM 2746 C CA . GLY B 1 118 ? -10.688 -1.224 -0.835 1 96.19 118 GLY B CA 1
ATOM 2747 C C . GLY B 1 118 ? -9.641 -0.485 -1.645 1 96.19 118 GLY B C 1
ATOM 2748 O O . GLY B 1 118 ? -9.078 0.508 -1.181 1 96.19 118 GLY B O 1
ATOM 2749 N N . ILE B 1 119 ? -9.367 -0.902 -2.9 1 97.75 119 ILE B N 1
ATOM 2750 C CA . ILE B 1 119 ? -8.188 -0.379 -3.574 1 97.75 119 ILE B CA 1
ATOM 2751 C C . ILE B 1 119 ? -8.609 0.645 -4.629 1 97.75 119 ILE B C 1
ATOM 2753 O O . ILE B 1 119 ? -7.789 1.449 -5.082 1 97.75 119 ILE B O 1
ATOM 2757 N N . SER B 1 120 ? -9.906 0.699 -5.094 1 98 120 SER B N 1
ATOM 2758 C CA . SER B 1 120 ? -10.32 1.654 -6.113 1 98 120 SER B CA 1
ATOM 2759 C C . SER B 1 120 ? -10.227 3.088 -5.602 1 98 120 SER B C 1
ATOM 2761 O O . SER B 1 120 ? -10.156 3.318 -4.395 1 98 120 SER B O 1
ATOM 2763 N N . ASP B 1 121 ? -10.25 4.07 -6.539 1 98.75 121 ASP B N 1
ATOM 2764 C CA . ASP B 1 121 ? -10.234 5.469 -6.125 1 98.75 121 ASP B CA 1
ATOM 2765 C C . ASP B 1 121 ? -11.414 5.777 -5.203 1 98.75 121 ASP B C 1
ATOM 2767 O O . ASP B 1 121 ? -11.258 6.465 -4.191 1 98.75 121 ASP B O 1
ATOM 2771 N N . GLU B 1 122 ? -12.539 5.262 -5.531 1 98.69 122 GLU B N 1
ATOM 2772 C CA . GLU B 1 122 ? -13.742 5.477 -4.73 1 98.69 122 GLU B CA 1
ATOM 2773 C C . GLU B 1 122 ? -13.602 4.852 -3.346 1 98.69 122 GLU B C 1
ATOM 2775 O O . GLU B 1 122 ? -13.906 5.496 -2.338 1 98.69 122 GLU B O 1
ATOM 2780 N N . ASP B 1 123 ? -13.211 3.592 -3.309 1 98.25 123 ASP B N 1
ATOM 2781 C CA . ASP B 1 123 ? -13.062 2.887 -2.039 1 98.25 123 ASP B CA 1
ATOM 2782 C C . ASP B 1 123 ? -12.062 3.598 -1.129 1 98.25 123 ASP B C 1
ATOM 2784 O O . ASP B 1 123 ? -12.328 3.793 0.059 1 98.25 123 ASP B O 1
ATOM 2788 N N . ARG B 1 124 ? -10.914 4.02 -1.68 1 98.88 124 ARG B N 1
ATOM 2789 C CA . ARG B 1 124 ? -9.914 4.707 -0.872 1 98.88 124 ARG B CA 1
ATOM 2790 C C . ARG B 1 124 ? -10.398 6.09 -0.456 1 98.88 124 ARG B C 1
ATOM 2792 O O . ARG B 1 124 ? -10.102 6.559 0.645 1 98.88 124 ARG B O 1
ATOM 2799 N N . GLY B 1 125 ? -11.148 6.746 -1.367 1 98.94 125 GLY B N 1
ATOM 2800 C CA . GLY B 1 125 ? -11.742 8.016 -0.993 1 98.94 125 GLY B CA 1
ATOM 2801 C C . GLY B 1 125 ? -12.664 7.914 0.206 1 98.94 125 GLY B C 1
ATOM 2802 O O . GLY B 1 125 ? -12.594 8.734 1.123 1 98.94 125 GLY B O 1
ATOM 2803 N N . ILE B 1 126 ? -13.477 6.879 0.224 1 98.88 126 ILE B N 1
ATOM 2804 C CA . ILE B 1 126 ? -14.406 6.633 1.32 1 98.88 126 ILE B CA 1
ATOM 2805 C C . ILE B 1 126 ? -13.633 6.34 2.602 1 98.88 126 ILE B C 1
ATOM 2807 O O . ILE B 1 126 ? -13.945 6.879 3.664 1 98.88 126 ILE B O 1
ATOM 2811 N N . THR B 1 127 ? -12.633 5.535 2.498 1 98.94 127 THR B N 1
ATOM 2812 C CA . THR B 1 127 ? -11.82 5.18 3.652 1 98.94 127 THR B CA 1
ATOM 2813 C C . THR B 1 127 ? -11.133 6.414 4.23 1 98.94 127 THR B C 1
ATOM 2815 O O . THR B 1 127 ? -11.172 6.645 5.441 1 98.94 127 THR B O 1
ATOM 2818 N N . ILE B 1 128 ? -10.602 7.242 3.35 1 98.94 128 ILE B N 1
ATOM 2819 C CA . ILE B 1 128 ? -9.852 8.43 3.76 1 98.94 128 ILE B CA 1
ATOM 2820 C C . ILE B 1 128 ? -10.797 9.438 4.395 1 98.94 128 ILE B C 1
ATOM 2822 O O . ILE B 1 128 ? -10.5 10 5.449 1 98.94 128 ILE B O 1
ATOM 2826 N N . SER B 1 129 ? -11.922 9.656 3.771 1 98.81 129 SER B N 1
ATOM 2827 C CA . SER B 1 129 ? -12.906 10.586 4.316 1 98.81 129 SER B CA 1
ATOM 2828 C C . SER B 1 129 ? -13.414 10.117 5.676 1 98.81 129 SER B C 1
ATOM 2830 O O . SER B 1 129 ? -13.641 10.938 6.574 1 98.81 129 SER B O 1
ATOM 2832 N N . GLY B 1 130 ? -13.625 8.844 5.816 1 98.88 130 GLY B N 1
ATOM 2833 C CA . GLY B 1 130 ? -14 8.289 7.109 1 98.88 130 GLY B CA 1
ATOM 2834 C C . GLY B 1 130 ? -12.938 8.492 8.172 1 98.88 130 GLY B C 1
ATOM 2835 O O . GLY B 1 130 ? -13.258 8.867 9.305 1 98.88 130 GLY B O 1
ATOM 2836 N N . LEU B 1 131 ? -11.695 8.242 7.84 1 98.94 131 LEU B N 1
ATOM 2837 C CA . LEU B 1 131 ? -10.594 8.445 8.773 1 98.94 131 LEU B CA 1
ATOM 2838 C C . LEU B 1 131 ? -10.523 9.906 9.211 1 98.94 131 LEU B C 1
ATOM 2840 O O . LEU B 1 131 ? -10.242 10.195 10.375 1 98.94 131 LEU B O 1
ATOM 2844 N N . HIS B 1 132 ? -10.75 10.812 8.25 1 98.94 132 HIS B N 1
ATOM 2845 C CA . HIS B 1 132 ? -10.766 12.227 8.586 1 98.94 132 HIS B CA 1
ATOM 2846 C C . HIS B 1 132 ? -11.773 12.531 9.68 1 98.94 132 HIS B C 1
ATOM 2848 O O . HIS B 1 132 ? -11.477 13.258 10.633 1 98.94 132 HIS B O 1
ATOM 2854 N N . ARG B 1 133 ? -12.977 11.984 9.547 1 98.88 133 ARG B N 1
ATOM 2855 C CA . ARG B 1 133 ? -14.016 12.219 10.547 1 98.88 133 ARG B CA 1
ATOM 2856 C C . ARG B 1 133 ? -13.594 11.672 11.906 1 98.88 133 ARG B C 1
ATOM 2858 O O . ARG B 1 133 ? -13.852 12.305 12.938 1 98.88 133 ARG B O 1
ATOM 2865 N N . VAL B 1 134 ? -12.969 10.539 11.93 1 98.94 134 VAL B N 1
ATOM 2866 C CA . VAL B 1 134 ? -12.484 9.938 13.164 1 98.94 134 VAL B CA 1
ATOM 2867 C C . VAL B 1 134 ? -11.438 10.844 13.805 1 98.94 134 VAL B C 1
ATOM 2869 O O . VAL B 1 134 ? -11.5 11.125 15.008 1 98.94 134 VAL B O 1
ATOM 2872 N N . VAL B 1 135 ? -10.523 11.32 13.023 1 98.88 135 VAL B N 1
ATOM 2873 C CA . VAL B 1 135 ? -9.422 12.141 13.523 1 98.88 135 VAL B CA 1
ATOM 2874 C C . VAL B 1 135 ? -9.961 13.477 14.023 1 98.88 135 VAL B C 1
ATOM 2876 O O . VAL B 1 135 ? -9.508 13.992 15.055 1 98.88 135 VAL B O 1
ATOM 2879 N N . GLU B 1 136 ? -10.906 14.031 13.305 1 98.62 136 GLU B N 1
ATOM 2880 C CA . GLU B 1 136 ? -11.508 15.297 13.734 1 98.62 136 GLU B CA 1
ATOM 2881 C C . GLU B 1 136 ? -12.148 15.164 15.109 1 98.62 136 GLU B C 1
ATOM 2883 O O . GLU B 1 136 ? -12.008 16.062 15.953 1 98.62 136 GLU B O 1
ATOM 2888 N N . LYS B 1 137 ? -12.852 14.086 15.312 1 98.75 137 LYS B N 1
ATOM 2889 C CA . LYS B 1 137 ? -13.484 13.852 16.609 1 98.75 137 LYS B CA 1
ATOM 2890 C C . LYS B 1 137 ? -12.445 13.672 17.703 1 98.75 137 LYS B C 1
ATOM 2892 O O . LYS B 1 137 ? -12.594 14.234 18.797 1 98.75 137 LYS B O 1
ATOM 2897 N N . ALA B 1 138 ? -11.445 12.875 17.453 1 98.75 138 ALA B N 1
ATOM 2898 C CA . ALA B 1 138 ? -10.391 12.664 18.453 1 98.75 138 ALA B CA 1
ATOM 2899 C C . ALA B 1 138 ? -9.68 13.969 18.781 1 98.75 138 ALA B C 1
ATOM 2901 O O . ALA B 1 138 ? -9.422 14.273 19.953 1 98.75 138 ALA B O 1
ATOM 2902 N N . TYR B 1 139 ? -9.406 14.695 17.734 1 97.62 139 TYR B N 1
ATOM 2903 C CA . TYR B 1 139 ? -8.664 15.945 17.859 1 97.62 139 TYR B CA 1
ATOM 2904 C C . TYR B 1 139 ? -9.477 16.984 18.641 1 97.62 139 TYR B C 1
ATOM 2906 O O . TYR B 1 139 ? -8.914 17.797 19.359 1 97.62 139 TYR B O 1
ATOM 2914 N N . SER B 1 140 ? -10.789 16.922 18.578 1 97.5 140 SER B N 1
ATOM 2915 C CA . SER B 1 140 ? -11.68 17.859 19.25 1 97.5 140 SER B CA 1
ATOM 2916 C C . SER B 1 140 ? -12 17.406 20.672 1 97.5 140 SER B C 1
ATOM 2918 O O . SER B 1 140 ? -12.82 18.016 21.359 1 97.5 140 SER B O 1
ATOM 2920 N N . GLY B 1 141 ? -11.477 16.328 21.047 1 97.94 141 GLY B N 1
ATOM 2921 C CA . GLY B 1 141 ? -11.633 15.875 22.422 1 97.94 141 GLY B CA 1
ATOM 2922 C C . GLY B 1 141 ? -12.719 14.828 22.594 1 97.94 141 GLY B C 1
ATOM 2923 O O . GLY B 1 141 ? -12.953 14.344 23.703 1 97.94 141 GLY B O 1
ATOM 2924 N N . LEU B 1 142 ? -13.398 14.516 21.531 1 98.62 142 LEU B N 1
ATOM 2925 C CA . LEU B 1 142 ? -14.43 13.484 21.578 1 98.62 142 LEU B CA 1
ATOM 2926 C C . LEU B 1 142 ? -13.836 12.102 21.344 1 98.62 142 LEU B C 1
ATOM 2928 O O . LEU B 1 142 ? -14.273 11.383 20.438 1 98.62 142 LEU B O 1
ATOM 2932 N N . VAL B 1 143 ? -12.953 11.688 22.203 1 98.56 143 VAL B N 1
ATOM 2933 C CA . VAL B 1 143 ? -12.094 10.523 22.016 1 98.56 143 VAL B CA 1
ATOM 2934 C C . VAL B 1 143 ? -12.93 9.25 22.047 1 98.56 143 VAL B C 1
ATOM 2936 O O . VAL B 1 143 ? -12.727 8.352 21.219 1 98.56 143 VAL B O 1
ATOM 2939 N N . GLY B 1 144 ? -13.82 9.148 22.969 1 98.38 144 GLY B N 1
ATOM 2940 C CA . GLY B 1 144 ? -14.688 7.984 23.047 1 98.38 144 GLY B CA 1
ATOM 2941 C C . GLY B 1 144 ? -15.461 7.738 21.766 1 98.38 144 GLY B C 1
ATOM 2942 O O . GLY B 1 144 ? -15.547 6.602 21.281 1 98.38 144 GLY B O 1
ATOM 2943 N N . GLU B 1 145 ? -16.047 8.773 21.25 1 98.62 145 GLU B N 1
ATOM 2944 C CA . GLU B 1 145 ? -16.797 8.688 20 1 98.62 145 GLU B CA 1
ATOM 2945 C C . GLU B 1 145 ? -15.883 8.32 18.828 1 98.62 145 GLU B C 1
ATOM 2947 O O . GLU B 1 145 ? -16.266 7.531 17.969 1 98.62 145 GLU B O 1
ATOM 2952 N N . ALA B 1 146 ? -14.727 8.914 18.797 1 98.81 146 ALA B N 1
ATOM 2953 C CA . ALA B 1 146 ? -13.75 8.625 17.75 1 98.81 146 ALA B CA 1
ATOM 2954 C C . ALA B 1 146 ? -13.359 7.148 17.766 1 98.81 146 ALA B C 1
ATOM 2956 O O . ALA B 1 146 ? -13.328 6.504 16.703 1 98.81 146 ALA B O 1
ATOM 2957 N N . ARG B 1 147 ? -13.117 6.613 18.938 1 98.56 147 ARG B N 1
ATOM 2958 C CA . ARG B 1 147 ? -12.75 5.211 19.062 1 98.56 147 ARG B CA 1
ATOM 2959 C C . ARG B 1 147 ? -13.875 4.297 18.609 1 98.56 147 ARG B C 1
ATOM 2961 O O . ARG B 1 147 ? -13.633 3.291 17.938 1 98.56 147 ARG B O 1
ATOM 2968 N N . ARG B 1 148 ? -15.07 4.664 18.984 1 98.5 148 ARG B N 1
ATOM 2969 C CA . ARG B 1 148 ? -16.234 3.873 18.562 1 98.5 148 ARG B CA 1
ATOM 2970 C C . ARG B 1 148 ? -16.391 3.885 17.047 1 98.5 148 ARG B C 1
ATOM 2972 O O . ARG B 1 148 ? -16.641 2.844 16.438 1 98.5 148 ARG B O 1
ATOM 2979 N N . MET B 1 149 ? -16.266 5.039 16.5 1 98.69 149 MET B N 1
ATOM 2980 C CA . MET B 1 149 ? -16.406 5.18 15.055 1 98.69 149 MET B CA 1
ATOM 2981 C C . MET B 1 149 ? -15.328 4.371 14.336 1 98.69 149 MET B C 1
ATOM 2983 O O . MET B 1 149 ? -15.617 3.693 13.344 1 98.69 149 MET B O 1
ATOM 2987 N N . LEU B 1 150 ? -14.102 4.457 14.82 1 98.75 150 LEU B N 1
ATOM 2988 C CA . LEU B 1 150 ? -13.023 3.666 14.234 1 98.75 150 LEU B CA 1
ATOM 2989 C C . LEU B 1 150 ? -13.344 2.176 14.289 1 98.75 150 LEU B C 1
ATOM 2991 O O . LEU B 1 150 ? -13.242 1.472 13.289 1 98.75 150 LEU B O 1
ATOM 2995 N N . ARG B 1 151 ? -13.766 1.711 15.406 1 97.75 151 ARG B N 1
ATOM 2996 C CA . ARG B 1 151 ? -14.062 0.302 15.641 1 97.75 151 ARG B CA 1
ATOM 2997 C C . ARG B 1 151 ? -15.227 -0.166 14.766 1 97.75 151 ARG B C 1
ATOM 2999 O O . ARG B 1 151 ? -15.211 -1.291 14.258 1 97.75 151 ARG B O 1
ATOM 3006 N N . GLU B 1 152 ? -16.141 0.618 14.578 1 98.06 152 GLU B N 1
ATOM 3007 C CA . GLU B 1 152 ? -17.359 0.208 13.883 1 98.06 152 GLU B CA 1
ATOM 3008 C C . GLU B 1 152 ? -17.219 0.372 12.375 1 98.06 152 GLU B C 1
ATOM 3010 O O . GLU B 1 152 ? -17.766 -0.423 11.609 1 98.06 152 GLU B O 1
ATOM 3015 N N . GLU B 1 153 ? -16.469 1.338 11.961 1 98.44 153 GLU B N 1
ATOM 3016 C CA . GLU B 1 153 ? -16.547 1.729 10.555 1 98.44 153 GLU B CA 1
ATOM 3017 C C . GLU B 1 153 ? -15.336 1.242 9.766 1 98.44 153 GLU B C 1
ATOM 3019 O O . GLU B 1 153 ? -15.297 1.364 8.547 1 98.44 153 GLU B O 1
ATOM 3024 N N . PHE B 1 154 ? -14.359 0.692 10.445 1 98.62 154 PHE B N 1
ATOM 3025 C CA . PHE B 1 154 ? -13.156 0.317 9.719 1 98.62 154 PHE B CA 1
ATOM 3026 C C . PHE B 1 154 ? -12.781 -1.131 10.008 1 98.62 154 PHE B C 1
ATOM 3028 O O . PHE B 1 154 ? -13.195 -1.695 11.023 1 98.62 154 PHE B O 1
ATOM 3035 N N . MET B 1 155 ? -12.039 -1.715 9.102 1 98.06 155 MET B N 1
ATOM 3036 C CA . MET B 1 155 ? -11.438 -3.035 9.258 1 98.06 155 MET B CA 1
ATOM 3037 C C . MET B 1 155 ? -9.961 -3.004 8.891 1 98.06 155 MET B C 1
ATOM 3039 O O . MET B 1 155 ? -9.508 -2.102 8.18 1 98.06 155 MET B O 1
ATOM 3043 N N . SER B 1 156 ? -9.234 -3.91 9.414 1 98.06 156 SER B N 1
ATOM 3044 C CA . SER B 1 156 ? -7.805 -4.086 9.188 1 98.06 156 SER B CA 1
ATOM 3045 C C . SER B 1 156 ? -7.438 -5.562 9.109 1 98.06 156 SER B C 1
ATOM 3047 O O . SER B 1 156 ? -7.992 -6.387 9.844 1 98.06 156 SER B O 1
ATOM 3049 N N . PRO B 1 157 ? -6.484 -5.953 8.188 1 97.5 157 PRO B N 1
ATOM 3050 C CA . PRO B 1 157 ? -5.699 -5.117 7.281 1 97.5 157 PRO B CA 1
ATOM 3051 C C . PRO B 1 157 ? -6.527 -4.586 6.109 1 97.5 157 PRO B C 1
ATOM 3053 O O . PRO B 1 157 ? -7.633 -5.07 5.863 1 97.5 157 PRO B O 1
ATOM 3056 N N . GLY B 1 158 ? -6.07 -3.539 5.5 1 97.69 158 GLY B N 1
ATOM 3057 C CA . GLY B 1 158 ? -6.723 -2.939 4.348 1 97.69 158 GLY B CA 1
ATOM 3058 C C . GLY B 1 158 ? -5.754 -2.252 3.402 1 97.69 158 GLY B C 1
ATOM 3059 O O . GLY B 1 158 ? -4.586 -2.635 3.314 1 97.69 158 GLY B O 1
ATOM 3060 N N . HIS B 1 159 ? -6.25 -1.248 2.688 1 98.62 159 HIS B N 1
ATOM 3061 C CA . HIS B 1 159 ? -5.484 -0.75 1.551 1 98.62 159 HIS B CA 1
ATOM 3062 C C . HIS B 1 159 ? -4.984 0.669 1.802 1 98.62 159 HIS B C 1
ATOM 3064 O O . HIS B 1 159 ? -4.223 1.216 0.999 1 98.62 159 HIS B O 1
ATOM 3070 N N . VAL B 1 160 ? -5.414 1.243 2.92 1 98.88 160 VAL B N 1
ATOM 3071 C CA . VAL B 1 160 ? -4.945 2.586 3.25 1 98.88 160 VAL B CA 1
ATOM 3072 C C . VAL B 1 160 ? -4.074 2.535 4.504 1 98.88 160 VAL B C 1
ATOM 3074 O O . VAL B 1 160 ? -4.578 2.346 5.613 1 98.88 160 VAL B O 1
ATOM 3077 N N . PRO B 1 161 ? -2.783 2.732 4.344 1 98.88 161 PRO B N 1
ATOM 3078 C CA . PRO B 1 161 ? -1.929 2.826 5.531 1 98.88 161 PRO B CA 1
ATOM 3079 C C . PRO B 1 161 ? -2.125 4.133 6.297 1 98.88 161 PRO B C 1
ATOM 3081 O O . PRO B 1 161 ? -2.299 5.191 5.688 1 98.88 161 PRO B O 1
ATOM 3084 N N . ILE B 1 162 ? -2.135 4.008 7.602 1 98.94 162 ILE B N 1
ATOM 3085 C CA . ILE B 1 162 ? -2.115 5.172 8.477 1 98.94 162 ILE B CA 1
ATOM 3086 C C . ILE B 1 162 ? -0.684 5.449 8.938 1 98.94 162 ILE B C 1
ATOM 3088 O O . ILE B 1 162 ? 0.011 4.547 9.406 1 98.94 162 ILE B O 1
ATOM 3092 N N . LEU B 1 163 ? -0.252 6.648 8.734 1 98.88 163 LEU B N 1
ATOM 3093 C CA . LEU B 1 163 ? 1.05 7.094 9.219 1 98.88 163 LEU B CA 1
ATOM 3094 C C . LEU B 1 163 ? 0.896 8 10.438 1 98.88 163 LEU B C 1
ATOM 3096 O O . LEU B 1 163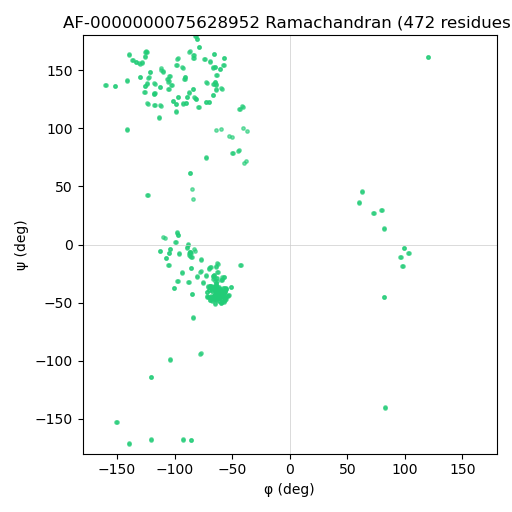 ? -0.001 8.844 10.477 1 98.88 163 LEU B O 1
ATOM 3100 N N . LEU B 1 164 ? 1.798 7.832 11.398 1 98.81 164 LEU B N 1
ATOM 3101 C CA . LEU B 1 164 ? 1.779 8.633 12.617 1 98.81 164 LEU B CA 1
ATOM 3102 C C . LEU B 1 164 ? 2.992 9.555 12.68 1 98.81 164 LEU B C 1
ATOM 3104 O O . LEU B 1 164 ? 4.133 9.086 12.688 1 98.81 164 LEU B O 1
ATOM 3108 N N . ALA B 1 165 ? 2.723 10.82 12.742 1 98.56 165 ALA B N 1
ATOM 3109 C CA . ALA B 1 165 ? 3.787 11.82 12.781 1 98.56 165 ALA B CA 1
ATOM 3110 C C . ALA B 1 165 ? 4.336 11.977 14.195 1 98.56 165 ALA B C 1
ATOM 3112 O O . ALA B 1 165 ? 3.588 12.273 15.133 1 98.56 165 ALA B O 1
ATOM 3113 N N . ARG B 1 166 ? 5.57 11.82 14.273 1 96.75 166 ARG B N 1
ATOM 3114 C CA . ARG B 1 166 ? 6.281 12.25 15.477 1 96.75 166 ARG B CA 1
ATOM 3115 C C . ARG B 1 166 ? 6.551 13.75 15.445 1 96.75 166 ARG B C 1
ATOM 3117 O O . ARG B 1 166 ? 6.156 14.438 14.5 1 96.75 166 ARG B O 1
ATOM 3124 N N . SER B 1 167 ? 7.125 14.281 16.484 1 93.69 167 SER B N 1
ATOM 3125 C CA . SER B 1 167 ? 7.516 15.688 16.469 1 93.69 167 SER B CA 1
ATOM 3126 C C . SER B 1 167 ? 8.68 15.914 15.5 1 93.69 167 SER B C 1
ATOM 3128 O O . SER B 1 167 ? 9.422 14.992 15.188 1 93.69 167 SER B O 1
ATOM 3130 N N . LEU B 1 168 ? 8.836 17.141 15.031 1 93.5 168 LEU B N 1
ATOM 3131 C CA . LEU B 1 168 ? 9.891 17.484 14.086 1 93.5 168 LEU B CA 1
ATOM 3132 C C . LEU B 1 168 ? 11.266 17.297 14.711 1 93.5 168 LEU B C 1
ATOM 3134 O O . LEU B 1 168 ? 12.266 17.156 14 1 93.5 168 LEU B O 1
ATOM 3138 N N . ASP B 1 169 ? 11.328 17.234 16.031 1 91.81 169 ASP B N 1
ATOM 3139 C CA . ASP B 1 169 ? 12.602 17.016 16.703 1 91.81 169 ASP B CA 1
ATOM 3140 C C . ASP B 1 169 ? 13.016 15.555 16.641 1 91.81 169 ASP B C 1
ATOM 3142 O O . ASP B 1 169 ? 14.203 15.234 16.734 1 91.81 169 ASP B O 1
ATOM 3146 N N . ARG B 1 170 ? 12.055 14.727 16.469 1 91.62 170 ARG B N 1
ATOM 3147 C CA . ARG B 1 170 ? 12.312 13.297 16.469 1 91.62 170 ARG B CA 1
ATOM 3148 C C . ARG B 1 170 ? 12.461 12.758 15.047 1 91.62 170 ARG B C 1
ATOM 3150 O O . ARG B 1 170 ? 13.195 11.797 14.812 1 91.62 170 ARG B O 1
ATOM 3157 N N . ARG B 1 171 ? 11.781 13.352 14.164 1 90.56 171 ARG B N 1
ATOM 3158 C CA . ARG B 1 171 ? 11.75 12.898 12.781 1 90.56 171 ARG B CA 1
ATOM 3159 C C . ARG B 1 171 ? 11.289 14.008 11.844 1 90.56 171 ARG B C 1
ATOM 3161 O O . ARG B 1 171 ? 10.359 14.75 12.164 1 90.56 171 ARG B O 1
ATOM 3168 N N . ARG B 1 172 ? 11.953 14.133 10.727 1 91.5 172 ARG B N 1
ATOM 3169 C CA . ARG B 1 172 ? 11.602 15.188 9.781 1 91.5 172 ARG B CA 1
ATOM 3170 C C . ARG B 1 172 ? 11.281 14.609 8.414 1 91.5 172 ARG B C 1
ATOM 3172 O O . ARG B 1 172 ? 11.758 15.109 7.395 1 91.5 172 ARG B O 1
ATOM 3179 N N . GLY B 1 173 ? 10.531 13.492 8.422 1 94.06 173 GLY B N 1
ATOM 3180 C CA . GLY B 1 173 ? 10.039 12.945 7.168 1 94.06 173 GLY B CA 1
ATOM 3181 C C . GLY B 1 173 ? 8.781 13.633 6.668 1 94.06 173 GLY B C 1
ATOM 3182 O O . GLY B 1 173 ? 8.289 14.57 7.301 1 94.06 173 GLY B O 1
ATOM 3183 N N . HIS B 1 174 ? 8.297 13.203 5.547 1 96.75 174 HIS B N 1
ATOM 3184 C CA . HIS B 1 174 ? 7.113 13.805 4.941 1 96.75 174 HIS B CA 1
ATOM 3185 C C . HIS B 1 174 ? 5.922 13.766 5.898 1 96.75 174 HIS B C 1
ATOM 3187 O O . HIS B 1 174 ? 5.113 14.695 5.93 1 96.75 174 HIS B O 1
ATOM 3193 N N . THR B 1 175 ? 5.828 12.68 6.633 1 97.88 175 THR B N 1
ATOM 3194 C CA . THR B 1 175 ? 4.738 12.531 7.59 1 97.88 175 THR B CA 1
ATOM 3195 C C . THR B 1 175 ? 4.738 13.68 8.594 1 97.88 175 THR B C 1
ATOM 3197 O O . THR B 1 175 ? 3.721 14.359 8.766 1 97.88 175 THR B O 1
ATOM 3200 N N . GLU B 1 176 ? 5.883 13.977 9.18 1 96.88 176 GLU B N 1
ATOM 3201 C CA . GLU B 1 176 ? 6.023 15.023 10.188 1 96.88 176 GLU B CA 1
ATOM 3202 C C . GLU B 1 176 ? 5.906 16.406 9.562 1 96.88 176 GLU B C 1
ATOM 3204 O O . GLU B 1 176 ? 5.27 17.297 10.133 1 96.88 176 GLU B O 1
ATOM 3209 N N . LEU B 1 177 ? 6.508 16.547 8.398 1 96.88 177 LEU B N 1
ATOM 3210 C CA . LEU B 1 177 ? 6.461 17.844 7.707 1 96.88 177 LEU B CA 1
ATOM 3211 C C . LEU B 1 177 ? 5.031 18.203 7.328 1 96.88 177 LEU B C 1
ATOM 3213 O O . LEU B 1 177 ? 4.629 19.359 7.438 1 96.88 177 LEU B O 1
ATOM 3217 N N . THR B 1 178 ? 4.258 17.234 6.918 1 98.38 178 THR B N 1
ATOM 3218 C CA . THR B 1 178 ? 2.867 17.453 6.527 1 98.38 178 THR B CA 1
ATOM 3219 C C . THR B 1 178 ? 2.037 17.906 7.723 1 98.38 178 THR B C 1
ATOM 3221 O O . THR B 1 178 ? 1.276 18.875 7.625 1 98.38 178 THR B O 1
ATOM 3224 N N . VAL B 1 179 ? 2.174 17.234 8.852 1 98.38 179 VAL B N 1
ATOM 3225 C CA . VAL B 1 179 ? 1.416 17.594 10.047 1 98.38 179 VAL B CA 1
ATOM 3226 C C . VAL B 1 179 ? 1.833 18.969 10.539 1 98.38 179 VAL B C 1
ATOM 3228 O O . VAL B 1 179 ? 0.994 19.766 10.977 1 98.38 179 VAL B O 1
ATOM 3231 N N . ALA B 1 180 ? 3.127 19.281 10.453 1 96.94 180 ALA B N 1
ATOM 3232 C CA . ALA B 1 180 ? 3.617 20.609 10.828 1 96.94 180 ALA B CA 1
ATOM 3233 C C . ALA B 1 180 ? 2.992 21.688 9.961 1 96.94 180 ALA B C 1
ATOM 3235 O O . ALA B 1 180 ? 2.549 22.719 10.469 1 96.94 180 ALA B O 1
ATOM 3236 N N . LEU B 1 181 ? 2.969 21.438 8.664 1 96.94 181 LEU B N 1
ATOM 3237 C CA . LEU B 1 181 ? 2.346 22.391 7.754 1 96.94 181 LEU B CA 1
ATOM 3238 C C . LEU B 1 181 ? 0.866 22.562 8.078 1 96.94 181 LEU B C 1
ATOM 3240 O O . LEU B 1 181 ? 0.337 23.672 8.008 1 96.94 181 LEU B O 1
ATOM 3244 N N . GLY B 1 182 ? 0.175 21.484 8.359 1 96.88 182 GLY B N 1
ATOM 3245 C CA . GLY B 1 182 ? -1.221 21.547 8.766 1 96.88 182 GLY B CA 1
ATOM 3246 C C . GLY B 1 182 ? -1.454 22.391 10 1 96.88 182 GLY B C 1
ATOM 3247 O O . GLY B 1 182 ? -2.443 23.125 10.07 1 96.88 182 GLY B O 1
ATOM 3248 N N . ARG B 1 183 ? -0.574 22.25 10.914 1 95.25 183 ARG B N 1
ATOM 3249 C CA . ARG B 1 183 ? -0.668 23.062 12.117 1 95.25 183 ARG B CA 1
ATOM 3250 C C . ARG B 1 183 ? -0.591 24.547 11.781 1 95.25 183 ARG B C 1
ATOM 3252 O O . ARG B 1 183 ? -1.358 25.359 12.312 1 95.25 183 ARG B O 1
ATOM 3259 N N . LEU B 1 184 ? 0.368 24.859 10.922 1 93.75 184 LEU B N 1
ATOM 3260 C CA . LEU B 1 184 ? 0.491 26.234 10.469 1 93.75 184 LEU B CA 1
ATOM 3261 C C . LEU B 1 184 ? -0.792 26.703 9.781 1 93.75 184 LEU B C 1
ATOM 3263 O O . LEU B 1 184 ? -1.137 27.891 9.836 1 93.75 184 LEU B O 1
ATOM 3267 N N . ALA B 1 185 ? -1.497 25.766 9.203 1 94.69 185 ALA B N 1
ATOM 3268 C CA . ALA B 1 185 ? -2.723 26.078 8.469 1 94.69 185 ALA B CA 1
ATOM 3269 C C . ALA B 1 185 ? -3.93 26.094 9.406 1 94.69 185 ALA B C 1
ATOM 3271 O O . ALA B 1 185 ? -5.043 26.422 8.992 1 94.69 185 ALA B O 1
ATOM 3272 N N . GLY B 1 186 ? -3.732 25.688 10.664 1 94.44 186 GLY B N 1
ATOM 3273 C CA . GLY B 1 186 ? -4.84 25.609 11.602 1 94.44 186 GLY B CA 1
ATOM 3274 C C . GLY B 1 186 ? -5.777 24.453 11.336 1 94.44 186 GLY B C 1
ATOM 3275 O O . GLY B 1 186 ? -6.973 24.531 11.617 1 94.44 186 GLY B O 1
ATOM 3276 N N . LEU B 1 187 ? -5.262 23.453 10.75 1 96.69 187 LEU B N 1
ATOM 3277 C CA . LEU B 1 187 ? -6.047 22.281 10.398 1 96.69 187 LEU B CA 1
ATOM 3278 C C . LEU B 1 187 ? -5.754 21.125 11.344 1 96.69 187 LEU B C 1
ATOM 3280 O O . LEU B 1 187 ? -4.629 20.984 11.828 1 96.69 187 LEU B O 1
ATOM 3284 N N . PRO B 1 188 ? -6.789 20.281 11.664 1 97.75 188 PRO B N 1
ATOM 3285 C CA . PRO B 1 188 ? -6.465 19.031 12.383 1 97.75 188 PRO B CA 1
ATOM 3286 C C . PRO B 1 188 ? -5.469 18.156 11.625 1 97.75 188 PRO B C 1
ATOM 3288 O O . PRO B 1 188 ? -5.324 18.297 10.406 1 97.75 188 PRO B O 1
ATOM 3291 N N . PRO B 1 189 ? -4.742 17.344 12.289 1 98.75 189 PRO B N 1
ATOM 3292 C CA . PRO B 1 189 ? -3.738 16.5 11.641 1 98.75 189 PRO B CA 1
ATOM 3293 C C . PRO B 1 189 ? -4.355 15.359 10.836 1 98.75 189 PRO B C 1
ATOM 3295 O O . PRO B 1 189 ? -4.316 14.203 11.266 1 98.75 189 PRO B O 1
ATOM 3298 N N . SER B 1 190 ? -4.895 15.625 9.727 1 98.88 190 SER B N 1
ATOM 3299 C CA . SER B 1 190 ? -5.602 14.711 8.844 1 98.88 190 SER B CA 1
ATOM 3300 C C . SER B 1 190 ? -5.289 15.008 7.379 1 98.88 190 SER B C 1
ATOM 3302 O O . SER B 1 190 ? -5.902 15.883 6.77 1 98.88 190 SER B O 1
ATOM 3304 N N . PHE B 1 191 ? -4.371 14.234 6.809 1 98.94 191 PHE B N 1
ATOM 3305 C CA . PHE B 1 191 ? -3.871 14.484 5.465 1 98.94 191 PHE B CA 1
ATOM 3306 C C . PHE B 1 191 ? -3.703 13.18 4.695 1 98.94 191 PHE B C 1
ATOM 3308 O O . PHE B 1 191 ? -3.779 12.094 5.277 1 98.94 191 PHE B O 1
ATOM 3315 N N . VAL B 1 192 ? -3.588 13.273 3.451 1 98.94 192 VAL B N 1
ATOM 3316 C CA . VAL B 1 192 ? -3.211 12.148 2.596 1 98.94 192 VAL B CA 1
ATOM 3317 C C . VAL B 1 192 ? -2.008 12.539 1.74 1 98.94 192 VAL B C 1
ATOM 3319 O O . VAL B 1 192 ? -1.93 13.656 1.235 1 98.94 192 VAL B O 1
ATOM 3322 N N . ILE B 1 193 ? -1.029 11.586 1.645 1 98.88 193 ILE B N 1
ATOM 3323 C CA . ILE B 1 193 ? 0.188 11.875 0.895 1 98.88 193 ILE B CA 1
ATOM 3324 C C . ILE B 1 193 ? 0.515 10.703 -0.029 1 98.88 193 ILE B C 1
ATOM 3326 O O . ILE B 1 193 ? 0.08 9.578 0.212 1 98.88 193 ILE B O 1
ATOM 3330 N N . ALA B 1 194 ? 1.237 10.969 -1.022 1 98.81 194 ALA B N 1
ATOM 3331 C CA . ALA B 1 194 ? 1.884 9.969 -1.859 1 98.81 194 ALA B CA 1
ATOM 3332 C C . ALA B 1 194 ? 3.166 10.508 -2.484 1 98.81 194 ALA B C 1
ATOM 3334 O O . ALA B 1 194 ? 3.199 11.648 -2.949 1 98.81 194 ALA B O 1
ATOM 3335 N N . GLU B 1 195 ? 4.176 9.703 -2.463 1 98.19 195 GLU B N 1
ATOM 3336 C CA . GLU B 1 195 ? 5.422 10.078 -3.127 1 98.19 195 GLU B CA 1
ATOM 3337 C C . GLU B 1 195 ? 5.227 10.211 -4.633 1 98.19 195 GLU B C 1
ATOM 3339 O O . GLU B 1 195 ? 4.527 9.398 -5.246 1 98.19 195 GLU B O 1
ATOM 3344 N N . MET B 1 196 ? 5.789 11.203 -5.195 1 98.31 196 MET B N 1
ATOM 3345 C CA . MET B 1 196 ? 5.754 11.375 -6.645 1 98.31 196 MET B CA 1
ATOM 3346 C C . MET B 1 196 ? 6.844 10.539 -7.316 1 98.31 196 MET B C 1
ATOM 3348 O O . MET B 1 196 ? 8.023 10.68 -6.996 1 98.31 196 MET B O 1
ATOM 3352 N N . LEU B 1 197 ? 6.398 9.766 -8.234 1 98.25 197 LEU B N 1
ATOM 3353 C CA . LEU B 1 197 ? 7.301 8.812 -8.875 1 98.25 197 LEU B CA 1
ATOM 3354 C C . LEU B 1 197 ? 7.441 9.117 -10.359 1 98.25 197 LEU B C 1
ATOM 3356 O O . LEU B 1 197 ? 6.469 9.492 -11.016 1 98.25 197 LEU B O 1
ATOM 3360 N N . GLY B 1 198 ? 8.68 9.023 -10.852 1 96.69 198 GLY B N 1
ATOM 3361 C CA . GLY B 1 198 ? 8.906 8.883 -12.281 1 96.69 198 GLY B CA 1
ATOM 3362 C C . GLY B 1 198 ? 9 7.438 -12.734 1 96.69 198 GLY B C 1
ATOM 3363 O O . GLY B 1 198 ? 8.586 6.527 -12.016 1 96.69 198 GLY B O 1
ATOM 3364 N N . GLU B 1 199 ? 9.461 7.32 -14.008 1 97 199 GLU B N 1
ATOM 3365 C CA . GLU B 1 199 ? 9.773 5.973 -14.469 1 97 199 GLU B CA 1
ATOM 3366 C C . GLU B 1 199 ? 11.047 5.445 -13.812 1 97 199 GLU B C 1
ATOM 3368 O O . GLU B 1 199 ? 12.078 6.117 -13.82 1 97 199 GLU B O 1
ATOM 3373 N N . ARG B 1 200 ? 10.938 4.32 -13.148 1 97.69 200 ARG B N 1
ATOM 3374 C CA . ARG B 1 200 ? 12.031 3.588 -12.523 1 97.69 200 ARG B CA 1
ATOM 3375 C C . ARG B 1 200 ? 12.375 4.172 -11.156 1 97.69 200 ARG B C 1
ATOM 3377 O O . ARG B 1 200 ? 12.492 3.439 -10.172 1 97.69 200 ARG B O 1
ATOM 3384 N N . TRP B 1 201 ? 12.469 5.512 -11.078 1 96.62 201 TRP B N 1
ATOM 3385 C CA . TRP B 1 201 ? 12.914 6.164 -9.852 1 96.62 201 TRP B CA 1
ATOM 3386 C C . TRP B 1 201 ? 11.891 7.195 -9.375 1 96.62 201 TRP B C 1
ATOM 3388 O O . TRP B 1 201 ? 11 7.582 -10.133 1 96.62 201 TRP B O 1
ATOM 3398 N N . SER B 1 202 ? 12.055 7.633 -8.148 1 95.25 202 SER B N 1
ATOM 3399 C CA . SER B 1 202 ? 11.273 8.758 -7.637 1 95.25 202 SER B CA 1
ATOM 3400 C C . SER B 1 202 ? 11.523 10.023 -8.453 1 95.25 202 SER B C 1
ATOM 3402 O O . SER B 1 202 ? 12.602 10.195 -9.023 1 95.25 202 SER B O 1
ATOM 3404 N N . LEU B 1 203 ? 10.547 10.781 -8.461 1 93.88 203 LEU B N 1
ATOM 3405 C CA . LEU B 1 203 ? 10.656 12.039 -9.188 1 93.88 203 LEU B CA 1
ATOM 3406 C C . LEU B 1 203 ? 11.711 12.938 -8.562 1 93.88 203 LEU B C 1
ATOM 3408 O O . LEU B 1 203 ? 11.734 13.125 -7.344 1 93.88 203 LEU B O 1
ATOM 3412 N N . GLY B 1 204 ? 12.586 13.516 -9.391 1 88.12 204 GLY B N 1
ATOM 3413 C CA . GLY B 1 204 ? 13.562 14.469 -8.898 1 88.12 204 GLY B CA 1
ATOM 3414 C C . GLY B 1 204 ? 12.984 15.852 -8.672 1 88.12 204 GLY B C 1
ATOM 3415 O O . GLY B 1 204 ? 11.867 16.141 -9.109 1 88.12 204 GLY B O 1
ATOM 3416 N N . LEU B 1 205 ? 13.766 16.656 -8.055 1 92.88 205 LEU B N 1
ATOM 3417 C CA . LEU B 1 205 ? 13.312 18 -7.715 1 92.88 205 LEU B CA 1
ATOM 3418 C C . LEU B 1 205 ? 13.031 18.812 -8.969 1 92.88 205 LEU B C 1
ATOM 3420 O O . LEU B 1 205 ? 12.031 19.531 -9.039 1 92.88 205 LEU B O 1
ATOM 3424 N N . ARG B 1 206 ? 13.859 18.719 -9.945 1 93.81 206 ARG B N 1
ATOM 3425 C CA . ARG B 1 206 ? 13.695 19.5 -11.172 1 93.81 206 ARG B CA 1
ATOM 3426 C C . ARG B 1 206 ? 12.391 19.156 -11.867 1 93.81 206 ARG B C 1
ATOM 3428 O O . ARG B 1 206 ? 11.656 20.047 -12.305 1 93.81 206 ARG B O 1
ATOM 3435 N N . GLU B 1 207 ? 12.148 17.922 -12.016 1 95.56 207 GLU B N 1
ATOM 3436 C CA . GLU B 1 207 ? 10.914 17.484 -12.656 1 95.56 207 GLU B CA 1
ATOM 3437 C C . GLU B 1 207 ? 9.695 17.875 -11.82 1 95.56 207 GLU B C 1
ATOM 3439 O O . GLU B 1 207 ? 8.656 18.234 -12.367 1 95.56 207 GLU B O 1
ATOM 3444 N N . ALA B 1 208 ? 9.797 17.766 -10.523 1 96.62 208 ALA B N 1
ATOM 3445 C CA . ALA B 1 208 ? 8.711 18.156 -9.625 1 96.62 208 ALA B CA 1
ATOM 3446 C C . ALA B 1 208 ? 8.406 19.641 -9.758 1 96.62 208 ALA B C 1
ATOM 3448 O O . ALA B 1 208 ? 7.242 20.047 -9.727 1 96.62 208 ALA B O 1
ATOM 3449 N N . GLU B 1 209 ? 9.477 20.391 -9.883 1 96.69 209 GLU B N 1
ATOM 3450 C CA . GLU B 1 209 ? 9.305 21.828 -10.062 1 96.69 209 GLU B CA 1
ATOM 3451 C C . GLU B 1 209 ? 8.562 22.141 -11.359 1 96.69 209 GLU B C 1
ATOM 3453 O O . GLU B 1 209 ? 7.734 23.047 -11.406 1 96.69 209 GLU B O 1
ATOM 3458 N N . ALA B 1 210 ? 8.859 21.438 -12.383 1 97.44 210 ALA B N 1
ATOM 3459 C CA . ALA B 1 210 ? 8.172 21.625 -13.656 1 97.44 210 ALA B CA 1
ATOM 3460 C C . ALA B 1 210 ? 6.684 21.328 -13.531 1 97.44 210 ALA B C 1
ATOM 3462 O O . ALA B 1 210 ? 5.848 22.078 -14.031 1 97.44 210 ALA B O 1
ATOM 3463 N N . ILE B 1 211 ? 6.363 20.281 -12.836 1 97.88 211 ILE B N 1
ATOM 3464 C CA . ILE B 1 211 ? 4.973 19.906 -12.609 1 97.88 211 ILE B CA 1
ATOM 3465 C C . ILE B 1 211 ? 4.277 20.969 -11.766 1 97.88 211 ILE B C 1
ATOM 3467 O O . ILE B 1 211 ? 3.148 21.375 -12.055 1 97.88 211 ILE B O 1
ATOM 3471 N N . ALA B 1 212 ? 4.957 21.375 -10.711 1 97.69 212 ALA B N 1
ATOM 3472 C CA . ALA B 1 212 ? 4.426 22.391 -9.812 1 97.69 212 ALA B CA 1
ATOM 3473 C C . ALA B 1 212 ? 4.055 23.656 -10.586 1 97.69 212 ALA B C 1
ATOM 3475 O O . ALA B 1 212 ? 2.986 24.234 -10.367 1 97.69 212 ALA B O 1
ATOM 3476 N N . ARG B 1 213 ? 4.934 24.031 -11.461 1 97.12 213 ARG B N 1
ATOM 3477 C CA . ARG B 1 213 ? 4.703 25.234 -12.273 1 97.12 213 ARG B CA 1
ATOM 3478 C C . ARG B 1 213 ? 3.537 25.016 -13.234 1 97.12 213 ARG B C 1
ATOM 3480 O O . ARG B 1 213 ? 2.645 25.859 -13.328 1 97.12 213 ARG B O 1
ATOM 3487 N N . GLU B 1 214 ? 3.553 23.938 -13.922 1 97.81 214 GLU B N 1
ATOM 3488 C CA . GLU B 1 214 ? 2.545 23.641 -14.93 1 97.81 214 GLU B CA 1
ATOM 3489 C C . GLU B 1 214 ? 1.152 23.547 -14.312 1 97.81 214 GLU B C 1
ATOM 3491 O O . GLU B 1 214 ? 0.177 24.031 -14.898 1 97.81 214 GLU B O 1
ATOM 3496 N N . ARG B 1 215 ? 1.079 23.016 -13.133 1 97.81 215 ARG B N 1
ATOM 3497 C CA . ARG B 1 215 ? -0.219 22.75 -12.523 1 97.81 215 ARG B CA 1
ATOM 3498 C C . ARG B 1 215 ? -0.541 23.781 -11.438 1 97.81 215 ARG B C 1
ATOM 3500 O O . ARG B 1 215 ? -1.596 23.703 -10.805 1 97.81 215 ARG B O 1
ATOM 3507 N N . ARG B 1 216 ? 0.378 24.688 -11.148 1 97.06 216 ARG B N 1
ATOM 3508 C CA . ARG B 1 216 ? 0.219 25.75 -10.156 1 97.06 216 ARG B CA 1
ATOM 3509 C C . ARG B 1 216 ? 0.029 25.156 -8.758 1 97.06 216 ARG B C 1
ATOM 3511 O O . ARG B 1 216 ? -0.882 25.562 -8.031 1 97.06 216 ARG B O 1
ATOM 3518 N N . ILE B 1 217 ? 0.836 24.203 -8.422 1 98.38 217 ILE B N 1
ATOM 3519 C CA . ILE B 1 217 ? 0.856 23.594 -7.094 1 98.38 217 ILE B CA 1
ATOM 3520 C C . ILE B 1 217 ? 2.023 24.156 -6.285 1 98.38 217 ILE B C 1
ATOM 3522 O O . ILE B 1 217 ? 3.176 24.109 -6.723 1 98.38 217 ILE B O 1
ATOM 3526 N N . PRO B 1 218 ? 1.721 24.734 -5.109 1 98.31 218 PRO B N 1
ATOM 3527 C CA . PRO B 1 218 ? 2.852 25.172 -4.289 1 98.31 218 PRO B CA 1
ATOM 3528 C C . PRO B 1 218 ? 3.803 24.031 -3.938 1 98.31 218 PRO B C 1
ATOM 3530 O O . PRO B 1 218 ? 3.354 22.938 -3.604 1 98.31 218 PRO B O 1
ATOM 3533 N N . LEU B 1 219 ? 5.098 24.312 -4.105 1 97.88 219 LEU B N 1
ATOM 3534 C CA . LEU B 1 219 ? 6.145 23.375 -3.725 1 97.88 219 LEU B CA 1
ATOM 3535 C C . LEU B 1 219 ? 7.023 23.953 -2.619 1 97.88 219 LEU B C 1
ATOM 3537 O O . LEU B 1 219 ? 7.613 25.016 -2.787 1 97.88 219 LEU B O 1
ATOM 3541 N N . LEU B 1 220 ? 7.035 23.234 -1.484 1 96.88 220 LEU B N 1
ATOM 3542 C CA . LEU B 1 220 ? 7.832 23.656 -0.338 1 96.88 220 LEU B CA 1
ATOM 3543 C C . LEU B 1 220 ? 9.008 22.719 -0.119 1 96.88 220 LEU B C 1
ATOM 3545 O O . LEU B 1 220 ? 8.906 21.516 -0.367 1 96.88 220 LEU B O 1
ATOM 3549 N N . ARG B 1 221 ? 10.062 23.312 0.39 1 94.5 221 ARG B N 1
ATOM 3550 C CA . ARG B 1 221 ? 11.141 22.5 0.954 1 94.5 221 ARG B CA 1
ATOM 3551 C C . ARG B 1 221 ? 10.914 22.25 2.441 1 94.5 221 ARG B C 1
ATOM 3553 O O . ARG B 1 221 ? 10.438 23.141 3.16 1 94.5 221 ARG B O 1
ATOM 3560 N N . GLY B 1 222 ? 11.289 21.094 2.863 1 94.25 222 GLY B N 1
ATOM 3561 C CA . GLY B 1 222 ? 11.125 20.734 4.266 1 94.25 222 GLY B CA 1
ATOM 3562 C C . GLY B 1 222 ? 11.695 21.766 5.211 1 94.25 222 GLY B C 1
ATOM 3563 O O . GLY B 1 222 ? 11.094 22.078 6.246 1 94.25 222 GLY B O 1
ATOM 3564 N N . GLU B 1 223 ? 12.766 22.359 4.871 1 92.25 223 GLU B N 1
ATOM 3565 C CA . GLU B 1 223 ? 13.438 23.359 5.711 1 92.25 223 GLU B CA 1
ATOM 3566 C C . GLU B 1 223 ? 12.562 24.594 5.914 1 92.25 223 GLU B C 1
ATOM 3568 O O . GLU B 1 223 ? 12.609 25.219 6.977 1 92.25 223 GLU B O 1
ATOM 3573 N N . GLU B 1 224 ? 11.805 24.938 4.895 1 92.5 224 GLU B N 1
ATOM 3574 C CA . GLU B 1 224 ? 10.906 26.078 5 1 92.5 224 GLU B CA 1
ATOM 3575 C C . GLU B 1 224 ? 9.828 25.828 6.051 1 92.5 224 GLU B C 1
ATOM 3577 O O . GLU B 1 224 ? 9.461 26.75 6.797 1 92.5 224 GLU B O 1
ATOM 3582 N N . ILE B 1 225 ? 9.398 24.641 6.086 1 94.88 225 ILE B N 1
ATOM 3583 C CA . ILE B 1 225 ? 8.359 24.266 7.035 1 94.88 225 ILE B CA 1
ATOM 3584 C C . ILE B 1 225 ? 8.922 24.266 8.453 1 94.88 225 ILE B C 1
ATOM 3586 O O . ILE B 1 225 ? 8.312 24.828 9.375 1 94.88 225 ILE B O 1
ATOM 3590 N N . VAL B 1 226 ? 10.086 23.688 8.594 1 93.25 226 VAL B N 1
ATOM 3591 C CA . VAL B 1 226 ? 10.742 23.625 9.898 1 93.25 226 VAL B CA 1
ATOM 3592 C C . VAL B 1 226 ? 11 25.031 10.406 1 93.25 226 VAL B C 1
ATOM 3594 O O . VAL B 1 226 ? 10.75 25.344 11.578 1 93.25 226 VAL B O 1
ATOM 3597 N N . GLU B 1 227 ? 11.438 25.875 9.57 1 91.44 227 GLU B N 1
ATOM 3598 C CA . GLU B 1 227 ? 11.727 27.266 9.945 1 91.44 227 GLU B CA 1
ATOM 3599 C C . GLU B 1 227 ? 10.461 28 10.352 1 91.44 227 GLU B C 1
ATOM 3601 O O . GLU B 1 227 ? 10.453 28.75 11.336 1 91.44 227 GLU B O 1
ATOM 3606 N N . ALA B 1 228 ? 9.461 27.812 9.547 1 92.19 228 ALA B N 1
ATOM 3607 C CA . ALA B 1 228 ? 8.195 28.469 9.859 1 92.19 228 ALA B CA 1
ATOM 3608 C C . ALA B 1 228 ? 7.66 28.016 11.211 1 92.19 228 ALA B C 1
ATOM 3610 O O . ALA B 1 228 ? 7.09 28.828 11.961 1 92.19 228 ALA B O 1
ATOM 3611 N N . CYS B 1 229 ? 7.816 26.797 11.523 1 90 229 CYS B N 1
ATOM 3612 C CA . CYS B 1 229 ? 7.344 26.234 12.789 1 90 229 CYS B CA 1
ATOM 3613 C C . CYS B 1 229 ? 8.18 26.75 13.953 1 90 229 CYS B C 1
ATOM 3615 O O . CYS B 1 229 ? 7.664 26.938 15.062 1 90 229 CYS B O 1
ATOM 3617 N N . SER B 1 230 ? 9.43 26.875 13.773 1 84.94 230 SER B N 1
ATOM 3618 C CA . SER B 1 230 ? 10.312 27.359 14.82 1 84.94 230 SER B CA 1
ATOM 3619 C C . SER B 1 230 ? 9.984 28.812 15.188 1 84.94 230 SER B C 1
ATOM 3621 O O . SER B 1 230 ? 10.18 29.219 16.328 1 84.94 230 SER B O 1
ATOM 3623 N N . ARG B 1 231 ? 9.617 29.547 14.258 1 74.75 231 ARG B N 1
ATOM 3624 C CA . ARG B 1 231 ? 9.273 30.938 14.492 1 74.75 231 ARG B CA 1
ATOM 3625 C C . ARG B 1 231 ? 7.91 31.062 15.164 1 74.75 231 ARG B C 1
ATOM 3627 O O . ARG B 1 231 ? 7.645 32.062 15.859 1 74.75 231 ARG B O 1
ATOM 3634 N N . GLY B 1 232 ? 7.066 30.094 14.766 1 61.06 232 GLY B N 1
ATOM 3635 C CA . GLY B 1 232 ? 5.703 30.203 15.258 1 61.06 232 GLY B CA 1
ATOM 3636 C C . GLY B 1 232 ? 5.492 29.484 16.578 1 61.06 232 GLY B C 1
ATOM 3637 O O . GLY B 1 232 ? 6.172 28.5 16.875 1 61.06 232 GLY B O 1
ATOM 3638 N N . GLU B 1 233 ? 5.078 30.031 17.672 1 50.56 233 GLU B N 1
ATOM 3639 C CA . GLU B 1 233 ? 4.672 29.406 18.938 1 50.56 233 GLU B CA 1
ATOM 3640 C C . GLU B 1 233 ? 3.807 28.172 18.688 1 50.56 233 GLU B C 1
ATOM 3642 O O . GLU B 1 233 ? 3.721 27.297 19.547 1 50.56 233 GLU B O 1
ATOM 3647 N N . VAL B 1 234 ? 3.264 28.078 17.453 1 48.72 234 VAL B N 1
ATOM 3648 C CA . VAL B 1 234 ? 2.156 27.156 17.266 1 48.72 234 VAL B CA 1
ATOM 3649 C C . VAL B 1 234 ? 2.693 25.734 17.094 1 48.72 234 VAL B C 1
ATOM 3651 O O . VAL B 1 234 ? 1.964 24.766 17.297 1 48.72 234 VAL B O 1
ATOM 3654 N N . CYS B 1 235 ? 3.932 25.5 16.594 1 56.19 235 CYS B N 1
ATOM 3655 C CA . CYS B 1 235 ? 4.344 24.141 16.281 1 56.19 235 CYS B CA 1
ATOM 3656 C C . CYS B 1 235 ? 4.91 23.453 17.516 1 56.19 235 CYS B C 1
ATOM 3658 O O . CYS B 1 235 ? 5.355 22.297 17.438 1 56.19 235 CYS B O 1
ATOM 3660 N N . ARG B 1 236 ? 5.102 24.141 18.609 1 46.25 236 ARG B N 1
ATOM 3661 C CA . ARG B 1 236 ? 5.746 23.531 19.766 1 46.25 236 ARG B CA 1
ATOM 3662 C C . ARG B 1 236 ? 4.852 22.453 20.375 1 46.25 236 ARG B C 1
ATOM 3664 O O . ARG B 1 236 ? 5.328 21.594 21.125 1 46.25 236 ARG B O 1
ATOM 3671 N N . GLY B 1 237 ? 3.484 22.625 20.391 1 41.56 237 GLY B N 1
ATOM 3672 C CA . GLY B 1 237 ? 2.707 21.734 21.234 1 41.56 237 GLY B CA 1
ATOM 3673 C C . GLY B 1 237 ? 2.375 20.406 20.578 1 41.56 237 GLY B C 1
ATOM 3674 O O . GLY B 1 237 ? 1.438 20.328 19.781 1 41.56 237 GLY B O 1
ATOM 3675 N N . GLY B 1 238 ? 3.248 19.812 19.844 1 37.88 238 GLY B N 1
ATOM 3676 C CA . GLY B 1 238 ? 2.848 18.438 19.531 1 37.88 238 GLY B CA 1
ATOM 3677 C C . GLY B 1 238 ? 2.551 17.609 20.766 1 37.88 238 GLY B C 1
ATOM 3678 O O . GLY B 1 238 ? 3.057 17.906 21.859 1 37.88 238 GLY B O 1
#

pLDDT: mean 92.21, std 14.25, range [25.0, 99.0]

Nearest PDB structures (foldseek):
  1pvw-assembly1_A  TM=9.211E-01  e=4.108E-25  Methanocaldococcus jannaschii
  1snn-assembly1_B  TM=8.878E-01  e=9.678E-24  Methanocaldococcus jannaschii
  7uf0-assembly1_A  TM=8.799E-01  e=4.678E-16  Vibrio cholerae
  6mnz-assembly1_B  TM=8.858E-01  e=1.064E-15  Acinetobacter baumannii
  7uf2-assembly1_A-2  TM=8.933E-01  e=1.286E-15  Vibrio cholerae

Solvent-accessible surface area (backbone atoms only — not comparable to full-atom values): 24075 Å² total; per-residue (Å²): 136,78,75,74,80,69,78,79,64,62,67,71,58,32,52,32,32,52,25,35,76,68,51,32,52,30,34,42,30,50,35,83,87,54,82,46,38,33,31,42,34,36,34,19,86,58,42,36,28,66,54,40,42,44,40,49,69,67,17,50,30,66,59,30,37,33,31,34,40,68,57,28,55,70,57,53,51,56,49,32,40,59,61,34,46,72,34,77,74,38,23,63,20,27,70,58,61,49,77,78,66,54,76,80,44,45,30,56,30,31,24,34,60,87,32,75,91,23,65,29,22,41,30,39,14,53,27,44,37,50,50,29,55,31,48,50,31,37,72,72,64,40,37,70,58,19,39,49,48,47,45,70,44,30,27,31,72,45,58,37,36,33,30,39,18,56,49,69,90,77,36,70,46,66,58,20,48,50,42,51,48,27,50,77,51,72,42,73,53,37,29,34,36,14,40,26,45,48,87,43,37,56,30,44,67,69,62,49,49,52,49,23,63,75,68,69,33,44,74,42,47,41,66,59,51,54,51,52,34,70,74,36,82,73,59,70,76,112,136,76,76,75,80,69,77,80,62,62,67,70,57,32,54,33,33,53,25,35,76,69,51,32,50,31,34,41,30,49,36,82,88,55,82,47,39,33,32,42,33,35,35,20,85,58,42,37,29,66,52,41,43,44,37,51,69,67,16,51,32,68,60,31,37,34,31,34,40,67,58,28,55,70,57,51,50,57,49,33,40,60,62,34,48,74,34,76,73,39,23,64,21,26,71,57,62,49,77,79,65,54,75,79,43,44,28,56,28,33,25,35,61,86,33,76,90,23,66,30,22,40,29,39,15,52,27,44,37,51,49,26,54,30,47,52,31,39,74,71,65,40,36,71,60,18,40,49,49,46,45,71,44,30,26,32,73,46,61,37,36,33,30,39,18,56,52,69,90,77,36,70,47,66,56,20,49,50,43,52,47,28,50,76,50,72,43,73,52,36,28,33,36,14,40,26,44,47,87,42,36,57,29,44,68,68,59,49,50,51,50,25,62,75,69,69,33,43,74,42,48,41,65,59,52,53,51,53,34,70,73,36,79,73,59,71,75,114